Protein AF-A0A1Y1HRB6-F1 (afdb_monomer)

Mean predicted aligned error: 21.81 Å

Organism: Klebsormidium nitens (NCBI:txid105231)

Solvent-accessible surface area (backbone atoms only — not comparable to full-atom values): 27225 Å² total; per-residue (Å²): 137,85,84,76,60,72,70,59,55,54,53,49,53,54,51,59,63,64,67,74,63,76,72,65,92,84,64,52,92,68,60,47,76,45,40,62,95,52,33,37,77,38,72,43,90,98,40,99,51,66,40,30,40,74,36,57,45,62,82,34,82,34,38,92,86,31,38,56,40,78,43,78,59,98,90,46,72,42,55,18,24,77,42,47,49,84,82,30,42,71,46,73,45,68,71,75,64,97,84,46,77,66,34,30,38,42,32,51,83,82,43,45,47,55,63,72,62,64,23,34,86,83,22,45,58,41,67,36,52,38,90,88,76,70,40,68,39,54,50,100,80,67,28,41,52,42,61,47,63,48,52,64,94,76,76,60,85,60,94,24,38,61,78,78,87,65,79,65,59,71,29,33,18,34,37,95,89,42,70,26,49,48,24,53,72,37,81,57,66,38,35,76,80,63,81,92,49,82,25,35,17,20,32,22,74,83,64,38,35,44,36,29,25,40,65,89,69,48,54,29,12,25,39,98,87,32,48,51,45,42,84,69,40,69,50,70,60,87,83,35,52,45,75,72,68,74,73,74,76,74,74,76,76,78,88,53,64,80,50,44,50,44,29,67,97,31,45,80,12,58,30,81,33,58,36,58,92,45,90,80,64,35,37,34,16,9,24,96,77,31,64,71,56,53,43,98,80,64,36,51,52,30,44,62,80,51,69,43,74,31,72,78,35,48,47,85,75,82,78,78,80,94,67,80,85,95,69,81,83,92,54,71,76,57,41,48,45,30,70,99,29,45,81,12,55,31,80,33,58,35,53,92,44,94,82,65,34,34,32,18,8,23,94,78,29,68,60,58,52,43,99,81,60,36,49,52,28,43,60,78,52,67,43,72,31,75,76,33,51,46,95,67,82,78,78,82,93,70,81,81,96,57,63,57,71,46,49,44,30,69,95,27,43,80,12,57,36,79,33,60,38,61,93,44,93,82,67,53,62,35,17,9,22,94,76,29,68,58,58,48,44,78,91,81,49,43,50,54,32,43,57,78,50,68,42,71,44,84,82,82,69,137

Foldseek 3Di:
DDDDDPVVVVVVVVVVVVPPDDDDPPADPFKDKDAPQQWDWDADDVDNDTFTDGDQCSVHQQDPPWDWDWDQDPVGIHTAGPGADPPWDWDWADDDDPPDDTGIHTFHAPDAQCVVHQAPPPWDKDAGADPVPRHGDADPVRHRTGIDTDLPPVPDDDRHNDDDDDPGDAMWMDGPNFIAGFFDWDWPPCVVVDDNDGFIWGAFPVNFFIKTAPDPNTWGHQGPVRHIDHHRDIGGDVVGTPPPDPDPPDPPDDPDQQQAQCGDPNVQFHEWDFFPPDPQGFTKGEHPQYWDAADPVNGHTHHPPDIDQTVVRRGDDDDFDPDADDDADDDQALQQCGDPNVQFNEWDFFPPDPQGFTKGEGPQYWDAADPVNGHTHHPPDIGQTVVRRDDDPDDDPDDPPDQQQAQCTDVNVQFHEWDFFPPDPVTATKGEHPQAWDFADPDVSGHTDYPPDIDHGPPPDD

InterPro domains:
  IPR000742 EGF-like domain [PS50026] (110-162)

Nearest PDB structures (foldseek):
  4efr-assembly1_A  TM=2.036E-01  e=6.353E+00  Bombyx mori

Structure (mmCIF, N/CA/C/O backbone):
data_AF-A0A1Y1HRB6-F1
#
_entry.id   AF-A0A1Y1HRB6-F1
#
loop_
_atom_site.group_PDB
_atom_site.id
_atom_site.type_symbol
_atom_site.label_atom_id
_atom_site.label_alt_id
_atom_site.label_comp_id
_atom_site.label_asym_id
_atom_site.label_entity_id
_atom_site.label_seq_id
_atom_site.pdbx_PDB_ins_code
_atom_site.Cartn_x
_atom_site.Cartn_y
_atom_site.Cartn_z
_atom_site.occupancy
_atom_site.B_iso_or_equiv
_atom_site.auth_seq_id
_atom_site.auth_comp_id
_atom_site.auth_asym_id
_atom_site.auth_atom_id
_atom_site.pdbx_PDB_model_num
ATOM 1 N N . MET A 1 1 ? 58.732 9.952 3.691 1.00 42.09 1 MET A N 1
ATOM 2 C CA . MET A 1 1 ? 57.717 9.004 4.202 1.00 42.09 1 MET A CA 1
ATOM 3 C C . MET A 1 1 ? 57.146 9.592 5.482 1.00 42.09 1 MET A C 1
ATOM 5 O O . MET A 1 1 ? 57.824 9.577 6.499 1.00 42.09 1 MET A O 1
ATOM 9 N N . ALA A 1 2 ? 55.980 10.236 5.407 1.00 41.94 2 ALA A N 1
ATOM 10 C CA . ALA A 1 2 ? 55.337 10.835 6.574 1.00 41.94 2 ALA A CA 1
ATOM 11 C C . ALA A 1 2 ? 54.535 9.753 7.308 1.00 41.94 2 ALA A C 1
ATOM 13 O O . ALA A 1 2 ? 53.637 9.145 6.729 1.00 41.94 2 ALA A O 1
ATOM 14 N N . ALA A 1 3 ? 54.900 9.483 8.560 1.00 45.69 3 ALA A N 1
ATOM 15 C CA . ALA A 1 3 ? 54.228 8.511 9.410 1.00 45.69 3 ALA A CA 1
ATOM 16 C C . ALA A 1 3 ? 52.844 9.044 9.815 1.00 45.69 3 ALA A C 1
ATOM 18 O O . ALA A 1 3 ? 52.728 9.924 10.670 1.00 45.69 3 ALA A O 1
ATOM 19 N N . PHE A 1 4 ? 51.789 8.525 9.186 1.00 43.34 4 PHE A N 1
ATOM 20 C CA . PHE A 1 4 ? 50.418 8.775 9.619 1.00 43.34 4 PHE A CA 1
ATOM 21 C C . PHE A 1 4 ? 50.179 8.091 10.967 1.00 43.34 4 PHE A C 1
ATOM 23 O O . PHE A 1 4 ? 50.407 6.892 11.128 1.00 43.34 4 PHE A O 1
ATOM 30 N N . ARG A 1 5 ? 49.742 8.872 11.960 1.00 57.16 5 ARG A N 1
ATOM 31 C CA . ARG A 1 5 ? 49.443 8.370 13.304 1.00 57.16 5 ARG A CA 1
ATOM 32 C C . ARG A 1 5 ? 48.220 7.436 13.249 1.00 57.16 5 ARG A C 1
ATOM 34 O O . ARG A 1 5 ? 47.184 7.858 12.732 1.00 57.16 5 ARG A O 1
ATOM 41 N N . PRO A 1 6 ? 48.283 6.231 13.845 1.00 58.72 6 PRO A N 1
ATOM 42 C CA . PRO A 1 6 ? 47.205 5.232 13.786 1.00 58.72 6 PRO A CA 1
ATOM 43 C C . PRO A 1 6 ? 45.872 5.721 14.381 1.00 58.72 6 PRO A C 1
ATOM 45 O O . PRO A 1 6 ? 44.807 5.246 13.997 1.00 58.72 6 PRO A O 1
ATOM 48 N N . ASN A 1 7 ? 45.908 6.741 15.242 1.00 57.34 7 ASN A N 1
ATOM 49 C CA . ASN A 1 7 ? 44.710 7.322 15.854 1.00 57.34 7 ASN A CA 1
ATOM 50 C C . ASN A 1 7 ? 43.839 8.118 14.865 1.00 57.34 7 ASN A C 1
ATOM 52 O O . ASN A 1 7 ? 42.642 8.250 15.086 1.00 57.34 7 ASN A O 1
ATOM 56 N N . VAL A 1 8 ? 44.404 8.629 13.763 1.00 60.47 8 VAL A N 1
ATOM 57 C CA . VAL A 1 8 ? 43.637 9.392 12.758 1.00 60.47 8 VAL A CA 1
ATOM 58 C C . VAL A 1 8 ? 42.833 8.455 11.853 1.00 60.47 8 VAL A C 1
ATOM 60 O O . VAL A 1 8 ? 41.709 8.776 11.478 1.00 60.47 8 VAL A O 1
ATOM 63 N N . VAL A 1 9 ? 43.364 7.261 11.569 1.00 63.31 9 VAL A N 1
ATOM 64 C CA . VAL A 1 9 ? 42.679 6.239 10.761 1.00 63.31 9 VAL A CA 1
ATOM 65 C C . VAL A 1 9 ? 41.455 5.693 11.499 1.00 63.31 9 VAL A C 1
ATOM 67 O O . VAL A 1 9 ? 40.398 5.555 10.895 1.00 63.31 9 VAL A O 1
ATOM 70 N N . PHE A 1 10 ? 41.547 5.472 12.815 1.00 58.31 10 PHE A N 1
ATOM 71 C CA . PHE A 1 10 ? 40.403 5.009 13.610 1.00 58.31 10 PHE A CA 1
ATOM 72 C C . PHE A 1 10 ? 39.263 6.032 13.689 1.00 58.31 10 PHE A C 1
ATOM 74 O O . PHE A 1 10 ? 38.098 5.651 13.600 1.00 58.31 10 PHE A O 1
ATOM 81 N N . VAL A 1 11 ? 39.577 7.328 13.795 1.00 65.19 11 VAL A N 1
ATOM 82 C CA . VAL A 1 11 ? 38.554 8.388 13.808 1.00 65.19 11 VAL A CA 1
ATOM 83 C C . VAL A 1 11 ? 37.882 8.524 12.437 1.00 65.19 11 VAL A C 1
ATOM 85 O O . VAL A 1 11 ? 36.666 8.676 12.371 1.00 65.19 11 VAL A O 1
ATOM 88 N N . LEU A 1 12 ? 38.636 8.393 11.341 1.00 56.00 12 LEU A N 1
ATOM 89 C CA . LEU A 1 12 ? 38.080 8.411 9.984 1.00 56.00 12 LEU A CA 1
ATOM 90 C C . LEU A 1 12 ? 37.208 7.185 9.685 1.00 56.00 12 LEU A C 1
ATOM 92 O O . LEU A 1 12 ? 36.133 7.349 9.120 1.00 56.00 12 LEU A O 1
ATOM 96 N N . VAL A 1 13 ? 37.606 5.982 10.113 1.00 59.91 13 VAL A N 1
ATOM 97 C CA . VAL A 1 13 ? 36.787 4.764 9.955 1.00 59.91 13 VAL A CA 1
ATOM 98 C C . VAL A 1 13 ? 35.515 4.833 10.810 1.00 59.91 13 VAL A C 1
ATOM 100 O O . VAL A 1 13 ? 34.449 4.446 10.338 1.00 59.91 13 VAL A O 1
ATOM 103 N N . ALA A 1 14 ? 35.581 5.396 12.022 1.00 54.78 14 ALA A N 1
ATOM 104 C CA . ALA A 1 14 ? 34.399 5.620 12.858 1.00 54.78 14 ALA A CA 1
ATOM 105 C C . ALA A 1 14 ? 33.443 6.672 12.262 1.00 54.78 14 ALA A C 1
ATOM 107 O O . ALA A 1 14 ? 32.228 6.491 12.302 1.00 54.78 14 ALA A O 1
ATOM 108 N N . LEU A 1 15 ? 33.975 7.739 11.656 1.00 49.44 15 LEU A N 1
ATOM 109 C CA . LEU A 1 15 ? 33.171 8.736 10.943 1.00 49.44 15 LEU A CA 1
ATOM 110 C C . LEU A 1 15 ? 32.541 8.150 9.671 1.00 49.44 15 LEU A C 1
ATOM 112 O O . LEU A 1 15 ? 31.358 8.363 9.439 1.00 49.44 15 LEU A O 1
ATOM 116 N N . LEU A 1 16 ? 33.268 7.347 8.891 1.00 50.69 16 LEU A N 1
ATOM 117 C CA . LEU A 1 16 ? 32.726 6.654 7.713 1.00 50.69 16 LEU A CA 1
ATOM 118 C C . LEU A 1 16 ? 31.643 5.621 8.078 1.00 50.69 16 LEU A C 1
ATOM 120 O O . LEU A 1 16 ? 30.684 5.469 7.326 1.00 50.69 16 LEU A O 1
ATOM 124 N N . ALA A 1 17 ? 31.731 4.981 9.248 1.00 49.28 17 ALA A N 1
ATOM 125 C CA . ALA A 1 17 ? 30.676 4.102 9.761 1.00 49.28 17 ALA A CA 1
ATOM 126 C C . ALA A 1 17 ? 29.411 4.868 10.211 1.00 49.28 17 ALA A C 1
ATOM 128 O O . ALA A 1 17 ? 28.311 4.325 10.145 1.00 49.28 17 ALA A O 1
ATOM 129 N N . LEU A 1 18 ? 29.541 6.136 10.619 1.00 44.03 18 LEU A N 1
ATOM 130 C CA . LEU A 1 18 ? 28.417 7.002 11.009 1.00 44.03 18 LEU A CA 1
ATOM 131 C C . LEU A 1 18 ? 27.685 7.638 9.814 1.00 44.03 18 LEU A C 1
ATOM 133 O O . LEU A 1 18 ? 26.527 8.022 9.951 1.00 44.03 18 LEU A O 1
ATOM 137 N N . TYR A 1 19 ? 28.315 7.719 8.638 1.00 40.41 19 TYR A N 1
ATOM 138 C CA . TYR A 1 19 ? 27.686 8.240 7.413 1.00 40.41 19 TYR A CA 1
ATOM 139 C C . TYR A 1 19 ? 26.856 7.194 6.639 1.00 40.41 19 TYR A C 1
ATOM 141 O O . TYR A 1 19 ? 26.216 7.541 5.649 1.00 40.41 19 TYR A O 1
ATOM 149 N N . GLY A 1 20 ? 26.831 5.931 7.081 1.00 36.97 20 GLY A N 1
ATOM 150 C CA . GLY A 1 20 ? 26.189 4.818 6.365 1.00 36.97 20 GLY A CA 1
ATOM 151 C C . GLY A 1 20 ? 24.659 4.736 6.450 1.00 36.97 20 GLY A C 1
ATOM 152 O O . GLY A 1 20 ? 24.063 3.930 5.744 1.00 36.97 20 GLY A O 1
ATOM 153 N N . ALA A 1 21 ? 23.998 5.544 7.276 1.00 38.97 21 ALA A N 1
ATOM 154 C CA . ALA A 1 21 ? 22.539 5.590 7.326 1.00 38.97 21 ALA A CA 1
ATOM 155 C C . ALA A 1 21 ? 22.094 6.951 7.859 1.00 38.97 21 ALA A C 1
ATOM 157 O O . ALA A 1 21 ? 21.951 7.138 9.067 1.00 38.97 21 ALA A O 1
ATOM 158 N N . GLN A 1 22 ? 21.870 7.924 6.973 1.00 38.94 22 GLN A N 1
ATOM 159 C CA . GLN A 1 22 ? 21.008 9.033 7.367 1.00 38.94 22 GLN A CA 1
ATOM 160 C C . GLN A 1 22 ? 19.629 8.429 7.671 1.00 38.94 22 GLN A C 1
ATOM 162 O O . GLN A 1 22 ? 19.053 7.801 6.776 1.00 38.94 22 GLN A O 1
ATOM 167 N N . PRO A 1 23 ? 19.100 8.560 8.905 1.00 40.25 23 PRO A N 1
ATOM 168 C CA . PRO A 1 23 ? 17.722 8.177 9.167 1.00 40.25 23 PRO A CA 1
ATOM 169 C C . PRO A 1 23 ? 16.847 8.945 8.183 1.00 40.25 23 PRO A C 1
ATOM 171 O O . PRO A 1 23 ? 17.092 10.130 7.924 1.00 40.25 23 PRO A O 1
ATOM 174 N N . ALA A 1 24 ? 15.864 8.265 7.592 1.00 44.62 24 ALA A N 1
ATOM 175 C CA . ALA A 1 24 ? 14.924 8.914 6.690 1.00 44.62 24 ALA A CA 1
ATOM 176 C C . ALA A 1 24 ? 14.389 10.172 7.394 1.00 44.62 24 ALA A C 1
ATOM 178 O O . ALA A 1 24 ? 13.927 10.080 8.536 1.00 44.62 24 ALA A O 1
ATOM 179 N N . GLN A 1 25 ? 14.525 11.344 6.758 1.00 38.56 25 GLN A N 1
ATOM 180 C CA . GLN A 1 25 ? 14.093 12.618 7.339 1.00 38.56 25 GLN A CA 1
ATOM 181 C C . GLN A 1 25 ? 12.661 12.464 7.876 1.00 38.56 25 GLN A C 1
ATOM 183 O O . GLN A 1 25 ? 11.738 12.198 7.110 1.00 38.56 25 GLN A O 1
ATOM 188 N N . GLY A 1 26 ? 12.497 12.575 9.199 1.00 47.59 26 GLY A N 1
ATOM 189 C CA . GLY A 1 26 ? 11.211 12.401 9.883 1.00 47.59 26 GLY A CA 1
ATOM 190 C C . GLY A 1 26 ? 11.049 11.142 10.746 1.00 47.59 26 GLY A C 1
ATOM 191 O O . GLY A 1 26 ? 9.972 10.964 11.306 1.00 47.59 26 GLY A O 1
ATOM 192 N N . GLN A 1 27 ? 12.061 10.280 10.906 1.00 53.41 27 GLN A N 1
ATOM 193 C CA . GLN A 1 27 ? 11.980 9.193 11.895 1.00 53.41 27 GLN A CA 1
ATOM 194 C C . GLN A 1 27 ? 11.967 9.746 13.328 1.00 53.41 27 GLN A C 1
ATOM 196 O O . GLN A 1 27 ? 12.880 10.465 13.743 1.00 53.41 27 GLN A O 1
ATOM 201 N N . SER A 1 28 ? 10.923 9.408 14.093 1.00 56.44 28 SER A N 1
ATOM 202 C CA . SER A 1 28 ? 10.862 9.702 15.523 1.00 56.44 28 SER A CA 1
ATOM 203 C C . SER A 1 28 ? 11.996 8.972 16.246 1.00 56.44 28 SER A C 1
ATOM 205 O O . SER A 1 28 ? 12.301 7.811 15.968 1.00 56.44 28 SER A O 1
ATOM 207 N N . SER A 1 29 ? 12.652 9.662 17.178 1.00 61.47 29 SER A N 1
ATOM 208 C CA . SER A 1 29 ? 13.758 9.110 17.960 1.00 61.47 29 SER A CA 1
ATOM 209 C C . SER A 1 29 ? 13.333 7.809 18.653 1.00 61.47 29 SER A C 1
ATOM 211 O O . SER A 1 29 ? 12.486 7.834 19.534 1.00 61.47 29 SER A O 1
ATOM 213 N N . GLY A 1 30 ? 13.907 6.667 18.262 1.00 71.69 30 GLY A N 1
ATOM 214 C CA . GLY A 1 30 ? 13.653 5.360 18.890 1.00 71.69 30 GLY A CA 1
ATOM 215 C C . GLY A 1 30 ? 12.872 4.342 18.051 1.00 71.69 30 GLY A C 1
ATOM 216 O O . GLY A 1 30 ? 12.839 3.178 18.442 1.00 71.69 30 GLY A O 1
ATOM 217 N N . LEU A 1 31 ? 12.302 4.731 16.904 1.00 81.12 31 LEU A N 1
ATOM 218 C CA . LEU A 1 31 ? 11.700 3.796 15.946 1.00 81.12 31 LEU A CA 1
ATOM 219 C C . LEU A 1 31 ? 12.690 3.494 14.812 1.00 81.12 31 LEU A C 1
ATOM 221 O O . LEU A 1 31 ? 12.980 4.359 13.987 1.00 81.12 31 LEU A O 1
ATOM 225 N N . SER A 1 32 ? 13.195 2.262 14.756 1.00 86.75 32 SER A N 1
ATOM 226 C CA . SER A 1 32 ? 13.978 1.777 13.614 1.00 86.75 32 SER A CA 1
ATOM 227 C C . SER A 1 32 ? 13.058 1.055 12.635 1.00 86.75 32 SER A C 1
ATOM 229 O O . SER A 1 32 ? 12.226 0.255 13.058 1.00 86.75 32 SER A O 1
ATOM 231 N N . LEU A 1 33 ? 13.194 1.338 11.340 1.00 87.56 33 LEU A N 1
ATOM 232 C CA . LEU A 1 33 ? 12.425 0.696 10.275 1.00 87.56 33 LEU A CA 1
ATOM 233 C C . LEU A 1 33 ? 13.382 -0.028 9.333 1.00 87.56 33 LEU A C 1
ATOM 235 O O . LEU A 1 33 ? 14.404 0.533 8.939 1.00 87.56 33 LEU A O 1
ATOM 239 N N . SER A 1 34 ? 13.031 -1.244 8.937 1.00 90.00 34 SER A N 1
ATOM 240 C CA . SER A 1 34 ? 13.790 -2.044 7.984 1.00 90.00 34 SER A CA 1
ATOM 241 C C . SER A 1 34 ? 12.866 -2.790 7.026 1.00 90.00 34 SER A C 1
ATOM 243 O O . SER A 1 34 ? 11.700 -3.064 7.318 1.00 90.00 34 SER A O 1
ATOM 245 N N . CYS A 1 35 ? 13.401 -3.112 5.855 1.00 86.25 35 CYS A N 1
ATOM 246 C CA . CYS A 1 35 ? 12.763 -3.972 4.871 1.00 86.25 35 CYS A CA 1
ATOM 247 C C . CYS A 1 35 ? 13.669 -5.178 4.588 1.00 86.25 35 CYS A C 1
ATOM 249 O O . CYS A 1 35 ? 14.872 -5.107 4.866 1.00 86.25 35 CYS A O 1
ATOM 251 N N . PRO A 1 36 ? 13.125 -6.286 4.055 1.00 82.06 36 PRO A N 1
ATOM 252 C CA . PRO A 1 36 ? 13.944 -7.396 3.587 1.00 82.06 36 PRO A CA 1
ATOM 253 C C . PRO A 1 36 ? 14.960 -6.947 2.525 1.00 82.06 36 PRO A C 1
ATOM 255 O O . PRO A 1 36 ? 14.750 -5.915 1.878 1.00 82.06 36 PRO A O 1
ATOM 258 N N . PRO A 1 37 ? 16.038 -7.722 2.306 1.00 80.81 37 PRO A N 1
ATOM 259 C CA . PRO A 1 37 ? 16.967 -7.473 1.211 1.00 80.81 37 PRO A CA 1
ATOM 260 C C . PRO A 1 37 ? 16.223 -7.247 -0.112 1.00 80.81 37 PRO A C 1
ATOM 262 O O . PRO A 1 37 ? 15.337 -8.018 -0.472 1.00 80.81 37 PRO A O 1
ATOM 265 N N . GLY A 1 38 ? 16.573 -6.165 -0.804 1.00 76.06 38 GLY A N 1
ATOM 266 C CA . GLY A 1 38 ? 15.964 -5.778 -2.079 1.00 76.06 38 GLY A CA 1
ATOM 267 C C . GLY A 1 38 ? 14.788 -4.844 -2.002 1.00 76.06 38 GLY A C 1
ATOM 268 O O . GLY A 1 38 ? 14.197 -4.512 -3.028 1.00 76.06 38 GLY A O 1
ATOM 269 N N . TYR A 1 39 ? 14.511 -4.351 -0.804 1.00 83.31 39 TYR A N 1
ATOM 270 C CA . TYR A 1 39 ? 13.498 -3.351 -0.577 1.00 83.31 39 TYR A CA 1
ATOM 271 C C . TYR A 1 39 ? 14.041 -2.208 0.276 1.00 83.31 39 TYR A C 1
ATOM 273 O O . TYR A 1 39 ? 14.846 -2.397 1.187 1.00 83.31 39 TYR A O 1
ATOM 281 N N . LEU A 1 40 ? 13.543 -1.008 0.006 1.00 83.56 40 LEU A N 1
ATOM 282 C CA . LEU A 1 40 ? 13.800 0.202 0.769 1.00 83.56 40 LEU A CA 1
ATOM 283 C C . LEU A 1 40 ? 12.538 0.613 1.511 1.00 83.56 40 LEU A C 1
ATOM 285 O O . LEU A 1 40 ? 11.427 0.546 0.975 1.00 83.56 40 LEU A O 1
ATOM 289 N N . VAL A 1 41 ? 12.724 1.132 2.722 1.00 85.25 41 VAL A N 1
ATOM 290 C CA . VAL A 1 41 ? 11.650 1.813 3.444 1.00 85.25 41 VAL A CA 1
ATOM 291 C C . VAL A 1 41 ? 11.310 3.100 2.689 1.00 85.25 41 VAL A C 1
ATOM 293 O O . VAL A 1 41 ? 12.170 3.960 2.462 1.00 85.25 41 VAL A O 1
ATOM 296 N N . GLN A 1 42 ? 10.046 3.239 2.301 1.00 83.62 42 GLN A N 1
ATOM 297 C CA . GLN A 1 42 ? 9.501 4.440 1.684 1.00 83.62 42 GLN A CA 1
ATOM 298 C C . GLN A 1 42 ? 8.342 4.973 2.522 1.00 83.62 42 GLN A C 1
ATOM 300 O O . GLN A 1 42 ? 7.356 4.276 2.765 1.00 83.62 42 GLN A O 1
ATOM 305 N N . ALA A 1 43 ? 8.461 6.232 2.942 1.00 78.81 43 ALA A N 1
ATOM 306 C CA . ALA A 1 43 ? 7.347 6.980 3.504 1.00 78.81 43 ALA A CA 1
ATOM 307 C C . ALA A 1 43 ? 6.398 7.401 2.375 1.00 78.81 43 ALA A C 1
ATOM 309 O O . ALA A 1 43 ? 6.839 7.887 1.327 1.00 78.81 43 ALA A O 1
ATOM 310 N N . ALA A 1 44 ? 5.098 7.225 2.582 1.00 68.75 44 ALA A N 1
ATOM 311 C CA . ALA A 1 44 ? 4.100 7.765 1.678 1.00 68.75 44 ALA A CA 1
ATOM 312 C C . ALA A 1 44 ? 4.134 9.299 1.722 1.00 68.75 44 ALA A C 1
ATOM 314 O O . ALA A 1 44 ? 4.261 9.918 2.781 1.00 68.75 44 ALA A O 1
ATOM 315 N N . ARG A 1 45 ? 4.012 9.939 0.557 1.00 66.00 45 ARG A N 1
ATOM 316 C CA . ARG A 1 45 ? 3.981 11.402 0.476 1.00 66.00 45 ARG A CA 1
ATOM 317 C C . ARG A 1 45 ? 2.768 11.906 1.272 1.00 66.00 45 ARG A C 1
ATOM 319 O O . ARG A 1 45 ? 1.644 11.501 0.996 1.00 66.00 45 ARG A O 1
ATOM 326 N N . ASN A 1 46 ? 3.007 12.768 2.261 1.00 61.41 46 ASN A N 1
ATOM 327 C CA . ASN A 1 46 ? 1.992 13.339 3.162 1.00 61.41 46 ASN A CA 1
ATOM 328 C C . ASN A 1 46 ? 1.246 12.334 4.058 1.00 61.41 46 ASN A C 1
ATOM 330 O O . ASN A 1 46 ? 0.213 12.685 4.626 1.00 61.41 46 ASN A O 1
ATOM 334 N N . SER A 1 47 ? 1.749 11.108 4.212 1.00 62.28 47 SER A N 1
ATOM 335 C CA . SER A 1 47 ? 1.167 10.132 5.129 1.00 62.28 47 SER A CA 1
ATOM 336 C C . SER A 1 47 ? 2.264 9.461 5.961 1.00 62.28 47 SER A C 1
ATOM 338 O O . SER A 1 47 ? 3.259 9.005 5.402 1.00 62.28 47 SER A O 1
ATOM 340 N N . PRO A 1 48 ? 2.090 9.329 7.287 1.00 64.81 48 PRO A N 1
ATOM 341 C CA . PRO A 1 48 ? 3.005 8.584 8.163 1.00 64.81 48 PRO A CA 1
ATOM 342 C C . PRO A 1 48 ? 2.976 7.056 7.941 1.00 64.81 48 PRO A C 1
ATOM 344 O O . PRO A 1 48 ? 3.416 6.285 8.790 1.00 64.81 48 PRO A O 1
ATOM 347 N N . THR A 1 49 ? 2.443 6.591 6.811 1.00 72.81 49 THR A N 1
ATOM 348 C CA . THR A 1 49 ? 2.493 5.189 6.398 1.00 72.81 49 THR A CA 1
ATOM 349 C C . THR A 1 49 ? 3.819 4.887 5.714 1.00 72.81 49 THR A C 1
ATOM 351 O O . THR A 1 49 ? 4.208 5.575 4.767 1.00 72.81 49 THR A O 1
ATOM 354 N N . TYR A 1 50 ? 4.474 3.815 6.151 1.00 82.44 50 TYR A N 1
ATOM 355 C CA . TYR A 1 50 ? 5.699 3.304 5.548 1.00 82.44 50 TYR A CA 1
ATOM 356 C C . TYR A 1 50 ? 5.405 2.013 4.791 1.00 82.44 50 TYR A C 1
ATOM 358 O O . TYR A 1 50 ? 4.644 1.166 5.258 1.00 82.44 50 TYR A O 1
ATOM 366 N N . THR A 1 51 ? 6.030 1.856 3.632 1.00 84.50 51 THR A N 1
ATOM 367 C CA . THR A 1 51 ? 5.937 0.650 2.802 1.00 84.50 51 THR A CA 1
ATOM 368 C C . THR A 1 51 ? 7.330 0.207 2.383 1.00 84.50 51 THR A C 1
ATOM 370 O O . THR A 1 51 ? 8.239 1.035 2.278 1.00 84.50 51 THR A O 1
ATOM 373 N N . CYS A 1 52 ? 7.512 -1.093 2.164 1.00 83.38 52 CYS A N 1
ATOM 374 C CA . CYS A 1 52 ? 8.704 -1.588 1.496 1.00 83.38 52 CYS A CA 1
ATOM 375 C C . CYS A 1 52 ? 8.495 -1.466 -0.006 1.00 83.38 52 CYS A C 1
ATOM 377 O O . CYS A 1 52 ? 7.559 -2.030 -0.562 1.00 83.38 52 CYS A O 1
ATOM 379 N N . THR A 1 53 ? 9.367 -0.714 -0.659 1.00 80.00 53 THR A N 1
ATOM 380 C CA . THR A 1 53 ? 9.375 -0.566 -2.118 1.00 80.00 53 THR A CA 1
ATOM 381 C C . THR A 1 53 ? 10.620 -1.222 -2.661 1.00 80.00 53 THR A C 1
ATOM 383 O O . THR A 1 53 ? 11.645 -1.215 -1.988 1.00 80.00 53 THR A O 1
ATOM 386 N N . THR A 1 54 ? 10.533 -1.840 -3.834 1.00 80.00 54 THR A N 1
ATOM 387 C CA . THR A 1 54 ? 11.688 -2.495 -4.455 1.00 80.00 54 THR A CA 1
ATOM 388 C C . THR A 1 54 ? 12.839 -1.505 -4.572 1.00 80.00 54 THR A C 1
ATOM 390 O O . THR A 1 54 ? 12.656 -0.413 -5.112 1.00 80.00 54 THR A O 1
ATOM 393 N N . ASP A 1 55 ? 14.008 -1.879 -4.062 1.00 82.12 55 ASP A N 1
ATOM 394 C CA . ASP A 1 55 ? 15.228 -1.107 -4.240 1.00 82.12 55 ASP A CA 1
ATOM 395 C C . ASP A 1 55 ? 15.617 -1.176 -5.724 1.00 82.12 55 ASP A C 1
ATOM 397 O O . ASP A 1 55 ? 15.996 -2.255 -6.200 1.00 82.12 55 ASP A O 1
ATOM 401 N N . PRO A 1 56 ? 15.542 -0.063 -6.480 1.00 80.19 56 PRO A N 1
ATOM 402 C CA . PRO A 1 56 ? 15.877 -0.091 -7.896 1.00 80.19 56 PRO A CA 1
ATOM 403 C C . PRO A 1 56 ? 17.356 -0.441 -8.129 1.00 80.19 56 PRO A C 1
ATOM 405 O O . PRO A 1 56 ? 17.719 -0.819 -9.237 1.00 80.19 56 PRO A O 1
ATOM 408 N N . CYS A 1 57 ? 18.202 -0.368 -7.097 1.00 85.50 57 CYS A N 1
ATOM 409 C CA . CYS A 1 57 ? 19.610 -0.732 -7.139 1.00 85.50 57 CYS A CA 1
ATOM 410 C C . CYS A 1 57 ? 19.930 -2.123 -6.558 1.00 85.50 57 CYS A C 1
ATOM 412 O O . CYS A 1 57 ? 21.105 -2.487 -6.556 1.00 85.50 57 CYS A O 1
ATOM 414 N N . TYR A 1 58 ? 18.948 -2.930 -6.117 1.00 80.62 58 TYR A N 1
ATOM 415 C CA . TYR A 1 58 ? 19.197 -4.187 -5.376 1.00 80.62 58 TYR A CA 1
ATOM 416 C C . TYR A 1 58 ? 20.132 -5.183 -6.077 1.00 80.62 58 TYR A C 1
ATOM 418 O O . TYR A 1 58 ? 20.905 -5.890 -5.438 1.00 80.62 58 TYR A O 1
ATOM 426 N N . ILE A 1 59 ? 20.076 -5.229 -7.403 1.00 78.38 59 ILE A N 1
ATOM 427 C CA . ILE A 1 59 ? 20.895 -6.111 -8.246 1.00 78.38 59 ILE A CA 1
ATOM 428 C C . ILE A 1 59 ? 21.902 -5.330 -9.090 1.00 78.38 59 ILE A C 1
ATOM 430 O O . ILE A 1 59 ? 22.476 -5.871 -10.029 1.00 78.38 59 ILE A O 1
ATOM 434 N N . ASN A 1 60 ? 22.090 -4.052 -8.761 1.00 82.75 60 ASN A N 1
ATOM 435 C CA . ASN A 1 60 ? 22.872 -3.089 -9.516 1.00 82.75 60 ASN A CA 1
ATOM 436 C C . ASN A 1 60 ? 22.556 -3.133 -11.029 1.00 82.75 60 ASN A C 1
ATOM 438 O O . ASN A 1 60 ? 23.336 -3.687 -11.810 1.00 82.75 60 ASN A O 1
ATOM 442 N N . PRO A 1 61 ? 21.438 -2.527 -11.474 1.00 82.00 61 PRO A N 1
ATOM 443 C CA . PRO A 1 61 ? 21.047 -2.525 -12.888 1.00 82.00 61 PRO A CA 1
ATOM 444 C C . PRO A 1 61 ? 22.069 -1.820 -13.790 1.00 82.00 61 PRO A C 1
ATOM 446 O O . PRO A 1 61 ? 22.021 -1.966 -15.007 1.00 82.00 61 PRO A O 1
ATOM 449 N N . CYS A 1 62 ? 23.012 -1.078 -13.208 1.00 87.62 62 CYS A N 1
ATOM 450 C CA . CYS A 1 62 ? 24.106 -0.450 -13.929 1.00 87.62 62 CYS A CA 1
ATOM 451 C C . CYS A 1 62 ? 25.185 -1.448 -14.355 1.00 87.62 62 CYS A C 1
ATOM 453 O O . CYS A 1 62 ? 26.053 -1.079 -15.136 1.00 87.62 62 CYS A O 1
ATOM 455 N N . GLY A 1 63 ? 25.154 -2.693 -13.878 1.00 84.94 63 GLY A N 1
ATOM 456 C CA . GLY A 1 63 ? 26.148 -3.718 -14.179 1.00 84.94 63 GLY A CA 1
ATOM 457 C C . GLY A 1 63 ? 27.273 -3.789 -13.145 1.00 84.94 63 GLY A C 1
ATOM 458 O O . GLY A 1 63 ? 27.497 -2.876 -12.347 1.00 84.94 63 GLY A O 1
ATOM 459 N N . TYR A 1 64 ? 27.989 -4.915 -13.146 1.00 87.69 64 TYR A N 1
ATOM 460 C CA . TYR A 1 64 ? 29.032 -5.191 -12.160 1.00 87.69 64 TYR A CA 1
ATOM 461 C C . TYR A 1 64 ? 30.146 -4.138 -12.198 1.00 87.69 64 TYR A C 1
ATOM 463 O O . TYR A 1 64 ? 30.676 -3.810 -13.258 1.00 87.69 64 TYR A O 1
ATOM 471 N N . GLY A 1 65 ? 30.513 -3.630 -11.021 1.00 88.31 65 GLY A N 1
ATOM 472 C CA . GLY A 1 65 ? 31.534 -2.598 -10.870 1.00 88.31 65 GLY A CA 1
ATOM 473 C C . GLY A 1 65 ? 31.051 -1.175 -11.154 1.00 88.31 65 GLY A C 1
ATOM 474 O O . GLY A 1 65 ? 31.801 -0.255 -10.859 1.00 88.31 65 GLY A O 1
ATOM 475 N N . ASN A 1 66 ? 29.836 -0.960 -11.662 1.00 93.12 66 ASN A N 1
ATOM 476 C CA . ASN A 1 66 ? 29.266 0.377 -11.856 1.00 93.12 66 ASN A CA 1
ATOM 477 C C . ASN A 1 66 ? 28.528 0.850 -10.596 1.00 93.12 66 ASN A C 1
ATOM 479 O O . ASN A 1 66 ? 28.147 0.041 -9.749 1.00 93.12 66 ASN A O 1
ATOM 483 N N . THR A 1 67 ? 28.317 2.158 -10.462 1.00 93.19 67 THR A N 1
ATOM 484 C CA . THR A 1 67 ? 27.634 2.736 -9.298 1.00 93.19 67 THR A CA 1
ATOM 485 C C . THR A 1 67 ? 26.183 3.046 -9.638 1.00 93.19 67 THR A C 1
ATOM 487 O O . THR A 1 67 ? 25.911 3.883 -10.499 1.00 93.19 67 THR A O 1
ATOM 490 N N . CYS A 1 68 ? 25.260 2.403 -8.922 1.00 91.25 68 CYS A N 1
ATOM 491 C CA . CYS A 1 68 ? 23.837 2.726 -8.950 1.00 91.25 68 CYS A CA 1
ATOM 492 C C . CYS A 1 68 ? 23.504 3.712 -7.827 1.00 91.25 68 CYS A C 1
ATOM 494 O O . CYS A 1 68 ? 23.775 3.453 -6.655 1.00 91.25 68 CYS A O 1
ATOM 496 N N . GLY A 1 69 ? 22.941 4.852 -8.201 1.00 91.69 69 GLY A N 1
ATOM 497 C CA . GLY A 1 69 ? 22.256 5.789 -7.326 1.00 91.69 69 GLY A CA 1
ATOM 498 C C . GLY A 1 69 ? 20.742 5.648 -7.465 1.00 91.69 69 GLY A C 1
ATOM 499 O O . GLY A 1 69 ? 20.233 5.045 -8.409 1.00 91.69 69 GLY A O 1
ATOM 500 N N . ILE A 1 70 ? 20.013 6.218 -6.511 1.00 86.94 70 ILE A N 1
ATOM 501 C CA . ILE A 1 70 ? 18.551 6.241 -6.532 1.00 86.94 70 ILE A CA 1
ATOM 502 C C . ILE A 1 70 ? 18.118 7.659 -6.870 1.00 86.94 70 ILE A C 1
ATOM 504 O O . ILE A 1 70 ? 18.369 8.586 -6.100 1.00 86.94 70 ILE A O 1
ATOM 508 N N . PHE A 1 71 ? 17.433 7.814 -7.997 1.00 84.62 71 PHE A N 1
ATOM 509 C CA . PHE A 1 71 ? 16.757 9.052 -8.347 1.00 84.62 71 PHE A CA 1
ATOM 510 C C . PHE A 1 71 ? 15.306 8.983 -7.867 1.00 84.62 71 PHE A C 1
ATOM 512 O O . PHE A 1 71 ? 14.575 8.039 -8.183 1.00 84.62 71 PHE A O 1
ATOM 519 N N . GLN A 1 72 ? 14.891 9.964 -7.065 1.00 81.94 72 GLN A N 1
ATOM 520 C CA . GLN A 1 72 ? 13.543 10.042 -6.507 1.00 81.94 72 GLN A CA 1
ATOM 521 C C . GLN A 1 72 ? 12.776 11.193 -7.163 1.00 81.94 72 GLN A C 1
ATOM 523 O O . GLN A 1 72 ? 13.180 12.347 -7.055 1.00 81.94 72 GLN A O 1
ATOM 528 N N . ASN A 1 73 ? 11.646 10.880 -7.798 1.00 75.25 73 ASN A N 1
ATOM 529 C CA . ASN A 1 73 ? 10.742 11.857 -8.404 1.00 75.25 73 ASN A CA 1
ATOM 530 C C . ASN A 1 73 ? 9.309 11.715 -7.857 1.00 75.25 73 ASN A C 1
ATOM 532 O O . ASN A 1 73 ? 9.049 10.962 -6.915 1.00 75.25 73 ASN A O 1
ATOM 536 N N . ASP A 1 74 ? 8.370 12.463 -8.440 1.00 71.00 74 ASP A N 1
ATOM 537 C CA . ASP A 1 74 ? 6.951 12.425 -8.063 1.00 71.00 74 ASP A CA 1
ATOM 538 C C . ASP A 1 74 ? 6.274 11.073 -8.349 1.00 71.00 74 ASP A C 1
ATOM 540 O O . ASP A 1 74 ? 5.281 10.739 -7.705 1.00 71.00 74 ASP A O 1
ATOM 544 N N . PHE A 1 75 ? 6.816 10.292 -9.285 1.00 67.81 75 PHE A N 1
ATOM 545 C CA . PHE A 1 75 ? 6.268 9.009 -9.731 1.00 67.81 75 PHE A CA 1
ATOM 546 C C . PHE A 1 75 ? 6.898 7.800 -9.026 1.00 67.81 75 PHE A C 1
ATOM 548 O O . PHE A 1 75 ? 6.387 6.690 -9.157 1.00 67.81 75 PHE A O 1
ATOM 555 N N . GLY A 1 76 ? 7.980 7.991 -8.267 1.00 73.81 76 GLY A N 1
ATOM 556 C CA . GLY A 1 76 ? 8.616 6.935 -7.489 1.00 73.81 76 GLY A CA 1
ATOM 557 C C . GLY A 1 76 ? 10.136 7.044 -7.427 1.00 73.81 76 GLY A C 1
ATOM 558 O O . GLY A 1 76 ? 10.727 8.115 -7.568 1.00 73.81 76 GLY A O 1
ATOM 559 N N . ARG A 1 77 ? 10.767 5.899 -7.162 1.00 78.50 77 ARG A N 1
ATOM 560 C CA . ARG A 1 77 ? 12.221 5.730 -7.139 1.00 78.50 77 ARG A CA 1
ATOM 561 C C . ARG A 1 77 ? 12.641 4.902 -8.341 1.00 78.50 77 ARG A C 1
ATOM 563 O O . ARG A 1 77 ? 12.075 3.841 -8.585 1.00 78.50 77 ARG A O 1
ATOM 570 N N . ILE A 1 78 ? 13.639 5.385 -9.063 1.00 81.12 78 ILE A N 1
ATOM 571 C CA . ILE A 1 78 ? 14.237 4.698 -10.206 1.00 81.12 78 ILE A CA 1
ATOM 572 C C . ILE A 1 78 ? 15.756 4.671 -10.047 1.00 81.12 78 ILE A C 1
ATOM 574 O O . ILE A 1 78 ? 16.331 5.466 -9.302 1.00 81.12 78 ILE A O 1
ATOM 578 N N . SER A 1 79 ? 16.406 3.728 -10.717 1.00 85.38 79 SER A N 1
ATOM 579 C CA . SER A 1 79 ? 17.864 3.627 -10.726 1.00 85.38 79 SER A CA 1
ATOM 580 C C . SER A 1 79 ? 18.466 4.723 -11.602 1.00 85.38 79 SER A C 1
ATOM 582 O O . SER A 1 79 ? 18.020 4.911 -12.733 1.00 85.38 79 SER A O 1
ATOM 584 N N . ASP A 1 80 ? 19.509 5.382 -11.108 1.00 91.50 80 ASP A N 1
ATOM 585 C CA . ASP A 1 80 ? 20.363 6.305 -11.856 1.00 91.50 80 ASP A CA 1
ATOM 586 C C . ASP A 1 80 ? 21.812 5.826 -11.775 1.00 91.50 80 ASP A C 1
ATOM 588 O O . ASP A 1 80 ? 22.424 5.799 -10.709 1.00 91.50 80 ASP A O 1
ATOM 592 N N . CYS A 1 81 ? 22.379 5.435 -12.908 1.00 93.00 81 CYS A N 1
ATOM 593 C CA . CYS A 1 81 ? 23.771 5.028 -12.981 1.00 93.00 81 CYS A CA 1
ATOM 594 C C . CYS A 1 81 ? 24.682 6.255 -12.951 1.00 93.00 81 CYS A C 1
ATOM 596 O O . CYS A 1 81 ? 24.894 6.915 -13.972 1.00 93.00 81 CYS A O 1
ATOM 598 N N . THR A 1 82 ? 25.227 6.555 -11.771 1.00 91.81 82 THR A N 1
ATOM 599 C CA . THR A 1 82 ? 26.023 7.763 -11.512 1.00 91.81 82 THR A CA 1
ATOM 600 C C . THR A 1 82 ? 27.457 7.640 -12.020 1.00 91.81 82 THR A C 1
ATOM 602 O O . THR A 1 82 ? 28.010 8.617 -12.530 1.00 91.81 82 THR A O 1
ATOM 605 N N . THR A 1 83 ? 28.027 6.432 -11.964 1.00 93.88 83 THR A N 1
ATOM 606 C CA . THR A 1 83 ? 29.381 6.130 -12.447 1.00 93.88 83 THR A CA 1
ATOM 607 C C . THR A 1 83 ? 29.383 4.839 -13.259 1.00 93.88 83 THR A C 1
ATOM 609 O O . THR A 1 83 ? 29.002 3.786 -12.748 1.00 93.88 83 THR A O 1
ATOM 612 N N . CYS A 1 84 ? 29.866 4.914 -14.502 1.00 94.25 84 CYS A N 1
ATOM 613 C CA . CYS A 1 84 ? 30.100 3.759 -15.367 1.00 94.25 84 CYS A CA 1
ATOM 614 C C . CYS A 1 84 ? 31.607 3.558 -15.526 1.00 94.25 84 CYS A C 1
ATOM 616 O O . CYS A 1 84 ? 32.297 4.402 -16.098 1.00 94.25 84 CYS A O 1
ATOM 618 N N . ASN A 1 85 ? 32.116 2.462 -14.981 1.00 93.81 85 ASN A N 1
ATOM 619 C CA . ASN A 1 85 ? 33.507 2.070 -15.090 1.00 93.81 85 ASN A CA 1
ATOM 620 C C . ASN A 1 85 ? 33.768 1.394 -16.446 1.00 93.81 85 ASN A C 1
ATOM 622 O O . ASN A 1 85 ? 32.905 0.672 -16.955 1.00 93.81 85 ASN A O 1
ATOM 626 N N . PRO A 1 86 ? 34.964 1.583 -17.035 1.00 92.44 86 PRO A N 1
ATOM 627 C CA . PRO A 1 86 ? 35.335 0.906 -18.271 1.00 92.44 86 PRO A CA 1
ATOM 628 C C . PRO A 1 86 ? 35.129 -0.618 -18.177 1.00 92.44 86 PRO A C 1
ATOM 630 O O . PRO A 1 86 ? 35.461 -1.205 -17.144 1.00 92.44 86 PRO A O 1
ATOM 633 N N . PRO A 1 87 ? 34.611 -1.277 -19.234 1.00 92.88 87 PRO A N 1
ATOM 634 C CA . PRO A 1 87 ? 34.386 -0.758 -20.592 1.00 92.88 87 PRO A CA 1
ATOM 635 C C . PRO A 1 87 ? 33.029 -0.062 -20.823 1.00 92.88 87 PRO A C 1
ATOM 637 O O . PRO A 1 87 ? 32.723 0.298 -21.960 1.00 92.88 87 PRO A O 1
ATOM 640 N N . TYR A 1 88 ? 32.211 0.133 -19.787 1.00 93.69 88 TYR A N 1
ATOM 641 C CA . TYR A 1 88 ? 30.904 0.773 -19.929 1.00 93.69 88 TYR A CA 1
ATOM 642 C C . TYR A 1 88 ? 31.036 2.283 -20.157 1.00 93.69 88 TYR A C 1
ATOM 644 O O . TYR A 1 88 ? 31.874 2.951 -19.550 1.00 93.69 88 TYR A O 1
ATOM 652 N N . LYS A 1 89 ? 30.160 2.836 -20.997 1.00 94.31 89 LYS A N 1
ATOM 653 C CA . LYS A 1 89 ? 29.928 4.276 -21.129 1.00 94.31 89 LYS A CA 1
ATOM 654 C C . LYS A 1 89 ? 28.629 4.663 -20.430 1.00 94.31 89 LYS A C 1
ATOM 656 O O . LYS A 1 89 ? 27.699 3.863 -20.334 1.00 94.31 89 LYS A O 1
ATOM 661 N N . ARG A 1 90 ? 28.569 5.909 -19.957 1.00 93.62 90 ARG A N 1
ATOM 662 C CA . ARG A 1 90 ? 27.345 6.503 -19.414 1.00 93.62 90 ARG A CA 1
ATOM 663 C C . ARG A 1 90 ? 26.519 7.092 -20.554 1.00 93.62 90 ARG A C 1
ATOM 665 O O . ARG A 1 90 ? 27.020 7.919 -21.310 1.00 93.62 90 ARG A O 1
ATOM 672 N N . GLY A 1 91 ? 25.273 6.658 -20.664 1.00 90.56 91 GLY A N 1
ATOM 673 C CA . GLY A 1 91 ? 24.228 7.273 -21.477 1.00 90.56 91 GLY A CA 1
ATOM 674 C C . GLY A 1 91 ? 23.188 7.940 -20.589 1.00 90.56 91 GLY A C 1
ATOM 675 O O . GLY A 1 91 ? 23.211 7.783 -19.366 1.00 90.56 91 GLY A O 1
ATOM 676 N N . THR A 1 92 ? 22.266 8.670 -21.202 1.00 89.00 92 THR A N 1
ATOM 677 C CA . THR A 1 92 ? 21.167 9.339 -20.505 1.00 89.00 92 THR A CA 1
ATOM 678 C C . THR A 1 92 ? 19.841 8.983 -21.155 1.00 89.00 92 THR A C 1
ATOM 680 O O . THR A 1 92 ? 19.707 8.988 -22.376 1.00 89.00 92 THR A O 1
ATOM 683 N N . VAL A 1 93 ? 18.847 8.672 -20.329 1.00 85.50 93 VAL A N 1
ATOM 684 C CA . VAL A 1 93 ? 17.491 8.348 -20.776 1.00 85.50 93 VAL A CA 1
ATOM 685 C C . VAL A 1 93 ? 16.520 9.291 -20.083 1.00 85.50 93 VAL A C 1
ATOM 687 O O . VAL A 1 93 ? 16.577 9.474 -18.868 1.00 85.50 93 VAL A O 1
ATOM 690 N N . VAL A 1 94 ? 15.608 9.882 -20.851 1.00 79.94 94 VAL A N 1
ATOM 691 C CA . VAL A 1 94 ? 14.499 10.666 -20.298 1.00 79.94 94 VAL A CA 1
ATOM 692 C C . VAL A 1 94 ? 13.343 9.710 -20.025 1.00 79.94 94 VAL A C 1
ATOM 694 O O . VAL A 1 94 ? 12.831 9.068 -20.942 1.00 79.94 94 VAL A O 1
ATOM 697 N N . ILE A 1 95 ? 12.949 9.578 -18.758 1.00 69.38 95 ILE A N 1
ATOM 698 C CA . ILE A 1 95 ? 11.845 8.704 -18.350 1.00 69.38 95 ILE A CA 1
ATOM 699 C C . ILE A 1 95 ? 10.628 9.572 -18.023 1.00 69.38 95 ILE A C 1
ATOM 701 O O . ILE A 1 95 ? 10.597 10.233 -16.989 1.00 69.38 95 ILE A O 1
ATOM 705 N N . GLY A 1 96 ? 9.609 9.534 -18.888 1.00 64.75 96 GLY A N 1
ATOM 706 C CA . GLY A 1 96 ? 8.314 10.187 -18.670 1.00 64.75 96 GLY A CA 1
ATOM 707 C C . GLY A 1 96 ? 8.139 11.513 -19.417 1.00 64.75 96 GLY A C 1
ATOM 708 O O . GLY A 1 96 ? 8.547 11.642 -20.569 1.00 64.75 96 GLY A O 1
ATOM 709 N N . PHE A 1 97 ? 7.461 12.475 -18.782 1.00 56.31 97 PHE A N 1
ATOM 710 C CA . PHE A 1 97 ? 7.196 13.798 -19.354 1.00 56.31 97 PHE A CA 1
ATOM 711 C C . PHE A 1 97 ? 8.505 14.544 -19.681 1.00 56.31 97 PHE A C 1
ATOM 713 O O . PHE A 1 97 ? 9.485 14.392 -18.951 1.00 56.31 97 PHE A O 1
ATOM 720 N N . PRO A 1 98 ? 8.524 15.410 -20.713 1.00 55.25 98 PRO A N 1
ATOM 721 C CA . PRO A 1 98 ? 9.740 16.051 -21.236 1.00 55.25 98 PRO A CA 1
ATOM 722 C C . PRO A 1 98 ? 10.478 16.989 -20.257 1.00 55.25 98 PRO A C 1
ATOM 724 O O . PRO A 1 98 ? 11.525 17.521 -20.607 1.00 55.25 98 PRO A O 1
ATOM 727 N N . TYR A 1 99 ? 9.958 17.196 -19.043 1.00 57.28 99 TYR A N 1
ATOM 728 C CA . TYR A 1 99 ? 10.551 18.051 -18.006 1.00 57.28 99 TYR A CA 1
ATOM 729 C C . TYR A 1 99 ? 11.243 17.273 -16.874 1.00 57.28 99 TYR A C 1
ATOM 731 O O . TYR A 1 99 ? 11.692 17.887 -15.910 1.00 57.28 99 TYR A O 1
ATOM 739 N N . ILE A 1 100 ? 11.295 15.940 -16.944 1.00 63.91 100 ILE A N 1
ATOM 740 C CA . ILE A 1 100 ? 11.935 15.110 -15.914 1.00 63.91 100 ILE A CA 1
ATOM 741 C C . ILE A 1 100 ? 13.436 15.011 -16.211 1.00 63.91 100 ILE A C 1
ATOM 743 O O . ILE A 1 100 ? 13.832 14.810 -17.360 1.00 63.91 100 ILE A O 1
ATOM 747 N N . GLU A 1 101 ? 14.264 15.166 -15.175 1.00 71.94 101 GLU A N 1
ATOM 748 C CA . GLU A 1 101 ? 15.722 15.083 -15.291 1.00 71.94 101 GLU A CA 1
ATOM 749 C C . GLU A 1 101 ? 16.161 13.748 -15.926 1.00 71.94 101 GLU A C 1
ATOM 751 O O . GLU A 1 101 ? 15.598 12.693 -15.609 1.00 71.94 101 GLU A O 1
ATOM 756 N N . PRO A 1 102 ? 17.148 13.771 -16.840 1.00 79.50 102 PRO A N 1
ATOM 757 C CA . PRO A 1 102 ? 17.649 12.559 -17.467 1.00 79.50 102 PRO A CA 1
ATOM 758 C C . PRO A 1 102 ? 18.311 11.656 -16.425 1.00 79.50 102 PRO A C 1
ATOM 760 O O . PRO A 1 102 ? 19.181 12.101 -15.678 1.00 79.50 102 PRO A O 1
ATOM 763 N N . VAL A 1 103 ? 17.958 10.370 -16.425 1.00 86.38 103 VAL A N 1
ATOM 764 C CA . VAL A 1 103 ? 18.646 9.370 -15.601 1.00 86.38 103 VAL A CA 1
ATOM 765 C C . VAL A 1 103 ? 19.793 8.731 -16.367 1.00 86.38 103 VAL A C 1
ATOM 767 O O . VAL A 1 103 ? 19.708 8.489 -17.574 1.00 86.38 103 VAL A O 1
ATOM 770 N N . GLY A 1 104 ? 20.883 8.459 -15.660 1.00 90.44 104 GLY A N 1
ATOM 771 C CA . GLY A 1 104 ? 22.045 7.776 -16.193 1.00 90.44 104 GLY A CA 1
ATOM 772 C C . GLY A 1 104 ? 21.788 6.287 -16.383 1.00 90.44 104 GLY A C 1
ATOM 773 O O . GLY A 1 104 ? 21.216 5.622 -15.522 1.00 90.44 104 GLY A O 1
ATOM 774 N N . VAL A 1 105 ? 22.285 5.746 -17.491 1.00 91.50 105 VAL A N 1
ATOM 775 C CA . VAL A 1 105 ? 22.366 4.303 -17.743 1.00 91.50 105 VAL A CA 1
ATOM 776 C C . VAL A 1 105 ? 23.792 3.941 -18.140 1.00 91.50 105 VAL A C 1
ATOM 778 O O . VAL A 1 105 ? 24.467 4.730 -18.799 1.00 91.50 105 VAL A O 1
ATOM 781 N N . CYS A 1 106 ? 24.265 2.760 -17.751 1.00 93.19 106 CYS A N 1
ATOM 782 C CA . CYS A 1 106 ? 25.540 2.241 -18.238 1.00 93.19 106 CYS A CA 1
ATOM 783 C C . CYS A 1 106 ? 25.298 1.277 -19.396 1.00 93.19 106 CYS A C 1
ATOM 785 O O . CYS A 1 106 ? 24.456 0.390 -19.295 1.00 93.19 106 CYS A O 1
ATOM 787 N N . TYR A 1 107 ? 26.055 1.434 -20.480 1.00 92.88 107 TYR A N 1
ATOM 788 C CA . TYR A 1 107 ? 25.968 0.567 -21.651 1.00 92.88 107 TYR A CA 1
ATOM 789 C C . TYR A 1 107 ? 27.355 0.222 -22.198 1.00 92.88 107 TYR A C 1
ATOM 791 O O . TYR A 1 107 ? 28.327 0.942 -21.965 1.00 92.88 107 TYR A O 1
ATOM 799 N N . LEU A 1 108 ? 27.450 -0.892 -22.922 1.00 93.25 108 LEU A N 1
ATOM 800 C CA . LEU A 1 108 ? 28.656 -1.286 -23.649 1.00 93.25 108 LEU A CA 1
ATOM 801 C C . LEU A 1 108 ? 28.579 -0.727 -25.077 1.00 93.25 108 LEU A C 1
ATOM 803 O O . LEU A 1 108 ? 27.623 -1.055 -25.780 1.00 93.25 108 LEU A O 1
ATOM 807 N N . PRO A 1 109 ? 29.541 0.101 -25.523 1.00 93.19 109 PRO A N 1
ATOM 808 C CA . PRO A 1 109 ? 29.539 0.619 -26.890 1.00 93.19 109 PRO A CA 1
ATOM 809 C C . PRO A 1 109 ? 29.529 -0.506 -27.929 1.00 93.19 109 PRO A C 1
ATOM 811 O O . PRO A 1 109 ? 30.259 -1.487 -27.780 1.00 93.19 109 PRO A O 1
ATOM 814 N N . GLY A 1 110 ? 28.705 -0.364 -28.966 1.00 92.88 110 GLY A N 1
ATOM 815 C CA . GLY A 1 110 ? 28.545 -1.370 -30.019 1.00 92.88 110 GLY A CA 1
ATOM 816 C C . GLY A 1 110 ? 27.699 -2.588 -29.627 1.00 92.88 110 GLY A C 1
ATOM 817 O O . GLY A 1 110 ? 27.517 -3.489 -30.445 1.00 92.88 110 GLY A O 1
ATOM 818 N N . SER A 1 111 ? 27.162 -2.636 -28.402 1.00 92.75 111 SER A N 1
ATOM 819 C CA . SER A 1 111 ? 26.254 -3.697 -27.956 1.00 92.75 111 SER A CA 1
ATOM 820 C C . SER A 1 111 ? 24.798 -3.276 -28.144 1.00 92.75 111 SER A C 1
ATOM 822 O O . SER A 1 111 ? 24.359 -2.284 -27.564 1.00 92.75 111 SER A O 1
ATOM 824 N N . ASP A 1 112 ? 24.029 -4.051 -28.910 1.00 91.56 112 ASP A N 1
ATOM 825 C CA . ASP A 1 112 ? 22.592 -3.818 -29.078 1.00 91.56 112 ASP A CA 1
ATOM 826 C C . ASP A 1 112 ? 21.837 -4.241 -27.814 1.00 91.56 112 ASP A C 1
ATOM 828 O O . ASP A 1 112 ? 21.858 -5.403 -27.408 1.00 91.56 112 ASP A O 1
ATOM 832 N N . ALA A 1 113 ? 21.154 -3.284 -27.194 1.00 89.56 113 ALA A N 1
ATOM 833 C CA . ALA A 1 113 ? 20.453 -3.486 -25.936 1.00 89.56 113 ALA A CA 1
ATOM 834 C C . ALA A 1 113 ? 19.286 -4.489 -26.003 1.00 89.56 113 ALA A C 1
ATOM 836 O O . ALA A 1 113 ? 18.892 -5.008 -24.964 1.00 89.56 113 ALA A O 1
ATOM 837 N N . CYS A 1 114 ? 18.734 -4.772 -27.190 1.00 90.56 114 CYS A N 1
ATOM 838 C CA . CYS A 1 114 ? 17.674 -5.768 -27.376 1.00 90.56 114 CYS A CA 1
ATOM 839 C C . CYS A 1 114 ? 18.167 -7.083 -28.003 1.00 90.56 114 CYS A C 1
ATOM 841 O O . CYS A 1 114 ? 17.335 -7.945 -28.301 1.00 90.56 114 CYS A O 1
ATOM 843 N N . ASN A 1 115 ? 19.474 -7.259 -28.233 1.00 91.12 115 ASN A N 1
ATOM 844 C CA . ASN A 1 115 ? 20.005 -8.467 -28.862 1.00 91.12 115 ASN A CA 1
ATOM 845 C C . ASN A 1 115 ? 21.203 -9.060 -28.087 1.00 91.12 115 ASN A C 1
ATOM 847 O O . ASN A 1 115 ? 22.300 -8.501 -28.147 1.00 91.12 115 ASN A O 1
ATOM 851 N N . PRO A 1 116 ? 21.033 -10.223 -27.424 1.00 88.12 116 PRO A N 1
ATOM 852 C CA . PRO A 1 116 ? 19.799 -11.018 -27.332 1.00 88.12 116 PRO A CA 1
ATOM 853 C C . PRO A 1 116 ? 18.702 -10.300 -26.529 1.00 88.12 116 PRO A C 1
ATOM 855 O O . PRO A 1 116 ? 19.004 -9.403 -25.749 1.00 88.12 116 PRO A O 1
ATOM 858 N N . ASN A 1 117 ? 17.434 -10.696 -26.715 1.00 86.56 117 ASN A N 1
ATOM 859 C CA . ASN A 1 117 ? 16.298 -10.080 -26.016 1.00 86.56 117 ASN A CA 1
ATOM 860 C C . ASN A 1 117 ? 16.509 -10.166 -24.489 1.00 86.56 117 ASN A C 1
ATOM 862 O O . ASN A 1 117 ? 16.497 -11.278 -23.953 1.00 86.56 117 ASN A O 1
ATOM 866 N N . PRO A 1 118 ? 16.693 -9.031 -23.786 1.00 82.38 118 PRO A N 1
ATOM 867 C CA . PRO A 1 118 ? 16.940 -9.032 -22.350 1.00 82.38 118 PRO A CA 1
ATOM 868 C C . PRO A 1 118 ? 15.685 -9.377 -21.541 1.00 82.38 118 PRO A C 1
ATOM 870 O O . PRO A 1 118 ? 15.802 -9.776 -20.388 1.00 82.38 118 PRO A O 1
ATOM 873 N N . CYS A 1 119 ? 14.486 -9.243 -22.109 1.00 81.56 119 CYS A N 1
ATOM 874 C CA . CYS A 1 119 ? 13.227 -9.454 -21.404 1.00 81.56 119 CYS A CA 1
ATOM 875 C C . CYS A 1 119 ? 12.974 -10.954 -21.153 1.00 81.56 119 CYS A C 1
ATOM 877 O O . CYS A 1 119 ? 12.879 -11.736 -22.098 1.00 81.56 119 CYS A O 1
ATOM 879 N N . GLN A 1 120 ? 12.838 -11.373 -19.888 1.00 75.94 120 GLN A N 1
ATOM 880 C CA . GLN A 1 120 ? 12.484 -12.755 -19.524 1.00 75.94 120 GLN A CA 1
ATOM 881 C C . GLN A 1 120 ? 10.975 -13.014 -19.719 1.00 75.94 120 GLN A C 1
ATOM 883 O O . GLN A 1 120 ? 10.231 -12.151 -20.182 1.00 75.94 120 GLN A O 1
ATOM 888 N N . ASN A 1 121 ? 10.521 -14.236 -19.409 1.00 72.31 121 ASN A N 1
ATOM 889 C CA . ASN A 1 121 ? 9.108 -14.655 -19.391 1.00 72.31 121 ASN A CA 1
ATOM 890 C C . ASN A 1 121 ? 8.286 -14.315 -20.649 1.00 72.31 121 ASN A C 1
ATOM 892 O O . ASN A 1 121 ? 7.084 -14.071 -20.572 1.00 72.31 121 ASN A O 1
ATOM 896 N N . GLY A 1 122 ? 8.926 -14.311 -21.821 1.00 75.38 122 GLY A N 1
ATOM 897 C CA . GLY A 1 122 ? 8.256 -14.019 -23.090 1.00 75.38 122 GLY A CA 1
ATOM 898 C C . GLY A 1 122 ? 7.968 -12.535 -23.331 1.00 75.38 122 GLY A C 1
ATOM 899 O O . GLY A 1 122 ? 7.189 -12.216 -24.227 1.00 75.38 122 GLY A O 1
ATOM 900 N N . GLY A 1 123 ? 8.588 -11.633 -22.564 1.00 82.00 123 GLY A N 1
ATOM 901 C CA . GLY A 1 123 ? 8.502 -10.195 -22.794 1.00 82.00 123 GLY A CA 1
ATOM 902 C C . GLY A 1 123 ? 9.120 -9.762 -24.125 1.00 82.00 123 GLY A C 1
ATOM 903 O O . GLY A 1 123 ? 10.102 -10.341 -24.600 1.00 82.00 123 GLY A O 1
ATOM 904 N N . VAL A 1 124 ? 8.565 -8.707 -24.720 1.00 87.81 124 VAL A N 1
ATOM 905 C CA . VAL A 1 124 ? 9.070 -8.117 -25.965 1.00 87.81 124 VAL A CA 1
ATOM 906 C C . VAL A 1 124 ? 9.957 -6.918 -25.649 1.00 87.81 124 VAL A C 1
ATOM 908 O O . VAL A 1 124 ? 9.513 -5.949 -25.034 1.00 87.81 124 VAL A O 1
ATOM 911 N N . CYS A 1 125 ? 11.213 -6.957 -26.095 1.00 89.50 125 CYS A N 1
ATOM 912 C CA . CYS A 1 125 ? 12.104 -5.803 -26.000 1.00 89.50 125 CYS A CA 1
ATOM 913 C C . CYS A 1 125 ? 11.726 -4.739 -27.029 1.00 89.50 125 CYS A C 1
ATOM 915 O O . CYS A 1 125 ? 11.586 -5.023 -28.219 1.00 89.50 125 CYS A O 1
ATOM 917 N N . SER A 1 126 ? 11.598 -3.500 -26.572 1.00 89.94 126 SER A N 1
ATOM 918 C CA . SER A 1 126 ? 11.441 -2.320 -27.416 1.00 89.94 126 SER A CA 1
ATOM 919 C C . SER A 1 126 ? 12.487 -1.275 -27.044 1.00 89.94 126 SER A C 1
ATOM 921 O O . SER A 1 126 ? 12.891 -1.155 -25.891 1.00 89.94 126 SER A O 1
ATOM 923 N N . TYR A 1 127 ? 12.970 -0.526 -28.029 1.00 91.00 127 TYR A N 1
ATOM 924 C CA . TYR A 1 127 ? 13.982 0.499 -27.789 1.00 91.00 127 TYR A CA 1
ATOM 925 C C . TYR A 1 127 ? 13.362 1.732 -27.142 1.00 91.00 127 TYR A C 1
ATOM 927 O O . TYR A 1 127 ? 12.259 2.144 -27.505 1.00 91.00 127 TYR A O 1
ATOM 935 N N . ARG A 1 128 ? 14.094 2.355 -26.214 1.00 88.00 128 ARG A N 1
ATOM 936 C CA . ARG A 1 128 ? 13.712 3.677 -25.712 1.00 88.00 128 ARG A CA 1
ATOM 937 C C . ARG A 1 128 ? 13.916 4.700 -26.820 1.00 88.00 128 ARG A C 1
ATOM 939 O O . ARG A 1 128 ? 14.952 4.706 -27.490 1.00 88.00 128 ARG A O 1
ATOM 946 N N . LEU A 1 129 ? 12.912 5.548 -26.990 1.00 88.12 129 LEU A N 1
ATOM 947 C CA . LEU A 1 129 ? 12.931 6.631 -27.958 1.00 88.12 129 LEU A CA 1
ATOM 948 C C . LEU A 1 129 ? 13.321 7.929 -27.257 1.00 88.12 129 LEU A C 1
ATOM 950 O O . LEU A 1 129 ? 12.904 8.186 -26.127 1.00 88.12 129 LEU A O 1
ATOM 954 N N . ASP A 1 130 ? 14.110 8.744 -27.941 1.00 84.38 130 ASP A N 1
ATOM 955 C CA . ASP A 1 130 ? 14.323 10.132 -27.571 1.00 84.38 130 ASP A CA 1
ATOM 956 C C . ASP A 1 130 ? 12.981 10.884 -27.684 1.00 84.38 130 ASP A C 1
ATOM 958 O O . ASP A 1 130 ? 12.335 10.826 -28.736 1.00 84.38 130 ASP A O 1
ATOM 962 N N . PRO A 1 131 ? 12.533 11.586 -26.630 1.00 81.38 131 PRO A N 1
ATOM 963 C CA . PRO A 1 131 ? 11.213 12.212 -26.611 1.00 81.38 131 PRO A CA 1
ATOM 964 C C . PRO A 1 131 ? 11.069 13.382 -27.595 1.00 81.38 131 PRO A C 1
ATOM 966 O O . PRO A 1 131 ? 9.947 13.744 -27.939 1.00 81.38 131 PRO A O 1
ATOM 969 N N . ASN A 1 132 ? 12.172 13.978 -28.054 1.00 83.88 132 ASN A N 1
ATOM 970 C CA . ASN A 1 132 ? 12.157 15.123 -28.963 1.00 83.88 132 ASN A CA 1
ATOM 971 C C . ASN A 1 132 ? 12.182 14.689 -30.431 1.00 83.88 132 ASN A C 1
ATOM 973 O O . ASN A 1 132 ? 11.551 15.319 -31.276 1.00 83.88 132 ASN A O 1
ATOM 977 N N . THR A 1 133 ? 12.926 13.629 -30.746 1.00 89.12 133 THR A N 1
ATOM 978 C CA . THR A 1 133 ? 13.108 13.156 -32.131 1.00 89.12 133 THR A CA 1
ATOM 979 C C . THR A 1 133 ? 12.270 11.927 -32.469 1.00 89.12 133 THR A C 1
ATOM 981 O O . THR A 1 133 ? 12.112 11.596 -33.645 1.00 89.12 133 THR A O 1
ATOM 984 N N . ASN A 1 134 ? 11.730 11.249 -31.453 1.00 88.56 134 ASN A N 1
ATOM 985 C CA . ASN A 1 134 ? 11.028 9.974 -31.567 1.00 88.56 134 ASN A CA 1
ATOM 986 C C . ASN A 1 134 ? 11.871 8.878 -32.256 1.00 88.56 134 ASN A C 1
ATOM 988 O O . ASN A 1 134 ? 11.332 7.963 -32.880 1.00 88.56 134 ASN A O 1
ATOM 992 N N . GLN A 1 135 ? 13.201 8.986 -32.169 1.00 92.44 135 GLN A N 1
ATOM 993 C CA . GLN A 1 135 ? 14.161 8.012 -32.690 1.00 92.44 135 GLN A CA 1
ATOM 994 C C . GLN A 1 135 ? 14.770 7.187 -31.551 1.00 92.44 135 GLN A C 1
ATOM 996 O O . GLN A 1 135 ? 14.866 7.686 -30.429 1.00 92.44 135 GLN A O 1
ATOM 1001 N N . PRO A 1 136 ? 15.202 5.938 -31.801 1.00 92.38 136 PRO A N 1
ATOM 1002 C CA . PRO A 1 136 ? 15.919 5.149 -30.806 1.00 92.38 136 PRO A CA 1
ATOM 1003 C C . PRO A 1 136 ? 17.177 5.859 -30.302 1.00 92.38 136 PRO A C 1
ATOM 1005 O O . PRO A 1 136 ? 17.918 6.444 -31.088 1.00 92.38 136 PRO A O 1
ATOM 1008 N N . LEU A 1 137 ? 17.448 5.750 -29.003 1.00 91.06 137 LEU A N 1
ATOM 1009 C CA . LEU A 1 137 ? 18.697 6.241 -28.421 1.00 91.06 137 LEU A CA 1
ATOM 1010 C C . LEU A 1 137 ? 19.880 5.396 -28.911 1.00 91.06 137 LEU A C 1
ATOM 1012 O O . LEU A 1 137 ? 19.929 4.188 -28.655 1.00 91.06 137 LEU A O 1
ATOM 1016 N N . THR A 1 138 ? 20.833 6.033 -29.592 1.00 94.31 138 THR A N 1
ATOM 1017 C CA . THR A 1 138 ? 22.032 5.389 -30.148 1.00 94.31 138 THR A CA 1
ATOM 1018 C C . THR A 1 138 ? 23.318 5.930 -29.537 1.00 94.31 138 THR A C 1
ATOM 1020 O O . THR A 1 138 ? 23.383 7.092 -29.142 1.00 94.31 138 THR A O 1
ATOM 1023 N N . ASP A 1 139 ? 24.344 5.086 -29.467 1.00 92.00 139 ASP A N 1
ATOM 1024 C CA . ASP A 1 139 ? 25.694 5.478 -29.071 1.00 92.00 139 ASP A CA 1
ATOM 1025 C C . ASP A 1 139 ? 26.459 6.169 -30.218 1.00 92.00 139 ASP A C 1
ATOM 1027 O O . ASP A 1 139 ? 25.938 6.346 -31.322 1.00 92.00 139 ASP A O 1
ATOM 1031 N N . ASP A 1 140 ? 27.722 6.533 -29.966 1.00 89.69 140 ASP A N 1
ATOM 1032 C CA . ASP A 1 140 ? 28.613 7.167 -30.955 1.00 89.69 140 ASP A CA 1
ATOM 1033 C C . ASP A 1 140 ? 28.836 6.311 -32.223 1.00 89.69 140 ASP A C 1
ATOM 1035 O O . ASP A 1 140 ? 29.344 6.807 -33.227 1.00 89.69 140 ASP A O 1
ATOM 1039 N N . GLN A 1 141 ? 28.498 5.017 -32.179 1.00 90.88 141 GLN A N 1
ATOM 1040 C CA . GLN A 1 141 ? 28.626 4.062 -33.281 1.00 90.88 141 GLN A CA 1
ATOM 1041 C C . GLN A 1 141 ? 27.284 3.795 -33.985 1.00 90.88 141 GLN A C 1
ATOM 1043 O O . GLN A 1 141 ? 27.231 2.990 -34.914 1.00 90.88 141 GLN A O 1
ATOM 1048 N N . GLY A 1 142 ? 26.198 4.451 -33.563 1.00 92.38 142 GLY A N 1
ATOM 1049 C CA . GLY A 1 142 ? 24.852 4.232 -34.093 1.00 92.38 142 GLY A CA 1
ATOM 1050 C C . GLY A 1 142 ? 24.150 2.991 -33.529 1.00 92.38 142 GLY A C 1
ATOM 1051 O O . GLY A 1 142 ? 23.085 2.618 -34.023 1.00 92.38 142 GLY A O 1
ATOM 1052 N N . THR A 1 143 ? 24.707 2.349 -32.499 1.00 94.69 143 THR A N 1
ATOM 1053 C CA . THR A 1 143 ? 24.119 1.158 -31.872 1.00 94.69 143 THR A CA 1
ATOM 1054 C C . THR A 1 143 ? 23.122 1.560 -30.795 1.00 94.69 143 THR A C 1
ATOM 1056 O O . THR A 1 143 ? 23.381 2.453 -29.989 1.00 94.69 143 THR A O 1
ATOM 1059 N N . LYS A 1 144 ? 21.958 0.907 -30.768 1.00 93.94 144 LYS A N 1
ATOM 1060 C CA . LYS A 1 144 ? 20.880 1.228 -29.827 1.00 93.94 144 LYS A CA 1
ATOM 1061 C C . LYS A 1 144 ? 21.205 0.682 -28.439 1.00 93.94 144 LYS A C 1
ATOM 1063 O O . LYS A 1 144 ? 21.331 -0.529 -28.278 1.00 93.94 144 LYS A O 1
ATOM 1068 N N . TYR A 1 145 ? 21.294 1.560 -27.443 1.00 91.50 145 TYR A N 1
ATOM 1069 C CA . TYR A 1 145 ? 21.830 1.194 -26.124 1.00 91.50 145 TYR A CA 1
ATOM 1070 C C . TYR A 1 145 ? 20.797 1.178 -24.989 1.00 91.50 145 TYR A C 1
ATOM 1072 O O . TYR A 1 145 ? 21.104 0.724 -23.888 1.00 91.50 145 TYR A O 1
ATOM 1080 N N . ALA A 1 146 ? 19.579 1.669 -25.227 1.00 88.81 146 ALA A N 1
ATOM 1081 C CA . ALA A 1 146 ? 18.533 1.756 -24.211 1.00 88.81 146 ALA A CA 1
ATOM 1082 C C . ALA A 1 146 ? 17.259 1.027 -24.651 1.00 88.81 146 ALA A C 1
ATOM 1084 O O . ALA A 1 146 ? 16.811 1.152 -25.795 1.00 88.81 146 ALA A O 1
ATOM 1085 N N . PHE A 1 147 ? 16.644 0.301 -23.719 1.00 87.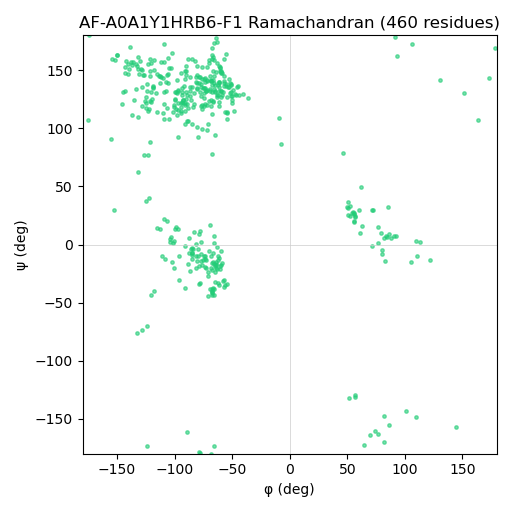94 147 PHE A N 1
ATOM 1086 C CA . PHE A 1 147 ? 15.477 -0.534 -23.984 1.00 87.94 147 PHE A CA 1
ATOM 1087 C C . PHE A 1 147 ? 14.415 -0.451 -22.880 1.00 87.94 147 PHE A C 1
ATOM 1089 O O . PHE A 1 147 ? 14.613 0.139 -21.815 1.00 87.94 147 PHE A O 1
ATOM 1096 N N . GLN A 1 148 ? 13.257 -1.026 -23.172 1.00 84.44 148 GLN A N 1
ATOM 1097 C CA . GLN A 1 148 ? 12.140 -1.262 -22.270 1.00 84.44 148 GLN A CA 1
ATOM 1098 C C . GLN A 1 148 ? 11.505 -2.614 -22.624 1.00 84.44 148 GLN A C 1
ATOM 1100 O O . GLN A 1 148 ? 11.485 -3.004 -23.792 1.00 84.44 148 GLN A O 1
ATOM 1105 N N . CYS A 1 149 ? 10.965 -3.314 -21.632 1.00 83.00 149 CYS A N 1
ATOM 1106 C CA . CYS A 1 149 ? 10.256 -4.572 -21.852 1.00 83.00 149 CYS A CA 1
ATOM 1107 C C . CYS A 1 149 ? 8.744 -4.353 -21.845 1.00 83.00 149 CYS A C 1
ATOM 1109 O O . CYS A 1 149 ? 8.216 -3.736 -20.919 1.00 83.00 149 CYS A O 1
ATOM 1111 N N . ASP A 1 150 ? 8.058 -4.885 -22.853 1.00 81.62 150 ASP A N 1
ATOM 1112 C CA . ASP A 1 150 ? 6.608 -5.058 -22.861 1.00 81.62 150 ASP A CA 1
ATOM 1113 C C . ASP A 1 150 ? 6.275 -6.475 -22.379 1.00 81.62 150 ASP A C 1
ATOM 1115 O O . ASP A 1 150 ? 6.617 -7.467 -23.027 1.00 81.62 150 ASP A O 1
ATOM 1119 N N . CYS A 1 151 ? 5.645 -6.564 -21.209 1.00 75.06 151 CYS A N 1
ATOM 1120 C CA . CYS A 1 151 ? 5.345 -7.824 -20.528 1.00 75.06 151 CYS A CA 1
ATOM 1121 C C . CYS A 1 151 ? 3.891 -8.298 -20.741 1.00 75.06 151 CYS A C 1
ATOM 1123 O O . CYS A 1 151 ? 3.430 -9.202 -20.040 1.00 75.06 151 CYS A O 1
ATOM 1125 N N . GLY A 1 152 ? 3.153 -7.712 -21.694 1.00 70.38 152 GLY A N 1
ATOM 1126 C CA . GLY A 1 152 ? 1.788 -8.125 -22.027 1.00 70.38 152 GLY A CA 1
ATOM 1127 C C . GLY A 1 152 ? 0.734 -7.805 -20.944 1.00 70.38 152 GLY A C 1
ATOM 1128 O O . GLY A 1 152 ? 0.969 -6.998 -20.042 1.00 70.38 152 GLY A O 1
ATOM 1129 N N . PRO A 1 153 ? -0.467 -8.422 -21.005 1.00 62.25 153 PRO A N 1
ATOM 1130 C CA . PRO A 1 153 ? -1.650 -8.0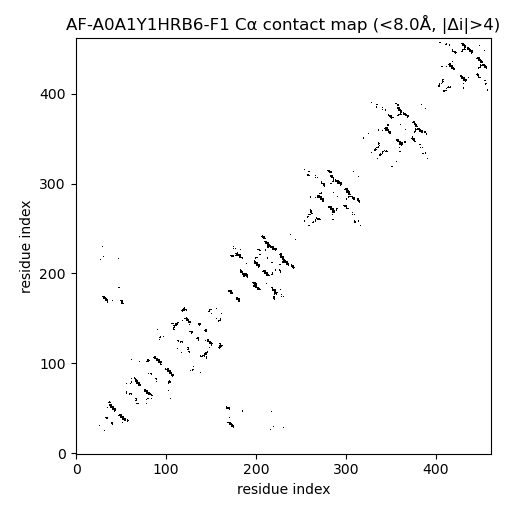10 -20.232 1.00 62.25 153 PRO A CA 1
ATOM 1131 C C . PRO A 1 153 ? -1.576 -8.276 -18.719 1.00 62.25 153 PRO A C 1
ATOM 1133 O O . PRO A 1 153 ? -2.478 -7.878 -17.986 1.00 62.25 153 PRO A O 1
ATOM 1136 N N . THR A 1 154 ? -0.530 -8.943 -18.226 1.00 57.00 154 THR A N 1
ATOM 1137 C CA . THR A 1 154 ? -0.361 -9.240 -16.793 1.00 57.00 154 THR A CA 1
ATOM 1138 C C . THR A 1 154 ? 0.079 -8.023 -15.978 1.00 57.00 154 THR A C 1
ATOM 1140 O O . THR A 1 154 ? -0.013 -8.065 -14.751 1.00 57.00 154 THR A O 1
ATOM 1143 N N . GLY A 1 155 ? 0.523 -6.941 -16.632 1.00 53.03 155 GLY A N 1
ATOM 1144 C CA . GLY A 1 155 ? 0.749 -5.643 -15.993 1.00 53.03 155 GLY A CA 1
ATOM 1145 C C . GLY A 1 155 ? 1.787 -5.653 -14.865 1.00 53.03 155 GLY A C 1
ATOM 1146 O O . GLY A 1 155 ? 1.654 -4.876 -13.922 1.00 53.03 155 GLY A O 1
ATOM 1147 N N . ARG A 1 156 ? 2.797 -6.535 -14.917 1.00 53.84 156 ARG A N 1
ATOM 1148 C CA . ARG A 1 156 ? 3.843 -6.628 -13.879 1.00 53.84 156 ARG A CA 1
ATOM 1149 C C . ARG A 1 156 ? 5.179 -6.036 -14.339 1.00 53.84 156 ARG A C 1
ATOM 1151 O O . ARG A 1 156 ? 5.529 -6.090 -15.515 1.00 53.84 156 ARG A O 1
ATOM 1158 N N . THR A 1 157 ? 5.892 -5.452 -13.374 1.00 49.7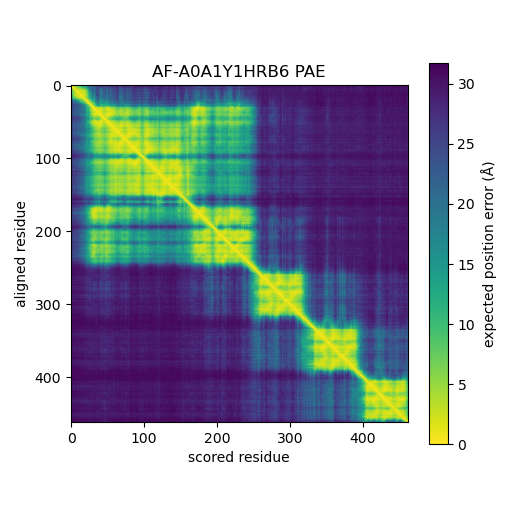5 157 THR A N 1
ATOM 1159 C CA . THR A 1 157 ? 7.036 -4.543 -13.536 1.00 49.75 157 THR A CA 1
ATOM 1160 C C . THR A 1 157 ? 8.329 -5.122 -12.961 1.00 49.75 157 THR A C 1
ATOM 1162 O O . THR A 1 157 ? 8.372 -5.521 -11.801 1.00 49.75 157 THR A O 1
ATOM 1165 N N . GLY A 1 158 ? 9.394 -5.082 -13.761 1.00 45.34 158 GLY A N 1
ATOM 1166 C CA . GLY A 1 158 ? 10.782 -5.392 -13.412 1.00 45.34 158 GLY A CA 1
ATOM 1167 C C . GLY A 1 158 ? 11.665 -5.254 -14.664 1.00 45.34 158 GLY A C 1
ATOM 1168 O O . GLY A 1 158 ? 11.120 -5.128 -15.762 1.00 45.34 158 GLY A O 1
ATOM 1169 N N . PRO A 1 159 ? 13.004 -5.282 -14.555 1.00 49.00 159 PRO A N 1
ATOM 1170 C CA . PRO A 1 159 ? 13.904 -5.094 -15.701 1.00 49.00 159 PRO A CA 1
ATOM 1171 C C . PRO A 1 159 ? 13.776 -6.168 -16.800 1.00 49.00 159 PRO A C 1
ATOM 1173 O O . PRO A 1 159 ? 14.338 -5.994 -17.875 1.00 49.00 159 PRO A O 1
ATOM 1176 N N . VAL A 1 160 ? 13.040 -7.259 -16.551 1.00 56.69 160 VAL A N 1
ATOM 1177 C CA . VAL A 1 160 ? 13.016 -8.454 -17.400 1.00 56.69 160 VAL A CA 1
ATOM 1178 C C . VAL A 1 160 ? 11.701 -9.248 -17.324 1.00 56.69 160 VAL A C 1
ATOM 1180 O O . VAL A 1 160 ? 11.721 -10.451 -17.489 1.00 56.69 160 VAL A O 1
ATOM 1183 N N . CYS A 1 161 ? 10.540 -8.645 -17.064 1.00 64.31 161 CYS A N 1
ATOM 1184 C CA . CYS A 1 161 ? 9.266 -9.394 -16.972 1.00 64.31 161 CYS A CA 1
ATOM 1185 C C . CYS A 1 161 ? 9.282 -10.603 -16.001 1.00 64.31 161 CYS A C 1
ATOM 1187 O O . CYS A 1 161 ? 8.505 -11.541 -16.172 1.00 64.31 161 CYS A O 1
ATOM 1189 N N . SER A 1 162 ? 10.158 -10.610 -14.988 1.00 58.41 162 SER A N 1
ATOM 1190 C CA . SER A 1 162 ? 10.231 -11.675 -13.981 1.00 58.41 162 SER A CA 1
ATOM 1191 C C . SER A 1 162 ? 8.967 -11.728 -13.108 1.00 58.41 162 SER A C 1
ATOM 1193 O O . SER A 1 162 ? 8.211 -10.761 -13.041 1.00 58.41 162 SER A O 1
ATOM 1195 N N . GLU A 1 163 ? 8.737 -12.889 -12.490 1.00 50.12 163 GLU A N 1
ATOM 1196 C CA . GLU A 1 163 ? 7.451 -13.375 -11.978 1.00 50.12 163 GLU A CA 1
ATOM 1197 C C . GLU A 1 163 ? 6.681 -12.487 -10.985 1.00 50.12 163 GLU A C 1
ATOM 1199 O O . GLU A 1 163 ? 7.163 -11.528 -10.389 1.00 50.12 163 GLU A O 1
ATOM 1204 N N . THR A 1 164 ? 5.409 -12.870 -10.871 1.00 46.38 164 THR A N 1
ATOM 1205 C CA . THR A 1 164 ? 4.350 -12.430 -9.973 1.00 46.38 164 THR A CA 1
ATOM 1206 C C . THR A 1 164 ? 4.756 -11.499 -8.820 1.00 46.38 164 THR A C 1
ATOM 1208 O O . THR A 1 164 ? 5.271 -11.997 -7.840 1.00 46.38 164 THR A O 1
ATOM 1211 N N . PHE A 1 165 ? 4.374 -10.200 -8.881 1.00 45.47 165 PHE A N 1
ATOM 1212 C CA . PHE A 1 165 ? 3.900 -9.337 -7.760 1.00 45.47 165 PHE A CA 1
ATOM 1213 C C . PHE A 1 165 ? 3.704 -10.179 -6.488 1.00 45.47 165 PHE A C 1
ATOM 1215 O O . PHE A 1 165 ? 2.622 -10.729 -6.260 1.00 45.47 165 PHE A O 1
ATOM 1222 N N . GLU A 1 166 ? 4.775 -10.345 -5.724 1.00 53.84 166 GLU A N 1
ATOM 1223 C CA . GLU A 1 166 ? 4.653 -10.707 -4.330 1.00 53.84 166 GLU A CA 1
ATOM 1224 C C . GLU A 1 166 ? 4.142 -9.445 -3.653 1.00 53.84 166 GLU A C 1
ATOM 1226 O O . GLU A 1 166 ? 4.594 -8.332 -3.951 1.00 53.84 166 GLU A O 1
ATOM 1231 N N . GLU A 1 167 ? 3.113 -9.602 -2.826 1.00 58.09 167 GLU A N 1
ATOM 1232 C CA . GLU A 1 167 ? 2.612 -8.513 -2.004 1.00 58.09 167 GLU A CA 1
ATOM 1233 C C . GLU A 1 167 ? 3.819 -7.901 -1.286 1.00 58.09 167 GLU A C 1
ATOM 1235 O O . GLU A 1 167 ? 4.583 -8.627 -0.645 1.00 58.09 167 GLU A O 1
ATOM 1240 N N . ALA A 1 168 ? 4.060 -6.600 -1.497 1.00 67.62 168 ALA A N 1
ATOM 1241 C CA . ALA A 1 168 ? 5.278 -5.964 -1.016 1.00 67.62 168 ALA A CA 1
ATOM 1242 C C . ALA A 1 168 ? 5.463 -6.295 0.473 1.00 67.62 168 ALA A C 1
ATOM 1244 O O . ALA A 1 168 ? 4.500 -6.168 1.242 1.00 67.62 168 ALA A O 1
ATOM 1245 N N . PRO A 1 169 ? 6.658 -6.748 0.892 1.00 80.00 169 PRO A N 1
ATOM 1246 C CA . PRO A 1 169 ? 6.851 -7.207 2.252 1.00 80.00 169 PRO A CA 1
ATOM 1247 C C . PRO A 1 169 ? 6.479 -6.095 3.230 1.00 80.00 169 PRO A C 1
ATOM 1249 O O . PRO A 1 169 ? 6.682 -4.906 2.973 1.00 80.00 169 PRO A O 1
ATOM 1252 N N . ARG A 1 170 ? 5.910 -6.465 4.375 1.00 83.69 170 ARG A N 1
ATOM 1253 C CA . ARG A 1 170 ? 5.585 -5.471 5.398 1.00 83.69 170 ARG A CA 1
ATOM 1254 C C . ARG A 1 170 ? 6.873 -4.874 5.955 1.00 83.69 170 ARG A C 1
ATOM 1256 O O . ARG A 1 170 ? 7.854 -5.586 6.166 1.00 83.69 170 ARG A O 1
ATOM 1263 N N . VAL A 1 171 ? 6.846 -3.570 6.225 1.00 86.50 171 VAL A N 1
ATOM 1264 C CA . VAL A 1 171 ? 7.939 -2.890 6.930 1.00 86.50 171 VAL A CA 1
ATOM 1265 C C . VAL A 1 171 ? 8.106 -3.547 8.294 1.00 86.50 171 VAL A C 1
ATOM 1267 O O . VAL A 1 171 ? 7.131 -3.694 9.031 1.00 86.50 171 VAL A O 1
ATOM 1270 N N . THR A 1 172 ? 9.330 -3.936 8.627 1.00 89.56 172 THR A N 1
ATOM 1271 C CA . THR A 1 172 ? 9.685 -4.380 9.973 1.00 89.56 172 THR A CA 1
ATOM 1272 C C . THR A 1 172 ? 10.044 -3.150 10.792 1.00 89.56 172 THR A C 1
ATOM 1274 O O . THR A 1 172 ? 10.802 -2.292 10.343 1.00 89.56 172 THR A O 1
ATOM 1277 N N . ALA A 1 173 ? 9.492 -3.047 11.991 1.00 88.12 173 ALA A N 1
ATOM 1278 C CA . ALA A 1 173 ? 9.793 -1.989 12.935 1.00 88.12 173 ALA A CA 1
ATOM 1279 C C . ALA A 1 173 ? 10.467 -2.568 14.179 1.00 88.12 173 ALA A C 1
ATOM 1281 O O . ALA A 1 173 ? 10.138 -3.672 14.614 1.00 88.12 173 ALA A O 1
ATOM 1282 N N . THR A 1 174 ? 11.373 -1.800 14.776 1.00 86.94 174 THR A N 1
ATOM 1283 C CA . THR A 1 174 ? 11.962 -2.091 16.082 1.00 86.94 174 THR A CA 1
ATOM 1284 C C . THR A 1 174 ? 11.772 -0.889 16.996 1.00 86.94 174 THR A C 1
ATOM 1286 O O . THR A 1 174 ? 12.198 0.219 16.667 1.00 86.94 174 THR A O 1
ATOM 1289 N N . LEU A 1 175 ? 11.143 -1.111 18.150 1.00 88.56 175 LEU A N 1
ATOM 1290 C CA . LEU A 1 175 ? 10.894 -0.100 19.179 1.00 88.56 175 LEU A CA 1
ATOM 1291 C C . LEU A 1 175 ? 10.990 -0.758 20.557 1.00 88.56 175 LEU A C 1
ATOM 1293 O O . LEU A 1 175 ? 10.390 -1.806 20.783 1.00 88.56 175 LEU A O 1
ATOM 1297 N N . ASN A 1 176 ? 11.736 -0.150 21.483 1.00 86.19 176 ASN A N 1
ATOM 1298 C CA . ASN A 1 176 ? 11.897 -0.639 22.862 1.00 86.19 176 ASN A CA 1
ATOM 1299 C C . ASN A 1 176 ? 12.293 -2.132 22.961 1.00 86.19 176 ASN A C 1
ATOM 1301 O O . ASN A 1 176 ? 11.834 -2.846 23.847 1.00 86.19 176 ASN A O 1
ATOM 1305 N N . GLY A 1 177 ? 13.124 -2.620 22.033 1.00 86.25 177 GLY A N 1
ATOM 1306 C CA . GLY A 1 177 ? 13.574 -4.019 21.988 1.00 86.25 177 GLY A CA 1
ATOM 1307 C C . GLY A 1 177 ? 12.579 -5.008 21.368 1.00 86.25 177 GLY A C 1
ATOM 1308 O O . GLY A 1 177 ? 12.936 -6.163 21.153 1.00 86.25 177 GLY A O 1
ATOM 1309 N N . VAL A 1 178 ? 11.368 -4.570 21.018 1.00 86.44 178 VAL A N 1
ATOM 1310 C CA . VAL A 1 178 ? 10.388 -5.377 20.279 1.00 86.44 178 VAL A CA 1
ATOM 1311 C C . VAL A 1 178 ? 10.617 -5.177 18.789 1.00 86.44 178 VAL A C 1
ATOM 1313 O O . VAL A 1 178 ? 10.687 -4.038 18.335 1.00 86.44 178 VAL A O 1
ATOM 1316 N N . THR A 1 179 ? 10.734 -6.271 18.034 1.00 87.88 179 THR A N 1
ATOM 1317 C CA . THR A 1 179 ? 10.845 -6.257 16.568 1.00 87.88 179 THR A CA 1
ATOM 1318 C C . THR A 1 179 ? 9.698 -7.052 15.965 1.00 87.88 179 THR A C 1
ATOM 1320 O O . THR A 1 179 ? 9.446 -8.178 16.386 1.00 87.88 179 THR A O 1
ATOM 1323 N N . GLY A 1 180 ? 9.013 -6.476 14.984 1.00 88.88 180 GLY A N 1
ATOM 1324 C CA . GLY A 1 180 ? 7.863 -7.100 14.337 1.00 88.88 180 GLY A CA 1
ATOM 1325 C C . GLY A 1 180 ? 7.361 -6.283 13.148 1.00 88.88 180 GLY A C 1
ATOM 1326 O O . GLY A 1 180 ? 7.930 -5.231 12.848 1.00 88.88 180 GLY A O 1
ATOM 1327 N N . PRO A 1 181 ? 6.306 -6.736 12.453 1.00 87.12 181 PRO A N 1
ATOM 1328 C CA . PRO A 1 181 ? 5.707 -5.953 11.380 1.00 87.12 181 PRO A CA 1
ATOM 1329 C C . PRO A 1 181 ? 5.171 -4.629 11.936 1.00 87.12 181 PRO A C 1
ATOM 1331 O O . PRO A 1 181 ? 4.594 -4.591 13.024 1.00 87.12 181 PRO A O 1
ATOM 1334 N N . LEU A 1 182 ? 5.357 -3.541 11.194 1.00 85.31 182 LEU A N 1
ATOM 1335 C CA . LEU A 1 182 ? 4.809 -2.231 11.527 1.00 85.31 182 LEU A CA 1
ATOM 1336 C C . LEU A 1 182 ? 3.279 -2.327 11.603 1.00 85.31 182 LEU A C 1
ATOM 1338 O O . LEU A 1 182 ? 2.633 -2.813 10.667 1.00 85.31 182 LEU A O 1
ATOM 1342 N N . ALA A 1 183 ? 2.699 -1.884 12.719 1.00 84.69 183 ALA A N 1
ATOM 1343 C CA . ALA A 1 183 ? 1.253 -1.914 12.888 1.00 84.69 183 ALA A CA 1
ATOM 1344 C C . ALA A 1 183 ? 0.564 -0.960 11.903 1.00 84.69 183 ALA A C 1
ATOM 1346 O O . ALA A 1 183 ? 1.080 0.111 11.570 1.00 84.69 183 ALA A O 1
ATOM 1347 N N . ILE A 1 184 ? -0.621 -1.356 11.434 1.00 83.38 184 ILE A N 1
ATOM 1348 C CA . ILE A 1 184 ? -1.382 -0.555 10.475 1.00 83.38 184 ILE A CA 1
ATOM 1349 C C . ILE A 1 184 ? -1.893 0.691 11.185 1.00 83.38 184 ILE A C 1
ATOM 1351 O O . ILE A 1 184 ? -2.609 0.604 12.185 1.00 83.38 184 ILE A O 1
ATOM 1355 N N . LEU A 1 185 ? -1.540 1.843 10.627 1.00 82.62 185 LEU A N 1
ATOM 1356 C CA . LEU A 1 185 ? -1.999 3.132 11.096 1.00 82.62 185 LEU A CA 1
ATOM 1357 C C . LEU A 1 185 ? -3.440 3.397 10.650 1.00 82.62 185 LEU A C 1
ATOM 1359 O O . LEU A 1 185 ? -3.759 3.356 9.464 1.00 82.62 185 LEU A O 1
ATOM 1363 N N . LEU A 1 186 ? -4.284 3.753 11.607 1.00 80.81 186 LEU A N 1
ATOM 1364 C CA . LEU A 1 186 ? -5.639 4.235 11.414 1.00 80.81 186 LEU A CA 1
ATOM 1365 C C . LEU A 1 186 ? -5.685 5.727 11.749 1.00 80.81 186 LEU A C 1
ATOM 1367 O O . LEU A 1 186 ? -5.609 6.138 12.911 1.00 80.81 186 LEU A O 1
ATOM 1371 N N . THR A 1 187 ? -5.812 6.563 10.724 1.00 76.00 187 THR A N 1
ATOM 1372 C CA . THR A 1 187 ? -5.966 8.010 10.898 1.00 76.00 187 THR A CA 1
ATOM 1373 C C . THR A 1 187 ? -7.386 8.358 11.333 1.00 76.00 187 THR A C 1
ATOM 1375 O O . THR A 1 187 ? -8.354 7.861 10.765 1.00 76.00 187 THR A O 1
ATOM 1378 N N . GLY A 1 188 ? -7.520 9.242 12.324 1.00 72.12 188 GLY A N 1
ATOM 1379 C CA . GLY A 1 188 ? -8.806 9.828 12.724 1.00 72.12 188 GLY A CA 1
ATOM 1380 C C . GLY A 1 188 ? -9.667 8.980 13.666 1.00 72.12 188 GLY A C 1
ATOM 1381 O O . GLY A 1 188 ? -10.563 9.528 14.298 1.00 72.12 188 GLY A O 1
ATOM 1382 N N . VAL A 1 189 ? -9.370 7.688 13.845 1.00 75.75 189 VAL A N 1
ATOM 1383 C CA . VAL A 1 189 ? -10.176 6.795 14.702 1.00 75.75 189 VAL A CA 1
ATOM 1384 C C . VAL A 1 189 ? -10.097 7.201 16.175 1.00 75.75 189 VAL A C 1
ATOM 1386 O O . VAL A 1 189 ? -11.113 7.293 16.858 1.00 75.75 189 VAL A O 1
ATOM 1389 N N . CYS A 1 190 ? -8.901 7.535 16.658 1.00 80.00 190 CYS A N 1
ATOM 1390 C CA . CYS A 1 190 ? -8.700 7.943 18.050 1.00 80.00 190 CYS A CA 1
ATOM 1391 C C . CYS A 1 190 ? -9.057 9.414 18.320 1.00 80.00 190 CYS A C 1
ATOM 1393 O O . CYS A 1 190 ? -9.251 9.791 19.474 1.00 80.00 190 CYS A O 1
ATOM 1395 N N . GLY A 1 191 ? -9.224 10.232 17.271 1.00 69.75 191 GLY A N 1
ATOM 1396 C CA . GLY A 1 191 ? -9.644 11.632 17.398 1.00 69.75 191 GLY A CA 1
ATOM 1397 C C . GLY A 1 191 ? -11.084 11.801 17.901 1.00 69.75 191 GLY A C 1
ATOM 1398 O O . GLY A 1 191 ? -11.409 12.834 18.484 1.00 69.75 191 GLY A O 1
ATOM 1399 N N . LEU A 1 192 ? -11.930 10.776 17.736 1.00 63.44 192 LEU A N 1
ATOM 1400 C CA . LEU A 1 192 ? -13.330 10.775 18.180 1.00 63.44 192 LEU A CA 1
ATOM 1401 C C . LEU A 1 192 ? -13.493 10.633 19.704 1.00 63.44 192 LEU A C 1
ATOM 1403 O O . LEU A 1 192 ? -14.538 10.995 20.238 1.00 63.44 192 LEU A O 1
ATOM 1407 N N . TYR A 1 193 ? -12.469 10.141 20.412 1.00 63.56 193 TYR A N 1
ATOM 1408 C CA . TYR A 1 193 ? -12.569 9.741 21.824 1.00 63.56 193 TYR A CA 1
ATOM 1409 C C . TYR A 1 193 ? -11.972 10.746 22.823 1.00 63.56 193 TYR A C 1
ATOM 1411 O O . TYR A 1 193 ? -11.953 10.485 24.024 1.00 63.56 193 TYR A O 1
ATOM 1419 N N . GLY A 1 194 ? -11.548 11.928 22.362 1.00 51.84 194 GLY A N 1
ATOM 1420 C CA . GLY A 1 194 ? -11.308 13.077 23.236 1.00 51.84 194 GLY A CA 1
ATOM 1421 C C . GLY A 1 194 ? -9.961 13.778 23.052 1.00 51.84 194 GLY A C 1
ATOM 1422 O O . GLY A 1 194 ? -8.913 13.153 22.933 1.00 51.84 194 GLY A O 1
ATOM 1423 N N . ARG A 1 195 ? -10.024 15.116 23.150 1.00 50.09 195 ARG A N 1
ATOM 1424 C CA . ARG A 1 195 ? -8.921 16.101 23.232 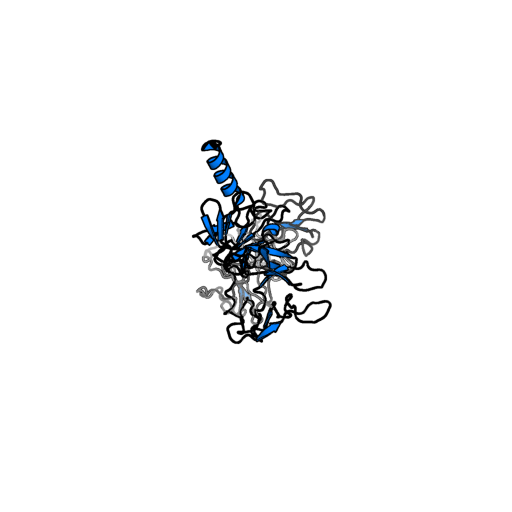1.00 50.09 195 ARG A CA 1
ATOM 1425 C C . ARG A 1 195 ? -8.281 16.615 21.935 1.00 50.09 195 ARG A C 1
ATOM 1427 O O . ARG A 1 195 ? -7.121 17.007 21.965 1.00 50.09 195 ARG A O 1
ATOM 1434 N N . GLY A 1 196 ? -9.034 16.732 20.840 1.00 52.81 196 GLY A N 1
ATOM 1435 C CA . GLY A 1 196 ? -8.741 17.707 19.768 1.00 52.81 196 GLY A CA 1
ATOM 1436 C C . GLY A 1 196 ? -7.396 17.571 19.035 1.00 52.81 196 GLY A C 1
ATOM 1437 O O . GLY A 1 196 ? -7.040 18.453 18.260 1.00 52.81 196 GLY A O 1
ATOM 1438 N N . LEU A 1 197 ? -6.658 16.484 19.253 1.00 56.84 197 LEU A N 1
ATOM 1439 C CA . LEU A 1 197 ? -5.417 16.160 18.563 1.00 56.84 197 LEU A CA 1
ATOM 1440 C C . LEU A 1 197 ? -5.629 14.845 17.821 1.00 56.84 197 LEU A C 1
ATOM 1442 O O . LEU A 1 197 ? -6.198 13.900 18.365 1.00 56.84 197 LEU A O 1
ATOM 1446 N N . SER A 1 198 ? -5.188 14.802 16.567 1.00 64.06 198 SER A N 1
ATOM 1447 C CA . SER A 1 198 ? -5.222 13.627 15.699 1.00 64.06 198 SER A CA 1
ATOM 1448 C C . SER A 1 198 ? -4.271 12.554 16.232 1.00 64.06 198 SER A C 1
ATOM 1450 O O . SER A 1 198 ? -3.146 12.415 15.752 1.00 64.06 198 SER A O 1
ATOM 1452 N N . THR A 1 199 ? -4.694 11.827 17.265 1.00 71.00 199 THR A N 1
ATOM 1453 C CA . THR A 1 199 ? -3.953 10.680 17.780 1.00 71.00 199 THR A CA 1
ATOM 1454 C C . THR A 1 199 ? -4.052 9.521 16.785 1.00 71.00 199 THR A C 1
ATOM 1456 O O . THR A 1 199 ? -5.139 9.226 16.273 1.00 71.00 199 THR A O 1
ATOM 1459 N N . PRO A 1 200 ? -2.925 8.875 16.456 1.00 80.00 200 PRO A N 1
ATOM 1460 C CA . PRO A 1 200 ? -2.920 7.717 15.579 1.00 80.00 200 PRO A CA 1
ATOM 1461 C C . PRO A 1 200 ? -3.491 6.479 16.288 1.00 80.00 200 PRO A C 1
ATOM 1463 O O . PRO A 1 200 ? -3.105 6.166 17.416 1.00 80.00 200 PRO A O 1
ATOM 1466 N N . GLY A 1 201 ? -4.403 5.767 15.618 1.00 85.31 201 GLY A N 1
ATOM 1467 C CA . GLY A 1 201 ? -4.822 4.423 16.018 1.00 85.31 201 GLY A CA 1
ATOM 1468 C C . GLY A 1 201 ? -3.942 3.362 15.362 1.00 85.31 201 GLY A C 1
ATOM 1469 O O . GLY A 1 201 ? -3.518 3.543 14.226 1.00 85.31 201 GLY A O 1
ATOM 1470 N N . CYS A 1 202 ? -3.678 2.258 16.050 1.00 90.00 202 CYS A N 1
ATOM 1471 C CA . CYS A 1 202 ? -2.833 1.168 15.575 1.00 90.00 202 CYS A CA 1
ATOM 1472 C C . CYS A 1 202 ? -3.597 -0.141 15.635 1.00 90.00 202 CYS A C 1
ATOM 1474 O O . CYS A 1 202 ? -4.060 -0.542 16.703 1.00 90.00 202 CYS A O 1
ATOM 1476 N N . LEU A 1 203 ? -3.736 -0.799 14.488 1.00 88.06 203 LEU A N 1
ATOM 1477 C CA . LEU A 1 203 ? -4.470 -2.051 14.382 1.00 88.06 203 LEU A CA 1
ATOM 1478 C C . LEU A 1 203 ? -3.638 -3.216 14.929 1.00 88.06 203 LEU A C 1
ATOM 1480 O O . LEU A 1 203 ? -2.442 -3.330 14.657 1.00 88.06 203 LEU A O 1
ATOM 1484 N N . TYR A 1 204 ? -4.295 -4.095 15.675 1.00 89.25 204 TYR A N 1
ATOM 1485 C CA . TYR A 1 204 ? -3.729 -5.342 16.178 1.00 89.25 204 TYR A CA 1
ATOM 1486 C C . TYR A 1 204 ? -3.455 -6.294 15.014 1.00 89.25 204 TYR A C 1
ATOM 1488 O O . TYR A 1 204 ? -4.051 -6.168 13.940 1.00 89.25 204 TYR A O 1
ATOM 1496 N N . ASN A 1 205 ? -2.633 -7.321 15.250 1.00 85.88 205 ASN A N 1
ATOM 1497 C CA . ASN A 1 205 ? -2.372 -8.350 14.235 1.00 85.88 205 ASN A CA 1
ATOM 1498 C C . ASN A 1 205 ? -3.654 -9.051 13.749 1.00 85.88 205 ASN A C 1
ATOM 1500 O O . ASN A 1 205 ? -3.746 -9.485 12.607 1.00 85.88 205 ASN A O 1
ATOM 1504 N N . SER A 1 206 ? -4.658 -9.151 14.627 1.00 85.69 206 SER A N 1
ATOM 1505 C CA . SER A 1 206 ? -5.953 -9.768 14.322 1.00 85.69 206 SER A CA 1
ATOM 1506 C C . SER A 1 206 ? -6.757 -9.010 13.265 1.00 85.69 206 SER A C 1
ATOM 1508 O O . SER A 1 206 ? -7.716 -9.559 12.726 1.00 85.69 206 SER A O 1
ATOM 1510 N N . GLY A 1 207 ? -6.430 -7.738 13.015 1.00 86.25 207 GLY A N 1
ATOM 1511 C CA . GLY A 1 207 ? -7.200 -6.850 12.150 1.00 86.25 207 GLY A CA 1
ATOM 1512 C C . GLY A 1 207 ? -8.544 -6.394 12.731 1.00 86.25 207 GLY A C 1
ATOM 1513 O O . GLY A 1 207 ? -9.257 -5.637 12.078 1.00 86.25 207 GLY A O 1
ATOM 1514 N N . LYS A 1 208 ? -8.898 -6.850 13.941 1.00 87.56 208 LYS A N 1
ATOM 1515 C CA . LYS A 1 208 ? -10.221 -6.654 14.558 1.00 87.56 208 LYS A CA 1
ATOM 1516 C C . LYS A 1 208 ? -10.227 -5.676 15.722 1.00 87.56 208 LYS A C 1
ATOM 1518 O O . LYS A 1 208 ? -11.297 -5.305 16.176 1.00 87.56 208 LYS A O 1
ATOM 1523 N N . GLN A 1 209 ? -9.061 -5.302 16.236 1.00 90.44 209 GLN A N 1
ATOM 1524 C CA . GLN A 1 209 ? -8.927 -4.429 17.400 1.00 90.44 209 GLN A CA 1
ATOM 1525 C C . GLN A 1 209 ? -7.897 -3.344 17.123 1.00 90.44 209 GLN A C 1
ATOM 1527 O O . GLN A 1 209 ? -7.001 -3.538 16.297 1.00 90.44 209 GLN A O 1
ATOM 1532 N N . PHE A 1 210 ? -8.009 -2.213 17.815 1.00 90.12 210 PHE A N 1
ATOM 1533 C CA . PHE A 1 210 ? -7.044 -1.123 17.713 1.00 90.12 210 PHE A CA 1
ATOM 1534 C C . PHE A 1 210 ? -6.684 -0.529 19.078 1.00 90.12 210 PHE A C 1
ATOM 1536 O O . PHE A 1 210 ? -7.452 -0.608 20.037 1.00 90.12 210 PHE A O 1
ATOM 1543 N N . ILE A 1 211 ? -5.493 0.064 19.157 1.00 90.81 211 ILE A N 1
ATOM 1544 C CA . ILE A 1 211 ? -5.001 0.826 20.309 1.00 90.81 211 ILE A CA 1
ATOM 1545 C C . ILE A 1 211 ? -4.679 2.252 19.868 1.00 90.81 211 ILE A C 1
ATOM 1547 O O . ILE A 1 211 ? -4.235 2.469 18.743 1.00 90.81 211 ILE A O 1
ATOM 1551 N N . CYS A 1 212 ? -4.903 3.235 20.729 1.00 89.25 212 CYS A N 1
ATOM 1552 C CA . CYS A 1 212 ? -4.585 4.627 20.448 1.00 89.25 212 CYS A CA 1
ATOM 1553 C C . CYS A 1 212 ? -3.229 4.982 21.052 1.00 89.25 212 CYS A C 1
ATOM 1555 O O . CYS A 1 212 ? -3.077 4.965 22.275 1.00 89.25 212 CYS A O 1
ATOM 1557 N N . CYS A 1 213 ? -2.246 5.316 20.214 1.00 88.19 213 CYS A N 1
ATOM 1558 C CA . CYS A 1 213 ? -0.946 5.773 20.697 1.00 88.19 213 CYS A CA 1
ATOM 1559 C C . CYS A 1 213 ? -1.018 7.252 21.090 1.00 88.19 213 CYS A C 1
ATOM 1561 O O . CYS A 1 213 ? -1.548 8.087 20.352 1.00 88.19 213 CYS A O 1
ATOM 1563 N N . THR A 1 214 ? -0.463 7.596 22.251 1.00 81.44 214 THR A N 1
ATOM 1564 C CA . THR A 1 214 ? -0.291 8.995 22.651 1.00 81.44 214 THR A CA 1
ATOM 1565 C C . THR A 1 214 ? 0.954 9.578 21.984 1.00 81.44 214 THR A C 1
ATOM 1567 O O . THR A 1 214 ? 1.955 8.888 21.808 1.00 81.44 214 THR A O 1
ATOM 1570 N N . GLY A 1 215 ? 0.896 10.858 21.608 1.00 72.06 215 GLY A N 1
ATOM 1571 C CA . GLY A 1 215 ? 1.987 11.560 20.922 1.00 72.06 215 GLY A CA 1
ATOM 1572 C C . GLY A 1 215 ? 1.920 11.503 19.390 1.00 72.06 215 GLY A C 1
ATOM 1573 O O . GLY A 1 215 ? 1.009 10.929 18.800 1.00 72.06 215 GLY A O 1
ATOM 1574 N N . VAL A 1 216 ? 2.890 12.152 18.741 1.00 66.81 216 VAL A N 1
ATOM 1575 C CA . VAL A 1 216 ? 2.994 12.253 17.269 1.00 66.81 216 VAL A CA 1
ATOM 1576 C C . VAL A 1 216 ? 3.722 11.068 16.626 1.00 66.81 216 VAL A C 1
ATOM 1578 O O . VAL A 1 216 ? 3.835 10.996 15.409 1.00 66.81 216 VAL A O 1
ATOM 1581 N N . SER A 1 217 ? 4.237 10.144 17.432 1.00 65.56 217 SER A N 1
ATOM 1582 C CA . SER A 1 217 ? 5.240 9.151 17.036 1.00 65.56 217 SER A CA 1
ATOM 1583 C C . SER A 1 217 ? 4.709 7.939 16.258 1.00 65.56 217 SER A C 1
ATOM 1585 O O . SER A 1 217 ? 5.470 7.015 15.989 1.00 65.56 217 SER A O 1
ATOM 1587 N N . GLY A 1 218 ? 3.442 7.955 15.836 1.00 75.88 218 GLY A N 1
ATOM 1588 C CA . GLY A 1 218 ? 2.865 6.900 15.000 1.00 75.88 218 GLY A CA 1
ATOM 1589 C C . GLY A 1 218 ? 2.803 5.527 15.681 1.00 75.88 218 GLY A C 1
ATOM 1590 O O . GLY A 1 218 ? 3.049 5.377 16.878 1.00 75.88 218 GLY A O 1
ATOM 1591 N N . CYS A 1 219 ? 2.423 4.518 14.899 1.00 85.62 219 CYS A N 1
ATOM 1592 C CA . CYS A 1 219 ? 2.374 3.128 15.339 1.00 85.62 219 CYS A CA 1
ATOM 1593 C C . CYS A 1 219 ? 3.760 2.485 15.301 1.00 85.62 219 CYS A C 1
ATOM 1595 O O . CYS A 1 219 ? 4.468 2.630 14.310 1.00 85.62 219 CYS A O 1
ATOM 1597 N N . GLY A 1 220 ? 4.135 1.753 16.351 1.00 87.94 220 GLY A N 1
ATOM 1598 C CA . GLY A 1 220 ? 5.345 0.934 16.365 1.00 87.94 220 GLY A CA 1
ATOM 1599 C C . GLY A 1 220 ? 5.113 -0.494 15.842 1.00 87.94 220 GLY A C 1
ATOM 1600 O O . GLY A 1 220 ? 4.131 -0.755 15.137 1.00 87.94 220 GLY A O 1
ATOM 1601 N N . PRO A 1 221 ? 6.017 -1.439 16.160 1.00 90.88 221 PRO A N 1
ATOM 1602 C CA . PRO A 1 221 ? 5.857 -2.837 15.783 1.00 90.88 221 PRO A CA 1
ATOM 1603 C C . PRO A 1 221 ? 4.680 -3.491 16.500 1.00 90.88 221 PRO A C 1
ATOM 1605 O O . PRO A 1 221 ? 4.375 -3.177 17.652 1.00 90.88 221 PRO A O 1
ATOM 1608 N N . VAL A 1 222 ? 4.063 -4.455 15.827 1.00 89.00 222 VAL A N 1
ATOM 1609 C CA . VAL A 1 222 ? 3.169 -5.431 16.447 1.00 89.00 222 VAL A CA 1
ATOM 1610 C C . VAL A 1 222 ? 4.018 -6.404 17.265 1.00 89.00 222 VAL A C 1
ATOM 1612 O O . VAL A 1 222 ? 4.903 -7.068 16.720 1.00 89.00 222 VAL A O 1
ATOM 1615 N N . GLY A 1 223 ? 3.765 -6.463 18.571 1.00 87.56 223 GLY A N 1
ATOM 1616 C CA . GLY A 1 223 ? 4.430 -7.382 19.485 1.00 87.56 223 GLY A CA 1
ATOM 1617 C C . GLY A 1 223 ? 4.068 -8.852 19.236 1.00 87.56 223 GLY A C 1
ATOM 1618 O O . GLY A 1 223 ? 3.137 -9.158 18.486 1.00 87.56 223 GLY A O 1
ATOM 1619 N N . PRO A 1 224 ? 4.786 -9.793 19.877 1.00 84.56 224 PRO A N 1
ATOM 1620 C CA . PRO A 1 224 ? 4.507 -11.228 19.765 1.00 84.56 224 PRO A CA 1
ATOM 1621 C C . PRO A 1 224 ? 3.127 -11.625 20.320 1.00 84.56 224 PRO A C 1
ATOM 1623 O O . PRO A 1 224 ? 2.582 -12.656 19.940 1.00 84.56 224 PRO A O 1
ATOM 1626 N N . ASP A 1 225 ? 2.550 -10.798 21.189 1.00 87.81 225 ASP A N 1
ATOM 1627 C CA . ASP A 1 225 ? 1.182 -10.893 21.707 1.00 87.81 225 ASP A CA 1
ATOM 1628 C C . ASP A 1 225 ? 0.118 -10.357 20.728 1.00 87.81 225 ASP A C 1
ATOM 1630 O O . ASP A 1 225 ? -1.081 -10.443 20.992 1.00 87.81 225 ASP A O 1
ATOM 1634 N N . GLY A 1 226 ? 0.538 -9.811 19.584 1.00 88.06 226 GLY A N 1
ATOM 1635 C CA . GLY A 1 226 ? -0.334 -9.211 18.582 1.00 88.06 226 GLY A CA 1
ATOM 1636 C C . GLY A 1 226 ? -0.750 -7.770 18.889 1.00 88.06 226 GLY A C 1
ATOM 1637 O O . GLY A 1 226 ? -1.562 -7.223 18.133 1.00 88.06 226 GLY A O 1
ATOM 1638 N N . VAL A 1 227 ? -0.203 -7.154 19.946 1.00 90.44 227 VAL A N 1
ATOM 1639 C CA . VAL A 1 227 ? -0.525 -5.787 20.375 1.00 90.44 227 VAL A CA 1
ATOM 1640 C C . VAL A 1 227 ? 0.526 -4.802 19.842 1.00 90.44 227 VAL A C 1
ATOM 1642 O O . VAL A 1 227 ? 1.727 -5.036 19.990 1.00 90.44 227 VAL A O 1
ATOM 1645 N N . PRO A 1 228 ? 0.126 -3.685 19.210 1.00 90.06 228 PRO A N 1
ATOM 1646 C CA . PRO A 1 228 ? 1.069 -2.658 18.771 1.00 90.06 228 PRO A CA 1
ATOM 1647 C C . PRO A 1 228 ? 1.781 -1.964 19.937 1.00 90.06 228 PRO A C 1
ATOM 1649 O O . PRO A 1 228 ? 1.147 -1.562 20.913 1.00 90.06 228 PRO A O 1
ATOM 1652 N N . VAL A 1 229 ? 3.090 -1.745 19.806 1.00 90.19 229 VAL A N 1
ATOM 1653 C CA . VAL A 1 229 ? 3.879 -0.964 20.768 1.00 90.19 229 VAL A CA 1
ATOM 1654 C C . VAL A 1 229 ? 3.821 0.523 20.406 1.00 90.19 229 VAL A C 1
ATOM 1656 O O . VAL A 1 229 ? 4.137 0.908 19.281 1.00 90.19 229 VAL A O 1
ATOM 1659 N N . CYS A 1 230 ? 3.460 1.375 21.368 1.00 88.62 230 CYS A N 1
ATOM 1660 C CA . CYS A 1 230 ? 3.418 2.830 21.203 1.00 88.62 230 CYS A CA 1
ATOM 1661 C C . CYS A 1 230 ? 4.591 3.513 21.917 1.00 88.62 230 CYS A C 1
ATOM 1663 O O . CYS A 1 230 ? 4.918 3.175 23.054 1.00 88.62 230 CYS A O 1
ATOM 1665 N N . GLN A 1 231 ? 5.195 4.521 21.281 1.00 82.44 231 GLN A N 1
ATOM 1666 C CA . GLN A 1 231 ? 6.402 5.168 21.803 1.00 82.44 231 GLN A CA 1
ATOM 1667 C C . GLN A 1 231 ? 6.157 6.027 23.057 1.00 82.44 231 GLN A C 1
ATOM 1669 O O . GLN A 1 231 ? 6.950 5.956 23.992 1.00 82.44 231 GLN A O 1
ATOM 1674 N N . ALA A 1 232 ? 5.102 6.851 23.091 1.00 82.69 232 ALA A N 1
ATOM 1675 C CA . ALA A 1 232 ? 4.870 7.812 24.181 1.00 82.69 232 ALA A CA 1
ATOM 1676 C C . ALA A 1 232 ? 3.689 7.435 25.092 1.00 82.69 232 ALA A C 1
ATOM 1678 O O . ALA A 1 232 ? 3.114 8.301 25.754 1.00 82.69 232 ALA A O 1
ATOM 1679 N N . GLY A 1 233 ? 3.323 6.150 25.110 1.00 83.69 233 GLY A N 1
ATOM 1680 C CA . GLY A 1 233 ? 2.163 5.622 25.827 1.00 83.69 233 GLY A CA 1
ATOM 1681 C C . GLY A 1 233 ? 1.005 5.254 24.902 1.00 83.69 233 GLY A C 1
ATOM 1682 O O . GLY A 1 233 ? 1.043 5.471 23.689 1.00 83.69 233 GLY A O 1
ATOM 1683 N N . SER A 1 234 ? -0.017 4.632 25.481 1.00 88.38 234 SER A N 1
ATOM 1684 C CA . SER A 1 234 ? -1.177 4.157 24.739 1.00 88.38 234 SER A CA 1
ATOM 1685 C C . SER A 1 234 ? -2.417 4.077 25.619 1.00 88.38 234 SER A C 1
ATOM 1687 O O . SER A 1 234 ? -2.311 4.014 26.844 1.00 88.38 234 SER A O 1
ATOM 1689 N N . PHE A 1 235 ? -3.589 4.076 24.994 1.00 87.50 235 PHE A N 1
ATOM 1690 C CA . PHE A 1 235 ? -4.844 3.725 25.643 1.00 87.50 235 PHE A CA 1
ATOM 1691 C C . PHE A 1 235 ? -5.711 2.897 24.694 1.00 87.50 235 PHE A C 1
ATOM 1693 O O . PHE A 1 235 ? -5.699 3.102 23.479 1.00 87.50 235 PHE A O 1
ATOM 1700 N N . THR A 1 236 ? -6.483 1.974 25.256 1.00 88.44 236 THR A N 1
ATOM 1701 C CA . THR A 1 236 ? -7.426 1.144 24.502 1.00 88.44 236 THR A CA 1
ATOM 1702 C C . THR A 1 236 ? -8.831 1.709 24.709 1.00 88.44 236 THR A C 1
ATOM 1704 O O . THR A 1 236 ? -9.303 1.716 25.848 1.00 88.44 236 THR A O 1
ATOM 1707 N N . PRO A 1 237 ? -9.496 2.237 23.666 1.00 80.88 237 PRO A N 1
ATOM 1708 C CA . PRO A 1 237 ? -10.861 2.737 23.798 1.00 80.88 237 PRO A CA 1
ATOM 1709 C C . PRO A 1 237 ? -11.839 1.593 24.085 1.00 80.88 237 PRO A C 1
ATOM 1711 O O . PRO A 1 237 ? -11.534 0.427 23.863 1.00 80.88 237 PRO A O 1
ATOM 1714 N N . ILE A 1 238 ? -13.028 1.913 24.591 1.00 80.69 238 ILE A N 1
ATOM 1715 C CA . ILE A 1 238 ? -14.115 0.941 24.741 1.00 80.69 238 ILE A CA 1
ATOM 1716 C C . ILE A 1 238 ? -15.358 1.559 24.090 1.00 80.69 238 ILE A C 1
ATOM 1718 O O . ILE A 1 238 ? -15.784 2.627 24.539 1.00 80.69 238 ILE A O 1
ATOM 1722 N N . PRO A 1 239 ? -15.941 0.935 23.048 1.00 82.50 239 PRO A N 1
ATOM 1723 C CA . PRO A 1 239 ? -15.505 -0.306 22.384 1.00 82.50 239 PRO A CA 1
ATOM 1724 C C . PRO A 1 239 ? -14.229 -0.123 21.528 1.00 82.50 239 PRO A C 1
ATOM 1726 O O . PRO A 1 239 ? -13.973 0.974 21.034 1.00 82.50 239 PRO A O 1
ATOM 1729 N N . ASN A 1 240 ? -13.440 -1.192 21.336 1.00 85.00 240 ASN A N 1
ATOM 1730 C CA . ASN A 1 240 ? -12.217 -1.203 20.506 1.00 85.00 240 ASN A CA 1
ATOM 1731 C C . ASN A 1 240 ? -12.298 -2.105 19.265 1.00 85.00 240 ASN A C 1
ATOM 1733 O O . ASN A 1 240 ? -11.263 -2.400 18.664 1.00 85.00 240 ASN A O 1
ATOM 1737 N N . ASP A 1 241 ? -13.491 -2.553 18.883 1.00 86.56 241 ASP A N 1
ATOM 1738 C CA . ASP A 1 241 ? -13.672 -3.378 17.691 1.00 86.56 241 ASP A CA 1
ATOM 1739 C C . ASP A 1 241 ? -13.492 -2.552 16.403 1.00 86.56 241 ASP A C 1
ATOM 1741 O O . ASP A 1 241 ? -13.923 -1.398 16.315 1.00 86.56 241 ASP A O 1
ATOM 1745 N N . TRP A 1 242 ? -12.847 -3.148 15.396 1.00 82.19 242 TRP A N 1
ATOM 1746 C CA . TRP A 1 242 ? -12.614 -2.575 14.070 1.00 82.19 242 TRP A CA 1
ATOM 1747 C C . TRP A 1 242 ? -13.274 -3.425 12.961 1.00 82.19 242 TRP A C 1
ATOM 1749 O O . TRP A 1 242 ? -13.102 -4.648 12.965 1.00 82.19 242 TRP A O 1
ATOM 1759 N N . PRO A 1 243 ? -13.971 -2.813 11.976 1.00 81.31 243 PRO A N 1
ATOM 1760 C CA . PRO A 1 243 ? -14.296 -1.385 11.874 1.00 81.31 243 PRO A CA 1
ATOM 1761 C C . PRO A 1 243 ? -15.122 -0.920 13.071 1.00 81.31 243 PRO A C 1
ATOM 1763 O O . PRO A 1 243 ? -15.893 -1.716 13.606 1.00 81.31 243 PRO A O 1
ATOM 1766 N N . VAL A 1 244 ? -14.942 0.341 13.494 1.00 71.94 244 VAL A N 1
ATOM 1767 C CA . VAL A 1 244 ? -15.739 0.914 14.590 1.00 71.94 244 VAL A CA 1
ATOM 1768 C C . VAL A 1 244 ? -17.200 0.726 14.213 1.00 71.94 244 VAL A C 1
ATOM 1770 O O . VAL A 1 244 ? -17.690 1.351 13.269 1.00 71.94 244 VAL A O 1
ATOM 1773 N N . GLN A 1 245 ? -17.871 -0.197 14.904 1.00 66.00 245 GLN A N 1
ATOM 1774 C CA . GLN A 1 245 ? -19.296 -0.405 14.716 1.00 66.00 245 GLN A CA 1
ATOM 1775 C C . GLN A 1 245 ? -19.958 0.940 15.025 1.00 66.00 245 GLN A C 1
ATOM 1777 O O . GLN A 1 245 ? -19.616 1.544 16.051 1.00 66.00 245 GLN A O 1
ATOM 1782 N N . PRO A 1 246 ? -20.856 1.450 14.160 1.00 57.00 246 PRO A N 1
ATOM 1783 C CA . PRO A 1 246 ? -21.660 2.595 14.537 1.00 57.00 246 PRO A CA 1
ATOM 1784 C C . PRO A 1 246 ? -22.261 2.270 15.898 1.00 57.00 246 PRO A C 1
ATOM 1786 O O . PRO A 1 246 ? -22.805 1.176 16.079 1.00 57.00 246 PRO A O 1
ATOM 1789 N N . LEU A 1 247 ? -22.075 3.184 16.859 1.00 53.69 247 LEU A N 1
ATOM 1790 C CA . LEU A 1 247 ? -22.715 3.087 18.168 1.00 53.69 247 LEU A CA 1
ATOM 1791 C C . LEU A 1 247 ? -24.151 2.606 17.930 1.00 53.69 247 LEU A C 1
ATOM 1793 O O . LEU A 1 247 ? -24.795 3.154 17.023 1.00 53.69 247 LEU A O 1
ATOM 1797 N N . PRO A 1 248 ? -24.610 1.558 18.645 1.00 49.66 248 PRO A N 1
ATOM 1798 C CA . PRO A 1 248 ? -25.929 0.989 18.418 1.00 49.66 248 PRO A CA 1
ATOM 1799 C C . PRO A 1 248 ? -26.932 2.136 18.317 1.00 49.66 248 PRO A C 1
ATOM 1801 O O . PRO A 1 248 ? -26.804 3.092 19.093 1.00 49.66 248 PRO A O 1
ATOM 1804 N N . PRO A 1 249 ? -27.852 2.094 17.331 1.00 41.50 249 PRO A N 1
ATOM 1805 C CA . PRO A 1 249 ? -28.774 3.187 17.092 1.00 41.50 249 PRO A CA 1
ATOM 1806 C C . PRO A 1 249 ? -29.358 3.603 18.429 1.00 41.50 249 PRO A C 1
ATOM 1808 O O . PRO A 1 249 ? -29.807 2.751 19.204 1.00 41.50 249 PRO A O 1
ATOM 1811 N N . THR A 1 250 ? -29.276 4.905 18.702 1.00 49.16 250 THR A N 1
ATOM 1812 C CA . THR A 1 250 ? -29.940 5.546 19.829 1.00 49.16 250 THR A CA 1
ATOM 1813 C C . THR A 1 250 ? -31.293 4.859 20.009 1.00 49.16 250 THR A C 1
ATOM 1815 O O . THR A 1 250 ? -32.001 4.728 19.001 1.00 49.16 250 THR A O 1
ATOM 1818 N N . PRO A 1 251 ? -31.623 4.357 21.217 1.00 45.84 251 PRO A N 1
ATOM 1819 C CA . PRO A 1 251 ? -32.833 3.577 21.434 1.00 45.84 251 PRO A CA 1
ATOM 1820 C C . PRO A 1 251 ? -34.015 4.259 20.746 1.00 45.84 251 PRO A C 1
ATOM 1822 O O . PRO A 1 251 ? -34.096 5.494 20.812 1.00 45.84 251 PRO A O 1
ATOM 1825 N N . PRO A 1 252 ? -34.888 3.505 20.048 1.00 43.31 252 PRO A N 1
ATOM 1826 C CA . 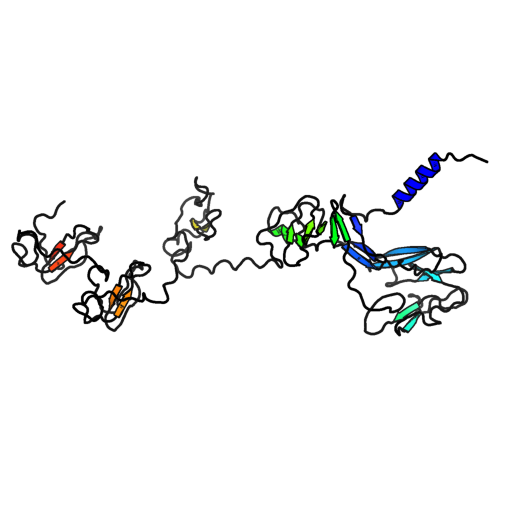PRO A 1 252 ? -36.006 4.095 19.335 1.00 43.31 252 PRO A CA 1
ATOM 1827 C C . PRO A 1 252 ? -36.738 5.047 20.273 1.00 43.31 252 PRO A C 1
ATOM 1829 O O . PRO A 1 252 ? -36.973 4.730 21.442 1.00 43.31 252 PRO A O 1
ATOM 1832 N N . ASN A 1 253 ? -37.015 6.242 19.751 1.00 43.91 253 ASN A N 1
ATOM 1833 C CA . ASN A 1 253 ? -37.731 7.291 20.459 1.00 43.91 253 ASN A CA 1
ATOM 1834 C C . ASN A 1 253 ? -38.934 6.646 21.172 1.00 43.91 253 ASN A C 1
ATOM 1836 O O . ASN A 1 253 ? -39.654 5.896 20.506 1.00 43.91 253 ASN A O 1
ATOM 1840 N N . PRO A 1 254 ? -39.133 6.867 22.485 1.00 45.66 254 PRO A N 1
ATOM 1841 C CA . PRO A 1 254 ? -40.204 6.204 23.210 1.00 45.66 254 PRO A CA 1
ATOM 1842 C C . PRO A 1 254 ? -41.526 6.478 22.494 1.00 45.66 254 PRO A C 1
ATOM 1844 O O . PRO A 1 254 ? -41.956 7.625 22.384 1.00 45.66 254 PRO A O 1
ATOM 1847 N N . THR A 1 255 ? -42.144 5.436 21.945 1.00 42.47 255 THR A N 1
ATOM 1848 C CA . THR A 1 255 ? -43.489 5.530 21.387 1.00 42.47 255 THR A CA 1
ATOM 1849 C C . THR A 1 255 ? -44.473 5.443 22.539 1.00 42.47 255 THR A C 1
ATOM 1851 O O . THR A 1 255 ? -44.733 4.366 23.072 1.00 42.47 255 THR A O 1
ATOM 1854 N N . GLY A 1 256 ? -44.970 6.612 22.927 1.00 52.50 256 GLY A N 1
ATOM 1855 C CA . GLY A 1 256 ? -45.983 6.823 23.951 1.00 52.50 256 GLY A CA 1
ATOM 1856 C C . GLY A 1 256 ? -45.793 8.192 24.603 1.00 52.50 256 GLY A C 1
ATOM 1857 O O . GLY A 1 256 ? -44.694 8.518 25.041 1.00 52.50 256 GLY A O 1
ATOM 1858 N N . ASP A 1 257 ? -46.864 8.982 24.710 1.00 51.19 257 ASP A N 1
ATOM 1859 C CA . ASP A 1 257 ? -46.864 10.338 25.304 1.00 51.19 257 ASP A CA 1
ATOM 1860 C C . ASP A 1 257 ? -46.552 10.362 26.820 1.00 51.19 257 ASP A C 1
ATOM 1862 O O . ASP A 1 257 ? -46.560 11.406 27.472 1.00 51.19 257 ASP A O 1
ATOM 1866 N N . GLN A 1 258 ? -46.291 9.196 27.412 1.00 47.91 258 GLN A N 1
ATOM 1867 C CA . GLN A 1 258 ? -45.958 9.016 28.819 1.00 47.91 258 GLN A CA 1
ATOM 1868 C C . GLN A 1 258 ? -44.433 8.937 28.955 1.00 47.91 258 GLN A C 1
ATOM 1870 O O . GLN A 1 258 ? -43.830 7.877 28.819 1.00 47.91 258 GLN A O 1
ATOM 1875 N N . GLY A 1 259 ? -43.809 10.087 29.207 1.00 55.50 259 GLY A N 1
ATOM 1876 C CA . GLY A 1 259 ? -42.394 10.186 29.574 1.00 55.50 259 GLY A CA 1
ATOM 1877 C C . GLY A 1 259 ? -41.544 11.050 28.650 1.00 55.50 259 GLY A C 1
ATOM 1878 O O . GLY A 1 259 ? -40.461 11.457 29.048 1.00 55.50 259 GLY A O 1
ATOM 1879 N N . VAL A 1 260 ? -42.034 11.418 27.465 1.00 72.38 260 VAL A N 1
ATOM 1880 C CA . VAL A 1 260 ? -41.295 12.281 26.535 1.00 72.38 260 VAL A CA 1
ATOM 1881 C C . VAL A 1 260 ? -41.352 13.744 26.995 1.00 72.38 260 VAL A C 1
ATOM 1883 O O . VAL A 1 260 ? -42.424 14.348 27.051 1.00 72.38 260 VAL A O 1
ATOM 1886 N N . CYS A 1 261 ? -40.188 14.338 27.275 1.00 78.94 261 CYS A N 1
ATOM 1887 C CA . CYS A 1 261 ? -40.060 15.780 27.520 1.00 78.94 261 CYS A CA 1
ATOM 1888 C C . CYS A 1 261 ? -40.716 16.586 26.391 1.00 78.94 261 CYS A C 1
ATOM 1890 O O . CYS A 1 261 ? -40.421 16.355 25.217 1.00 78.94 261 CYS A O 1
ATOM 1892 N N . GLY A 1 262 ? -41.609 17.514 26.739 1.00 78.06 262 GLY A N 1
ATOM 1893 C CA . GLY A 1 262 ? -42.408 18.272 25.776 1.00 78.06 262 GLY A CA 1
ATOM 1894 C C . GLY A 1 262 ? -43.760 17.648 25.405 1.00 78.06 262 GLY A C 1
ATOM 1895 O O . GLY A 1 262 ? -44.439 18.200 24.544 1.00 78.06 262 GLY A O 1
ATOM 1896 N N . SER A 1 263 ? -44.188 16.566 26.067 1.00 77.50 263 SER A N 1
ATOM 1897 C CA . SER A 1 263 ? -45.512 15.941 25.890 1.00 77.50 263 SER A CA 1
ATOM 1898 C C . SER A 1 263 ? -46.212 15.664 27.228 1.00 77.50 263 SER A C 1
ATOM 1900 O O . SER A 1 263 ? -45.566 15.645 28.278 1.00 77.50 263 SER A O 1
ATOM 1902 N N . GLY A 1 264 ? -47.537 15.471 27.205 1.00 82.25 264 GLY A N 1
ATOM 1903 C CA . GLY A 1 264 ? -48.329 15.115 28.389 1.00 82.25 264 GLY A CA 1
ATOM 1904 C C . GLY A 1 264 ? -48.093 16.043 29.590 1.00 82.25 264 GLY A C 1
ATOM 1905 O O . GLY A 1 264 ? -48.058 17.266 29.456 1.00 82.25 264 GLY A O 1
ATOM 1906 N N . ALA A 1 265 ? -47.879 15.459 30.772 1.00 73.19 265 ALA A N 1
ATOM 1907 C CA . ALA A 1 265 ? -47.549 16.200 31.996 1.00 73.19 265 ALA A CA 1
ATOM 1908 C C . ALA A 1 265 ? -46.194 16.941 31.930 1.00 73.19 265 ALA A C 1
ATOM 1910 O O . ALA A 1 265 ? -45.955 17.861 32.708 1.00 73.19 265 ALA A O 1
ATOM 1911 N N . ALA A 1 266 ? -45.326 16.586 30.976 1.00 80.06 266 ALA A N 1
ATOM 1912 C CA . ALA A 1 266 ? -44.020 17.199 30.752 1.00 80.06 266 ALA A CA 1
ATOM 1913 C C . ALA A 1 266 ? -44.028 18.275 29.643 1.00 80.06 266 ALA A C 1
ATOM 1915 O O . ALA A 1 266 ? -42.959 18.673 29.179 1.00 80.06 266 ALA A O 1
ATOM 1916 N N . PHE A 1 267 ? -45.194 18.759 29.184 1.00 82.12 267 PHE A N 1
ATOM 1917 C CA . PHE A 1 267 ? -45.283 19.653 28.013 1.00 82.12 267 PHE A CA 1
ATOM 1918 C C . PHE A 1 267 ? -44.476 20.960 28.145 1.00 82.12 267 PHE A C 1
ATOM 1920 O O . PHE A 1 267 ? -43.966 21.482 27.150 1.00 82.12 267 PHE A O 1
ATOM 1927 N N . ALA A 1 268 ? -44.338 21.483 29.368 1.00 82.69 268 ALA A N 1
ATOM 1928 C CA . ALA A 1 268 ? -43.589 22.705 29.662 1.00 82.69 268 ALA A CA 1
ATOM 1929 C C . ALA A 1 268 ? -42.062 22.490 29.738 1.00 82.69 268 ALA A C 1
ATOM 1931 O O . ALA A 1 268 ? -41.302 23.457 29.776 1.00 82.69 268 ALA A O 1
ATOM 1932 N N . TYR A 1 269 ? -41.606 21.236 29.731 1.00 87.69 269 TYR A N 1
ATOM 1933 C CA . TYR A 1 269 ? -40.221 20.848 29.977 1.00 87.69 269 TYR A CA 1
ATOM 1934 C C . TYR A 1 269 ? -39.686 20.091 28.763 1.00 87.69 269 TYR A C 1
ATOM 1936 O O . TYR A 1 269 ? -39.832 18.876 28.664 1.00 87.69 269 TYR A O 1
ATOM 1944 N N . ARG A 1 270 ? -39.125 20.813 27.788 1.00 85.50 270 ARG A N 1
ATOM 1945 C CA . ARG A 1 270 ? -38.707 20.244 26.492 1.00 85.50 270 ARG A CA 1
ATOM 1946 C C . ARG A 1 270 ? -37.281 19.696 26.492 1.00 85.50 270 ARG A C 1
ATOM 1948 O O . ARG A 1 270 ? -36.930 18.923 25.603 1.00 85.50 270 ARG A O 1
ATOM 1955 N N . THR A 1 271 ? -36.464 20.076 27.468 1.00 86.06 271 THR A N 1
ATOM 1956 C CA . THR A 1 271 ? -35.035 19.752 27.493 1.00 86.06 271 THR A CA 1
ATOM 1957 C C . THR A 1 271 ? -34.793 18.477 28.293 1.00 86.06 271 THR A C 1
ATOM 1959 O O . THR A 1 271 ? -35.232 18.384 29.433 1.00 86.06 271 THR A O 1
ATOM 1962 N N . ARG A 1 272 ? -34.077 17.493 27.736 1.00 87.44 272 ARG A N 1
ATOM 1963 C CA . ARG A 1 272 ? -33.675 16.275 28.465 1.00 87.44 272 ARG A CA 1
ATOM 1964 C C . ARG A 1 272 ? -32.324 16.474 29.145 1.00 87.44 272 ARG A C 1
ATOM 1966 O O . ARG A 1 272 ? -31.367 16.876 28.491 1.00 87.44 272 ARG A O 1
ATOM 1973 N N . CYS A 1 273 ? -32.246 16.123 30.423 1.00 85.44 273 CYS A N 1
ATOM 1974 C CA . CYS A 1 273 ? -31.025 16.132 31.219 1.00 85.44 273 CYS A CA 1
ATOM 1975 C C . CYS A 1 273 ? -30.785 14.730 31.778 1.00 85.44 273 CYS A C 1
ATOM 1977 O O . CYS A 1 273 ? -31.613 14.217 32.528 1.00 85.44 273 CYS A O 1
ATOM 1979 N N . PHE A 1 274 ? -29.688 14.093 31.377 1.00 84.44 274 PHE A N 1
ATOM 1980 C CA . PHE A 1 274 ? -29.420 12.684 31.678 1.00 84.44 274 PHE A CA 1
ATOM 1981 C C . PHE A 1 274 ? -28.648 12.512 32.987 1.00 84.44 274 PHE A C 1
ATOM 1983 O O . PHE A 1 274 ? -27.847 13.369 33.364 1.00 84.44 274 PHE A O 1
ATOM 1990 N N . PHE A 1 275 ? -28.892 11.395 33.672 1.00 81.62 275 PHE A N 1
ATOM 1991 C CA . PHE A 1 275 ? -28.148 11.021 34.874 1.00 81.62 275 PHE A CA 1
ATOM 1992 C C . PHE A 1 275 ? -26.698 10.677 34.518 1.00 81.62 275 PHE A C 1
ATOM 1994 O O . PHE A 1 275 ? -26.427 10.058 33.486 1.00 81.62 275 PHE A O 1
ATOM 2001 N N . ASN A 1 276 ? -25.752 11.089 35.366 1.00 73.00 276 ASN A N 1
ATOM 2002 C CA . ASN A 1 276 ? -24.342 10.807 35.123 1.00 73.00 276 ASN A CA 1
ATOM 2003 C C . ASN A 1 276 ? -24.070 9.311 35.300 1.00 73.00 276 ASN A C 1
ATOM 2005 O O . ASN A 1 276 ? -24.448 8.733 36.317 1.00 73.00 276 ASN A O 1
ATOM 2009 N N . SER A 1 277 ? -23.372 8.700 34.341 1.00 67.38 277 SER A N 1
ATOM 2010 C CA . SER A 1 277 ? -22.970 7.287 34.404 1.00 67.38 277 SER A CA 1
ATOM 2011 C C . SER A 1 277 ? -24.135 6.298 34.580 1.00 67.38 277 SER A C 1
ATOM 2013 O O . SER A 1 277 ? -23.921 5.194 35.074 1.00 67.38 277 SER A O 1
ATOM 2015 N N . ASP A 1 278 ? -25.359 6.664 34.178 1.00 70.00 278 ASP A N 1
ATOM 2016 C CA . ASP A 1 278 ? -26.506 5.759 34.230 1.00 70.00 278 ASP A CA 1
ATOM 2017 C C . ASP A 1 278 ? -26.627 4.927 32.940 1.00 70.00 278 ASP A C 1
ATOM 2019 O O . ASP A 1 278 ? -27.064 5.452 31.911 1.00 70.00 278 ASP A O 1
ATOM 2023 N N . PRO A 1 279 ? -26.296 3.621 32.965 1.00 62.44 279 PRO A N 1
ATOM 2024 C CA . PRO A 1 279 ? -26.320 2.779 31.769 1.00 62.44 279 PRO A CA 1
ATOM 2025 C C . PRO A 1 279 ? -27.736 2.543 31.233 1.00 62.44 279 PRO A C 1
ATOM 2027 O O . PRO A 1 279 ? -27.896 2.105 30.098 1.00 62.44 279 PRO A O 1
ATOM 2030 N N . GLN A 1 280 ? -28.767 2.822 32.037 1.00 62.97 280 GLN A N 1
ATOM 2031 C CA . GLN A 1 280 ? -30.163 2.660 31.641 1.00 62.97 280 GLN A CA 1
ATOM 2032 C C . GLN A 1 280 ? -30.708 3.888 30.888 1.00 62.97 280 GLN A C 1
ATOM 2034 O O . GLN A 1 280 ? -31.795 3.819 30.321 1.00 62.97 280 GLN A O 1
ATOM 2039 N N . GLY A 1 281 ? -29.957 4.996 30.837 1.00 73.12 281 GLY A N 1
ATOM 2040 C CA . GLY A 1 281 ? -30.338 6.191 30.083 1.00 73.12 281 GLY A CA 1
ATOM 2041 C C . GLY A 1 281 ? -31.486 6.988 30.706 1.00 73.12 281 GLY A C 1
ATOM 2042 O O . GLY A 1 281 ? -32.241 7.635 29.976 1.00 73.12 281 GLY A O 1
ATOM 2043 N N . ARG A 1 282 ? -31.638 6.956 32.037 1.00 80.19 282 ARG A N 1
ATOM 2044 C CA . ARG A 1 282 ? -32.643 7.759 32.744 1.00 80.19 282 ARG A CA 1
ATOM 2045 C C . ARG A 1 282 ? -32.400 9.251 32.537 1.00 80.19 282 ARG A C 1
ATOM 2047 O O . ARG A 1 282 ? -31.266 9.700 32.334 1.00 80.19 282 ARG A O 1
ATOM 2054 N N . TYR A 1 283 ? -33.468 10.040 32.628 1.00 84.75 283 TYR A N 1
ATOM 2055 C CA . TYR A 1 283 ? -33.410 11.494 32.460 1.00 84.75 283 TYR A CA 1
ATOM 2056 C C . TYR A 1 283 ? -34.475 12.242 33.265 1.00 84.75 283 TYR A C 1
ATOM 2058 O O . TYR A 1 283 ? -35.474 11.679 33.707 1.00 84.75 283 TYR A O 1
ATOM 2066 N N . VAL A 1 284 ? -34.246 13.546 33.417 1.00 87.69 284 VAL A N 1
ATOM 2067 C CA . VAL A 1 284 ? -35.198 14.542 33.918 1.00 87.69 284 VAL A CA 1
ATOM 2068 C C . VAL A 1 284 ? -35.530 15.509 32.780 1.00 87.69 284 VAL A C 1
ATOM 2070 O O . VAL A 1 284 ? -34.671 15.819 31.950 1.00 87.69 284 VAL A O 1
ATOM 2073 N N . CYS A 1 285 ? -36.774 15.980 32.722 1.00 91.19 285 CYS A N 1
ATOM 2074 C CA . CYS A 1 285 ? -37.192 17.022 31.792 1.00 91.19 285 CYS A CA 1
ATOM 2075 C C . CYS A 1 285 ? -37.021 18.395 32.441 1.00 91.19 285 CYS A C 1
ATOM 2077 O O . CYS A 1 285 ? -37.665 18.675 33.444 1.00 91.19 285 CYS A O 1
ATOM 2079 N N . CYS A 1 286 ? -36.205 19.267 31.863 1.00 91.94 286 CYS A N 1
ATOM 2080 C CA . CYS A 1 286 ? -36.047 20.652 32.291 1.00 91.94 286 CYS A CA 1
ATOM 2081 C C . CYS A 1 286 ? -36.735 21.612 31.317 1.00 91.94 286 CYS A C 1
ATOM 2083 O O . CYS A 1 286 ? -37.020 21.281 30.159 1.00 91.94 286 CYS A O 1
ATOM 2085 N N . ASP A 1 287 ? -37.006 22.821 31.795 1.00 90.06 287 ASP A N 1
ATOM 2086 C CA . ASP A 1 287 ? -37.491 23.911 30.955 1.00 90.06 287 ASP A CA 1
ATOM 2087 C C . ASP A 1 287 ? -36.429 24.366 29.925 1.00 90.06 287 ASP A C 1
ATOM 2089 O O . ASP A 1 287 ? -35.371 23.752 29.734 1.00 90.06 287 ASP A O 1
ATOM 2093 N N . ASN A 1 288 ? -36.721 25.449 29.206 1.00 89.00 288 ASN A N 1
ATOM 2094 C CA . ASN A 1 288 ? -35.853 25.958 28.141 1.00 89.00 288 ASN A CA 1
ATOM 2095 C C . ASN A 1 288 ? -34.502 26.503 28.649 1.00 89.00 288 ASN A C 1
ATOM 2097 O O . ASN A 1 288 ? -33.648 26.840 27.831 1.00 89.00 288 ASN A O 1
ATOM 2101 N N . PHE A 1 289 ? -34.289 26.602 29.966 1.00 86.94 289 PHE A N 1
ATOM 2102 C CA . PHE A 1 289 ? -33.015 27.033 30.543 1.00 86.94 289 PHE A CA 1
ATOM 2103 C C . PHE A 1 289 ? -32.026 25.879 30.760 1.00 86.94 289 PHE A C 1
ATOM 2105 O O . PHE A 1 289 ? -30.859 26.135 31.063 1.00 86.94 289 PHE A O 1
ATOM 2112 N N . GLY A 1 290 ? -32.468 24.633 30.557 1.00 87.94 290 GLY A N 1
ATOM 2113 C CA . GLY A 1 290 ? -31.623 23.442 30.569 1.00 87.94 290 GLY A CA 1
ATOM 2114 C C . GLY A 1 290 ? -31.153 23.007 31.959 1.00 87.94 290 GLY A C 1
ATOM 2115 O O . GLY A 1 290 ? -31.755 23.343 32.982 1.00 87.94 290 GLY A O 1
ATOM 2116 N N . CYS A 1 291 ? -30.086 22.208 31.982 1.00 89.69 291 CYS A N 1
ATOM 2117 C CA . CYS A 1 291 ? -29.486 21.663 33.202 1.00 89.69 291 CYS A CA 1
ATOM 2118 C C . CYS A 1 291 ? -28.328 22.548 33.687 1.00 89.69 291 CYS A C 1
ATOM 2120 O O . CYS A 1 291 ? -27.594 23.110 32.873 1.00 89.69 291 CYS A O 1
ATOM 2122 N N . ASP A 1 292 ? -28.117 22.623 35.001 1.00 88.94 292 ASP A N 1
ATOM 2123 C CA . ASP A 1 292 ? -27.043 23.405 35.628 1.00 88.94 292 ASP A CA 1
ATOM 2124 C C . ASP A 1 292 ? -26.142 22.560 36.549 1.00 88.94 292 ASP A C 1
ATOM 2126 O O . ASP A 1 292 ? -25.661 23.012 37.588 1.00 88.94 292 ASP A O 1
ATOM 2130 N N . GLY A 1 293 ? -25.880 21.322 36.128 1.00 86.31 293 GLY A N 1
ATOM 2131 C CA . GLY A 1 293 ? -25.000 20.379 36.813 1.00 86.31 293 GLY A CA 1
ATOM 2132 C C . GLY A 1 293 ? -25.770 19.226 37.447 1.00 86.31 293 GLY A C 1
ATOM 2133 O O . GLY A 1 293 ? -26.802 18.795 36.932 1.00 86.31 293 GLY A O 1
ATOM 2134 N N . PHE A 1 294 ? -25.244 18.717 38.557 1.00 85.94 294 PHE A N 1
ATOM 2135 C CA . PHE A 1 294 ? -25.825 17.614 39.316 1.00 85.94 294 PHE A CA 1
ATOM 2136 C C . PHE A 1 294 ? -26.127 18.063 40.745 1.00 85.94 294 PHE A C 1
ATOM 2138 O O . PHE A 1 294 ? -25.533 19.017 41.257 1.00 85.94 294 PHE A O 1
ATOM 2145 N N . ASN A 1 295 ? -27.060 17.375 41.393 1.00 78.75 295 ASN A N 1
ATOM 2146 C CA . ASN A 1 295 ? -27.279 17.515 42.825 1.00 78.75 295 ASN A CA 1
ATOM 2147 C C . ASN A 1 295 ? -26.036 17.058 43.609 1.00 78.75 295 ASN A C 1
ATOM 2149 O O . ASN A 1 295 ? -25.072 16.537 43.050 1.00 78.75 295 ASN A O 1
ATOM 2153 N N . ALA A 1 296 ? -26.054 17.244 44.930 1.00 76.00 296 ALA A N 1
ATOM 2154 C CA . ALA A 1 296 ? -24.937 16.871 45.803 1.00 76.00 296 ALA A CA 1
ATOM 2155 C C . ALA A 1 296 ? -24.579 15.369 45.753 1.00 76.00 296 ALA A C 1
ATOM 2157 O O . ALA A 1 296 ? -23.480 14.993 46.148 1.00 76.00 296 ALA A O 1
ATOM 2158 N N . ASP A 1 297 ? -25.487 14.527 45.249 1.00 72.06 297 ASP A N 1
ATOM 2159 C CA . ASP A 1 297 ? -25.252 13.103 44.993 1.00 72.06 297 ASP A CA 1
ATOM 2160 C C . ASP A 1 297 ? -24.352 12.838 43.771 1.00 72.06 297 ASP A C 1
ATOM 2162 O O . ASP A 1 297 ? -23.893 11.715 43.589 1.00 72.06 297 ASP A O 1
ATOM 2166 N N . ASN A 1 298 ? -24.088 13.856 42.944 1.00 73.69 298 ASN A N 1
ATOM 2167 C CA . ASN A 1 298 ? -23.363 13.784 41.674 1.00 73.69 298 ASN A CA 1
ATOM 2168 C C . ASN A 1 298 ? -23.947 12.775 40.661 1.00 73.69 298 ASN A C 1
ATOM 2170 O O . ASN A 1 298 ? -23.263 12.348 39.727 1.00 73.69 298 ASN A O 1
ATOM 2174 N N . LEU A 1 299 ? -25.213 12.392 40.846 1.00 72.50 299 LEU A N 1
ATOM 2175 C CA . LEU A 1 299 ? -25.916 11.397 40.035 1.00 72.50 299 LEU A CA 1
ATOM 2176 C C . LEU A 1 299 ? -27.150 12.005 39.378 1.00 72.50 299 LEU A C 1
ATOM 2178 O O . LEU A 1 299 ? -27.387 11.787 38.188 1.00 72.50 299 LEU A O 1
ATOM 2182 N N . THR A 1 300 ? -27.914 12.797 40.131 1.00 80.44 300 THR A N 1
ATOM 2183 C CA . THR A 1 300 ? -29.185 13.352 39.670 1.00 80.44 300 THR A CA 1
ATOM 2184 C C . THR A 1 300 ? -28.958 14.695 38.978 1.00 80.44 300 THR A C 1
ATOM 2186 O O . THR A 1 300 ? -28.436 15.617 39.611 1.00 80.44 300 THR A O 1
ATOM 2189 N N . PRO A 1 301 ? -29.335 14.851 37.697 1.00 84.19 301 PRO A N 1
ATOM 2190 C CA . PRO A 1 301 ? -29.158 16.106 36.984 1.00 84.19 301 PRO A CA 1
ATOM 2191 C C . PRO A 1 301 ? -30.074 17.181 37.576 1.00 84.19 301 PRO A C 1
ATOM 2193 O O . PRO A 1 301 ? -31.242 16.925 37.877 1.00 84.19 301 PRO A O 1
ATOM 2196 N N . ARG A 1 302 ? -29.540 18.392 37.740 1.00 89.81 302 ARG A N 1
ATOM 2197 C CA . ARG A 1 302 ? -30.272 19.538 38.282 1.00 89.81 302 ARG A CA 1
ATOM 2198 C C . ARG A 1 302 ? -30.770 20.429 37.148 1.00 89.81 302 ARG A C 1
ATOM 2200 O O . ARG A 1 302 ? -30.015 20.761 36.232 1.00 89.81 302 ARG A O 1
ATOM 2207 N N . CYS A 1 303 ? -32.052 20.785 37.193 1.00 89.75 303 CYS A N 1
ATOM 2208 C CA . CYS A 1 303 ? -32.620 21.777 36.286 1.00 89.75 303 CYS A CA 1
ATOM 2209 C C . CYS A 1 303 ? -32.303 23.179 36.790 1.00 89.75 303 CYS A C 1
ATOM 2211 O O . CYS A 1 303 ? -32.452 23.454 37.979 1.00 89.75 303 CYS A O 1
ATOM 2213 N N . LYS A 1 304 ? -31.954 24.077 35.867 1.00 88.00 304 LYS A N 1
ATOM 2214 C CA . LYS A 1 304 ? -31.552 25.445 36.202 1.00 88.00 304 LYS A CA 1
ATOM 2215 C C . LYS A 1 304 ? -32.648 26.245 36.915 1.00 88.00 304 LYS A C 1
ATOM 2217 O O . LYS A 1 304 ? -32.333 27.056 37.776 1.00 88.00 304 LYS A O 1
ATOM 2222 N N . ASN A 1 305 ? -33.910 26.012 36.550 1.00 89.19 305 ASN A N 1
ATOM 2223 C CA . ASN A 1 305 ? -35.078 26.673 37.135 1.00 89.19 305 ASN A CA 1
ATOM 2224 C C . ASN A 1 305 ? -36.117 25.644 37.595 1.00 89.19 305 ASN A C 1
ATOM 2226 O O . ASN A 1 305 ? -36.254 25.406 38.790 1.00 89.19 305 ASN A O 1
ATOM 2230 N N . ASN A 1 306 ? -36.833 25.016 36.656 1.00 87.12 306 ASN A N 1
ATOM 2231 C CA . ASN A 1 306 ? -37.859 24.021 36.968 1.00 87.12 306 ASN A CA 1
ATOM 2232 C C . ASN A 1 306 ? -37.648 22.725 36.179 1.00 87.12 306 ASN A C 1
ATOM 2234 O O . ASN A 1 306 ? -37.161 22.739 35.044 1.00 87.12 306 ASN A O 1
ATOM 2238 N N . GLY A 1 307 ? -38.068 21.609 36.776 1.00 88.56 307 GLY A N 1
ATOM 2239 C CA . GLY A 1 307 ? -37.981 20.289 36.166 1.00 88.56 307 GLY A CA 1
ATOM 2240 C C . GLY A 1 307 ? -39.177 19.396 36.466 1.00 88.56 307 GLY A C 1
ATOM 2241 O O . GLY A 1 307 ? -39.881 19.583 37.455 1.00 88.56 307 GLY A O 1
ATOM 2242 N N . PHE A 1 308 ? -39.369 18.403 35.608 1.00 84.38 308 PHE A N 1
ATOM 2243 C CA . PHE A 1 308 ? -40.325 17.318 35.745 1.00 84.38 308 PHE A CA 1
ATOM 2244 C C . PHE A 1 308 ? -39.580 15.988 35.641 1.00 84.38 308 PHE A C 1
ATOM 2246 O O . PHE A 1 308 ? -38.848 15.752 34.677 1.00 84.38 308 PHE A O 1
ATOM 2253 N N . VAL A 1 309 ? -39.767 15.112 36.626 1.00 83.19 309 VAL A N 1
ATOM 2254 C CA . VAL A 1 309 ? -39.188 13.765 36.624 1.00 83.19 309 VAL A CA 1
ATOM 2255 C C . VAL A 1 309 ? -40.231 12.802 36.050 1.00 83.19 309 VAL A C 1
ATOM 2257 O O . VAL A 1 309 ? -41.287 12.636 36.666 1.00 83.19 309 VAL A O 1
ATOM 2260 N N . PRO A 1 310 ? -39.986 12.178 34.883 1.00 75.06 310 PRO A N 1
ATOM 2261 C CA . PRO A 1 310 ? -40.914 11.207 34.321 1.00 75.06 310 PRO A CA 1
ATOM 2262 C C . PRO A 1 310 ? -41.124 10.005 35.254 1.00 75.06 310 PRO A C 1
ATOM 2264 O O . PRO A 1 310 ? -40.190 9.625 35.969 1.00 75.06 310 PRO A O 1
ATOM 2267 N N . PRO A 1 311 ? -42.295 9.340 35.209 1.00 71.25 311 PRO A N 1
ATOM 2268 C CA . PRO A 1 311 ? -42.476 8.046 35.860 1.00 71.25 311 PRO A CA 1
ATOM 2269 C C . PRO A 1 311 ? -41.354 7.076 35.465 1.00 71.25 311 PRO A C 1
ATOM 2271 O O . PRO A 1 311 ? -40.942 7.031 34.304 1.00 71.25 311 PRO A O 1
ATOM 2274 N N . ASN A 1 312 ? -40.835 6.325 36.441 1.00 70.25 312 ASN A N 1
ATOM 2275 C CA . ASN A 1 312 ? -39.698 5.412 36.262 1.00 70.25 312 ASN A CA 1
ATOM 2276 C C . ASN A 1 312 ? -38.436 6.076 35.654 1.00 70.25 312 ASN A C 1
ATOM 2278 O O . ASN A 1 312 ? -37.651 5.428 34.963 1.00 70.25 312 ASN A O 1
ATOM 2282 N N . ASN A 1 313 ? -38.262 7.387 35.866 1.00 75.69 313 ASN A N 1
ATOM 2283 C CA . ASN A 1 313 ? -37.158 8.211 35.359 1.00 75.69 313 ASN A CA 1
ATOM 2284 C C . ASN A 1 313 ? -36.913 8.071 33.841 1.00 75.69 313 ASN A C 1
ATOM 2286 O O . ASN A 1 313 ? -35.778 8.182 33.375 1.00 75.69 313 ASN A O 1
ATOM 2290 N N . GLY A 1 314 ? -37.975 7.817 33.068 1.00 63.56 314 GLY A N 1
ATOM 2291 C CA . GLY A 1 314 ? -37.915 7.732 31.608 1.00 63.56 314 GLY A CA 1
ATOM 2292 C C . GLY A 1 314 ? -37.544 6.357 31.045 1.00 63.56 314 GLY A C 1
ATOM 2293 O O . GLY A 1 314 ? -37.335 6.255 29.836 1.00 63.56 314 GLY A O 1
ATOM 2294 N N . LEU A 1 315 ? -37.480 5.308 31.876 1.00 66.38 315 LEU A N 1
ATOM 2295 C CA . LEU A 1 315 ? -37.290 3.934 31.402 1.00 66.38 315 LEU A CA 1
ATOM 2296 C C . LEU A 1 315 ? -38.594 3.336 30.855 1.00 66.38 315 LEU A C 1
ATOM 2298 O O . LEU A 1 315 ? -39.641 3.489 31.494 1.00 66.38 315 LEU A O 1
ATOM 2302 N N . PRO A 1 316 ? -38.547 2.592 29.732 1.00 49.97 316 PRO A N 1
ATOM 2303 C CA . PRO A 1 316 ? -39.695 1.822 29.274 1.00 49.97 316 PRO A CA 1
ATOM 2304 C C . PRO A 1 316 ? -40.071 0.777 30.334 1.00 49.97 316 PRO A C 1
ATOM 2306 O O . PRO A 1 316 ? -39.211 0.067 30.858 1.00 49.97 316 PRO A O 1
ATOM 2309 N N . GLY A 1 317 ? -41.359 0.694 30.674 1.00 51.34 317 GLY A N 1
ATOM 2310 C CA . GLY A 1 317 ? -41.877 -0.414 31.479 1.00 51.34 317 GLY A CA 1
ATOM 2311 C C . GLY A 1 317 ? -41.717 -1.751 30.736 1.00 51.34 317 GLY A C 1
ATOM 2312 O O . GLY A 1 317 ? -41.626 -1.750 29.505 1.00 51.34 317 GLY A O 1
ATOM 2313 N N . PRO A 1 318 ? -41.662 -2.892 31.446 1.00 39.75 318 PRO A N 1
ATOM 2314 C CA . PRO A 1 318 ? -41.550 -4.193 30.801 1.00 39.75 318 PRO A CA 1
ATOM 2315 C C . PRO A 1 318 ? -42.758 -4.457 29.898 1.00 39.75 318 PRO A C 1
ATOM 2317 O O . PRO A 1 318 ? -43.901 -4.165 30.254 1.00 39.75 318 PRO A O 1
ATOM 2320 N N . SER A 1 319 ? -42.497 -5.033 28.725 1.00 36.69 319 SER A N 1
ATOM 2321 C CA . SER A 1 319 ? -43.538 -5.562 27.845 1.00 36.69 319 SER A CA 1
ATOM 2322 C C . SER A 1 319 ? -44.364 -6.618 28.601 1.00 36.69 319 SER A C 1
ATOM 2324 O O . SER A 1 319 ? -43.771 -7.426 29.323 1.00 36.69 319 SER A O 1
ATOM 2326 N N . PRO A 1 320 ? -45.702 -6.648 28.457 1.00 35.72 320 PRO A N 1
ATOM 2327 C CA . PRO A 1 320 ? -46.551 -7.592 29.182 1.00 35.72 320 PRO A CA 1
ATOM 2328 C C . PRO A 1 320 ? -46.160 -9.055 28.883 1.00 35.72 320 PRO A C 1
ATOM 2330 O O . PRO A 1 320 ? -45.731 -9.348 27.761 1.00 35.72 320 PRO A O 1
ATOM 2333 N N . PRO A 1 321 ? -46.303 -9.987 29.849 1.00 36.88 321 PRO A N 1
ATOM 2334 C CA . PRO A 1 321 ? -45.954 -11.386 29.634 1.00 36.88 321 PRO A CA 1
ATOM 2335 C C . PRO A 1 321 ? -46.837 -11.993 28.541 1.00 36.88 321 PRO A C 1
ATOM 2337 O O . PRO A 1 321 ? -48.063 -11.922 28.604 1.00 36.88 321 PRO A O 1
ATOM 2340 N N . SER A 1 322 ? -46.214 -12.633 27.555 1.00 33.72 322 SER A N 1
ATOM 2341 C CA . SER A 1 322 ? -46.891 -13.280 26.425 1.00 33.72 322 SER A CA 1
ATOM 2342 C C . SER A 1 322 ? -47.539 -14.631 26.767 1.00 33.72 322 SER A C 1
ATOM 2344 O O . SER A 1 322 ? -48.134 -15.255 25.890 1.00 33.72 322 SER A O 1
ATOM 2346 N N . THR A 1 323 ? -47.476 -15.085 28.025 1.00 36.41 323 THR A N 1
ATOM 2347 C CA . THR A 1 323 ? -48.050 -16.369 28.466 1.00 36.41 323 THR A CA 1
ATOM 2348 C C . THR A 1 323 ? -48.653 -16.293 29.879 1.00 36.41 323 THR A C 1
ATOM 2350 O O . THR A 1 323 ? -47.971 -15.801 30.782 1.00 36.41 323 THR A O 1
ATOM 2353 N N . PRO A 1 324 ? -49.891 -16.792 30.108 1.00 38.19 324 PRO A N 1
ATOM 2354 C CA . PRO A 1 324 ? -50.543 -16.786 31.424 1.00 38.19 324 PRO A CA 1
ATOM 23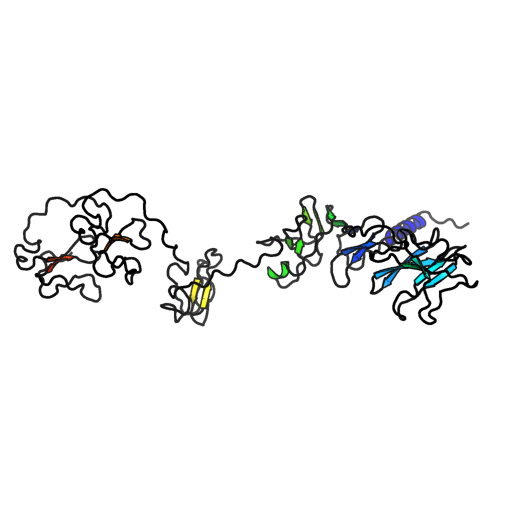55 C C . PRO A 1 324 ? -49.886 -17.765 32.422 1.00 38.19 324 PRO A C 1
ATOM 2357 O O . PRO A 1 324 ? -49.305 -18.763 31.987 1.00 38.19 324 PRO A O 1
ATOM 2360 N N . PRO A 1 325 ? -50.024 -17.557 33.751 1.00 46.72 325 PRO A N 1
ATOM 2361 C CA . PRO A 1 325 ? -49.539 -18.498 34.766 1.00 46.72 325 PRO A CA 1
ATOM 2362 C C . PRO A 1 325 ? -50.233 -19.865 34.647 1.00 46.72 325 PRO A C 1
ATOM 2364 O O . PRO A 1 325 ? -51.453 -19.944 34.510 1.00 46.72 325 PRO A O 1
ATOM 2367 N N . SER A 1 326 ? -49.460 -20.947 34.727 1.00 37.78 326 SER A N 1
ATOM 2368 C CA . SER A 1 326 ? -49.862 -22.317 34.370 1.00 37.78 326 SER A CA 1
ATOM 2369 C C . SER A 1 326 ? -50.631 -23.106 35.444 1.00 37.78 326 SER A C 1
ATOM 2371 O O . SER A 1 326 ? -50.857 -24.301 35.265 1.00 37.78 326 SER A O 1
ATOM 2373 N N . THR A 1 327 ? -51.092 -22.485 36.533 1.00 42.81 327 THR A N 1
ATOM 2374 C CA . THR A 1 327 ? -51.862 -23.190 37.579 1.00 42.81 327 THR A CA 1
ATOM 2375 C C . THR A 1 327 ? -53.063 -22.369 38.063 1.00 42.81 327 THR A C 1
ATOM 2377 O O . THR A 1 327 ? -52.862 -21.348 38.725 1.00 42.81 327 THR A O 1
ATOM 2380 N N . PRO A 1 328 ? -54.315 -22.787 37.772 1.00 44.69 328 PRO A N 1
ATOM 2381 C CA . PRO A 1 328 ? -55.516 -22.129 38.287 1.00 44.69 328 PRO A CA 1
ATOM 2382 C C . PRO A 1 328 ? -55.656 -22.341 39.808 1.00 44.69 328 PRO A C 1
ATOM 2384 O O . PRO A 1 328 ? -55.345 -23.433 40.287 1.00 44.69 328 PRO A O 1
ATOM 2387 N N . PRO A 1 329 ? -56.179 -21.363 40.575 1.00 49.31 329 PRO A N 1
ATOM 2388 C CA . PRO A 1 329 ? -56.500 -21.576 41.983 1.00 49.31 329 PRO A CA 1
ATOM 2389 C C . PRO A 1 329 ? -57.630 -22.607 42.125 1.00 49.31 329 PRO A C 1
ATOM 2391 O O . PRO A 1 329 ? -58.653 -22.514 41.444 1.00 49.31 329 PRO A O 1
ATOM 2394 N N . SER A 1 330 ? -57.458 -23.587 43.012 1.00 40.09 330 SER A N 1
ATOM 2395 C CA . SER A 1 330 ? -58.456 -24.621 43.296 1.00 40.09 330 SER A CA 1
ATOM 2396 C C . SER A 1 330 ? -59.470 -24.139 44.342 1.00 40.09 330 SER A C 1
ATOM 2398 O O . SER A 1 330 ? -59.169 -24.104 45.533 1.00 40.09 330 SER A O 1
ATOM 2400 N N . GLY A 1 331 ? -60.675 -23.783 43.893 1.00 52.28 331 GLY A N 1
ATOM 2401 C CA . GLY A 1 331 ? -61.836 -23.445 44.724 1.00 52.28 331 GLY A CA 1
ATOM 2402 C C . GLY A 1 331 ? -62.990 -22.922 43.861 1.00 52.28 331 GLY A C 1
ATOM 2403 O O . GLY A 1 331 ? -62.754 -22.244 42.868 1.00 52.28 331 GLY A O 1
ATOM 2404 N N . SER A 1 332 ? -64.244 -23.243 44.196 1.00 44.50 332 SER A N 1
ATOM 2405 C CA . SER A 1 332 ? -65.426 -22.829 43.410 1.00 44.50 332 SER A CA 1
ATOM 2406 C C . SER A 1 332 ? -65.791 -21.345 43.558 1.00 44.50 332 SER A C 1
ATOM 2408 O O . SER A 1 332 ? -66.622 -20.842 42.804 1.00 44.50 332 SER A O 1
ATOM 2410 N N . GLN A 1 333 ? -65.167 -20.628 44.500 1.00 44.81 333 GLN A N 1
ATOM 2411 C CA . GLN A 1 333 ? -65.287 -19.179 44.636 1.00 44.81 333 GLN A CA 1
ATOM 2412 C C . GLN A 1 333 ? -64.077 -18.488 44.008 1.00 44.81 333 GLN A C 1
ATOM 2414 O O . GLN A 1 333 ? -62.935 -18.773 44.357 1.00 44.81 333 GLN A O 1
ATOM 2419 N N . GLY A 1 334 ? -64.344 -17.579 43.071 1.00 53.69 334 GLY A N 1
ATOM 2420 C CA . GLY A 1 334 ? -63.329 -16.786 42.378 1.00 53.69 334 GLY A CA 1
ATOM 2421 C C . GLY A 1 334 ? -63.052 -17.225 40.944 1.00 53.69 334 GLY A C 1
ATOM 2422 O O . GLY A 1 334 ? -62.510 -16.443 40.178 1.00 53.69 334 GLY A O 1
ATOM 2423 N N . VAL A 1 335 ? -63.479 -18.415 40.522 1.00 71.25 335 VAL A N 1
ATOM 2424 C CA . VAL A 1 335 ? -63.321 -18.849 39.128 1.00 71.25 335 VAL A CA 1
ATOM 2425 C C . VAL A 1 335 ? -64.351 -18.141 38.244 1.00 71.25 335 VAL A C 1
ATOM 2427 O O . VAL A 1 335 ? -65.550 -18.352 38.405 1.00 71.25 335 VAL A O 1
ATOM 2430 N N . CYS A 1 336 ? -63.886 -17.318 37.301 1.00 79.75 336 CYS A N 1
ATOM 2431 C CA . CYS A 1 336 ? -64.738 -16.745 36.253 1.00 79.75 336 CYS A CA 1
ATOM 2432 C C . CYS A 1 336 ? -65.532 -17.853 35.545 1.00 79.75 336 CYS A C 1
ATOM 2434 O O . CYS A 1 336 ? -64.951 -18.876 35.176 1.00 79.75 336 CYS A O 1
ATOM 2436 N N . GLY A 1 337 ? -66.847 -17.670 35.410 1.00 78.19 337 GLY A N 1
ATOM 2437 C CA . GLY A 1 337 ? -67.778 -18.693 34.923 1.00 78.19 337 GLY A CA 1
ATOM 2438 C C . GLY A 1 337 ? -68.345 -19.624 36.005 1.00 78.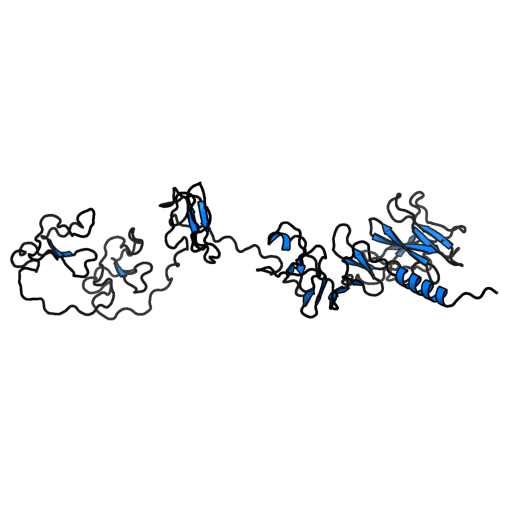19 337 GLY A C 1
ATOM 2439 O O . GLY A 1 337 ? -69.068 -20.559 35.672 1.00 78.19 337 GLY A O 1
ATOM 2440 N N . GLY A 1 338 ? -68.057 -19.388 37.293 1.00 77.94 338 GLY A N 1
ATOM 2441 C CA . GLY A 1 338 ? -68.585 -20.167 38.419 1.00 77.94 338 GLY A CA 1
ATOM 2442 C C . GLY A 1 338 ? -69.136 -19.312 39.569 1.00 77.94 338 GLY A C 1
ATOM 2443 O O . GLY A 1 338 ? -68.717 -18.174 39.785 1.00 77.94 338 GLY A O 1
ATOM 2444 N N . GLY A 1 339 ? -70.078 -19.869 40.339 1.00 84.00 339 GLY A N 1
ATOM 2445 C CA . GLY A 1 339 ? -70.660 -19.216 41.520 1.00 84.00 339 GLY A CA 1
ATOM 2446 C C . GLY A 1 339 ? -71.292 -17.855 41.203 1.00 84.00 339 GLY A C 1
ATOM 2447 O O . GLY A 1 339 ? -72.059 -17.735 40.257 1.00 84.00 339 GLY A O 1
ATOM 2448 N N . ALA A 1 340 ? -70.939 -16.822 41.978 1.00 74.44 340 ALA A N 1
ATOM 2449 C CA . ALA A 1 340 ? -71.399 -15.443 41.762 1.00 74.44 340 ALA A CA 1
ATOM 2450 C C . ALA A 1 340 ? -70.842 -14.784 40.479 1.00 74.44 340 ALA A C 1
ATOM 2452 O O . ALA A 1 340 ? -71.295 -13.706 40.106 1.00 74.44 340 ALA A O 1
ATOM 2453 N N . ALA A 1 341 ? -69.872 -15.420 39.811 1.00 82.75 341 ALA A N 1
ATOM 2454 C CA . ALA A 1 341 ? -69.289 -14.980 38.546 1.00 82.75 341 ALA A CA 1
ATOM 2455 C C . ALA A 1 341 ? -69.748 -15.842 37.351 1.00 82.75 341 ALA A C 1
ATOM 2457 O O . ALA A 1 341 ? -69.057 -15.879 36.332 1.00 82.75 341 ALA A O 1
ATOM 2458 N N . SER A 1 342 ? -70.869 -16.568 37.468 1.00 84.75 342 SER A N 1
ATOM 2459 C CA . SER A 1 342 ? -71.365 -17.490 36.430 1.00 84.75 342 SER A CA 1
ATOM 2460 C C . SER A 1 342 ? -71.574 -16.825 35.071 1.00 84.75 342 SER A C 1
ATOM 2462 O O . SER A 1 342 ? -71.282 -17.433 34.046 1.00 84.75 342 SER A O 1
ATOM 2464 N N . ASP A 1 343 ? -72.002 -15.562 35.067 1.00 85.38 343 ASP A N 1
ATOM 2465 C CA . ASP A 1 343 ? -72.295 -14.806 33.842 1.00 85.38 343 ASP A CA 1
ATOM 2466 C C . ASP A 1 343 ? -71.041 -14.151 33.230 1.00 85.38 343 ASP A C 1
ATOM 2468 O O . ASP A 1 343 ? -71.098 -13.537 32.163 1.00 85.38 343 ASP A O 1
ATOM 2472 N N . PHE A 1 344 ? -69.889 -14.297 33.892 1.00 90.31 344 PHE A N 1
ATOM 2473 C CA . PHE A 1 344 ? -68.632 -13.637 33.548 1.00 90.31 344 PHE A CA 1
ATOM 2474 C C . PHE A 1 344 ? -67.526 -14.678 33.322 1.00 90.31 344 PHE A C 1
ATOM 2476 O O . PHE A 1 344 ? -66.708 -14.908 34.215 1.00 90.31 344 PHE A O 1
ATOM 2483 N N . PRO A 1 345 ? -67.495 -15.364 32.164 1.00 85.56 345 PRO A N 1
ATOM 2484 C CA . PRO A 1 345 ? -66.570 -16.473 31.925 1.00 85.56 345 PRO A CA 1
ATOM 2485 C C . PRO A 1 345 ? -65.126 -16.036 31.632 1.00 85.56 345 PRO A C 1
ATOM 2487 O O . PRO A 1 345 ? -64.208 -16.851 31.727 1.00 85.56 345 PRO A O 1
ATOM 2490 N N . THR A 1 346 ? -64.885 -14.773 31.274 1.00 85.56 346 THR A N 1
ATOM 2491 C CA . THR A 1 346 ? -63.588 -14.323 30.747 1.00 85.56 346 THR A CA 1
ATOM 2492 C C . THR A 1 346 ? -62.714 -13.700 31.835 1.00 85.56 346 THR A C 1
ATOM 2494 O O . THR A 1 346 ? -63.174 -12.840 32.571 1.00 85.56 346 THR A O 1
ATOM 2497 N N . ARG A 1 347 ? -61.433 -14.081 31.934 1.00 87.50 347 ARG A N 1
ATOM 2498 C CA . ARG A 1 347 ? -60.470 -13.490 32.890 1.00 87.50 347 ARG A CA 1
ATOM 2499 C C . ARG A 1 347 ? -59.681 -12.348 32.260 1.00 87.50 347 ARG A C 1
ATOM 2501 O O . ARG A 1 347 ? -59.075 -12.534 31.209 1.00 87.50 347 ARG A O 1
ATOM 2508 N N . CYS A 1 348 ? -59.610 -11.220 32.957 1.00 84.25 348 CYS A N 1
ATOM 2509 C CA . CYS A 1 348 ? -58.824 -10.050 32.573 1.00 84.25 348 CYS A CA 1
ATOM 2510 C C . CYS A 1 348 ? -57.875 -9.676 33.713 1.00 84.25 348 CYS A C 1
ATOM 2512 O O . CYS A 1 348 ? -58.326 -9.375 34.815 1.00 84.25 348 CYS A O 1
ATOM 2514 N N . TYR A 1 349 ? -56.567 -9.733 33.470 1.00 81.56 349 TYR A N 1
ATOM 2515 C CA . TYR A 1 349 ? -55.542 -9.599 34.512 1.00 81.56 349 TYR A CA 1
ATOM 2516 C C . TYR A 1 349 ? -55.089 -8.151 34.710 1.00 81.56 349 TYR A C 1
ATOM 2518 O O . TYR A 1 349 ? -55.089 -7.360 33.767 1.00 81.56 349 TYR A O 1
ATOM 2526 N N . PHE A 1 350 ? -54.701 -7.814 35.942 1.00 78.62 350 PHE A N 1
ATOM 2527 C CA . PHE A 1 350 ? -54.133 -6.505 36.271 1.00 78.62 350 PHE A CA 1
ATOM 2528 C C . PHE A 1 350 ? -52.754 -6.337 35.633 1.00 78.62 350 PHE A C 1
ATOM 2530 O O . PHE A 1 350 ? -51.953 -7.274 35.593 1.00 78.62 350 PHE A O 1
ATOM 2537 N N . ASN A 1 351 ? -52.474 -5.132 35.135 1.00 62.09 351 ASN A N 1
ATOM 2538 C CA . ASN A 1 351 ? -51.187 -4.855 34.512 1.00 62.09 351 ASN A CA 1
ATOM 2539 C C . ASN A 1 351 ? -50.109 -4.763 35.593 1.00 62.09 351 ASN A C 1
ATOM 2541 O O . ASN A 1 351 ? -50.311 -4.095 36.606 1.00 62.09 351 ASN A O 1
ATOM 2545 N N . ASN A 1 352 ? -48.959 -5.401 35.368 1.00 57.50 352 ASN A N 1
ATOM 2546 C CA . ASN A 1 352 ? -47.828 -5.401 36.303 1.00 57.50 352 ASN A CA 1
ATOM 2547 C C . ASN A 1 352 ? -48.152 -5.909 37.720 1.00 57.50 352 ASN A C 1
ATOM 2549 O O . ASN A 1 352 ? -47.438 -5.565 38.660 1.00 57.50 352 ASN A O 1
ATOM 2553 N N . ASP A 1 353 ? -49.197 -6.725 37.892 1.00 63.62 353 ASP A N 1
ATOM 2554 C CA . ASP A 1 353 ? -49.493 -7.331 39.187 1.00 63.62 353 ASP A CA 1
ATOM 2555 C C . ASP A 1 353 ? -48.806 -8.700 39.330 1.00 63.62 353 ASP A C 1
ATOM 2557 O O . ASP A 1 353 ? -49.288 -9.690 38.771 1.00 63.62 353 ASP A O 1
ATOM 2561 N N . PRO A 1 354 ? -47.704 -8.808 40.097 1.00 55.75 354 PRO A N 1
ATOM 2562 C CA . PRO A 1 354 ? -46.962 -10.062 40.233 1.00 55.75 354 PRO A CA 1
ATOM 2563 C C . PRO A 1 354 ? -47.766 -11.152 40.952 1.00 55.75 354 PRO A C 1
ATOM 2565 O O . PRO A 1 354 ? -47.400 -12.323 40.898 1.00 55.75 354 PRO A O 1
ATOM 2568 N N . GLN A 1 355 ? -48.857 -10.781 41.625 1.00 62.00 355 GLN A N 1
ATOM 2569 C CA . GLN A 1 355 ? -49.729 -11.709 42.340 1.00 62.00 355 GLN A CA 1
ATOM 2570 C C . GLN A 1 355 ? -50.795 -12.345 41.432 1.00 62.00 355 GLN A C 1
ATOM 2572 O O . GLN A 1 355 ? -51.485 -13.268 41.858 1.00 62.00 355 GLN A O 1
ATOM 2577 N N . GLY A 1 356 ? -50.917 -11.894 40.177 1.00 72.50 356 GLY A N 1
ATOM 2578 C CA . GLY A 1 356 ? -51.824 -12.486 39.195 1.00 72.50 356 GLY A CA 1
ATOM 2579 C C . GLY A 1 356 ? -53.306 -12.223 39.469 1.00 72.50 356 GLY A C 1
ATOM 2580 O O . GLY A 1 356 ? -54.142 -13.056 39.109 1.00 72.50 356 GLY A O 1
ATOM 2581 N N . ARG A 1 357 ? -53.651 -11.091 40.097 1.00 79.19 357 ARG A N 1
ATOM 2582 C CA . ARG A 1 357 ? -55.049 -10.684 40.301 1.00 79.19 357 ARG A CA 1
ATOM 2583 C C . ARG A 1 357 ? -55.774 -10.506 38.971 1.00 79.19 357 ARG A C 1
ATOM 2585 O O . ARG A 1 357 ? -55.165 -10.176 37.948 1.00 79.19 357 ARG A O 1
ATOM 2592 N N . TYR A 1 358 ? -57.094 -10.690 38.988 1.00 83.56 358 TYR A N 1
ATOM 2593 C CA . TYR A 1 358 ? -57.939 -10.571 37.797 1.00 83.56 358 TYR A CA 1
ATOM 2594 C C . TYR A 1 358 ? -59.364 -10.103 38.102 1.00 83.56 358 TYR A C 1
ATOM 2596 O O . TYR A 1 358 ? -59.845 -10.174 39.232 1.00 83.56 358 TYR A O 1
ATOM 2604 N N . VAL A 1 359 ? -60.035 -9.646 37.048 1.00 86.50 359 VAL A N 1
ATOM 2605 C CA . VAL A 1 359 ? -61.470 -9.354 36.975 1.00 86.50 359 VAL A CA 1
ATOM 2606 C C . VAL A 1 359 ? -62.121 -10.362 36.025 1.00 86.50 359 VAL A C 1
ATOM 2608 O O . VAL A 1 359 ? -61.500 -10.782 35.046 1.00 86.50 359 VAL A O 1
ATOM 2611 N N . CYS A 1 360 ? -63.357 -10.767 36.315 1.00 90.75 360 CYS A N 1
ATOM 2612 C CA . CYS A 1 360 ? -64.164 -11.595 35.426 1.00 90.75 360 CYS A CA 1
ATOM 2613 C C . CYS A 1 360 ? -65.031 -10.706 34.534 1.00 90.75 360 CYS A C 1
ATOM 2615 O O . CYS A 1 360 ? -65.807 -9.908 35.045 1.00 90.75 360 CYS A O 1
ATOM 2617 N N . CYS A 1 361 ? -64.936 -10.846 33.221 1.00 90.88 361 CYS A N 1
ATOM 2618 C CA . CYS A 1 361 ? -65.756 -10.128 32.254 1.00 90.88 361 CYS A CA 1
ATOM 2619 C C . CYS A 1 361 ? -66.760 -11.060 31.585 1.00 90.88 361 CYS A C 1
ATOM 2621 O O . CYS A 1 361 ? -66.571 -12.281 31.539 1.00 90.88 361 CYS A O 1
ATOM 2623 N N . ASP A 1 362 ? -67.833 -10.464 31.073 1.00 88.06 362 ASP A N 1
ATOM 2624 C CA . ASP A 1 362 ? -68.814 -11.168 30.257 1.00 88.06 362 ASP A CA 1
ATOM 2625 C C . ASP A 1 362 ? -68.176 -11.668 28.945 1.00 88.06 362 ASP A C 1
ATOM 2627 O O . ASP A 1 362 ? -66.995 -11.439 28.661 1.00 88.06 362 ASP A O 1
ATOM 2631 N N . GLY A 1 363 ? -68.958 -12.369 28.121 1.00 86.50 363 GLY A N 1
ATOM 2632 C CA . GLY A 1 363 ? -68.470 -12.943 26.863 1.00 86.50 363 GLY A CA 1
ATOM 2633 C C . GLY A 1 363 ? -67.917 -11.929 25.848 1.00 86.50 363 GLY A C 1
ATOM 2634 O O . GLY A 1 363 ? -67.389 -12.348 24.821 1.00 86.50 363 GLY A O 1
ATOM 2635 N N . GLN A 1 364 ? -68.017 -10.618 26.104 1.00 85.44 364 GLN A N 1
ATOM 2636 C CA . GLN A 1 364 ? -67.418 -9.575 25.264 1.00 85.44 364 GLN A CA 1
ATOM 2637 C C . GLN A 1 364 ? -65.944 -9.299 25.603 1.00 85.44 364 GLN A C 1
ATOM 2639 O O . GLN A 1 364 ? -65.255 -8.639 24.822 1.00 85.44 364 GLN A O 1
ATOM 2644 N N . GLY A 1 365 ? -65.448 -9.815 26.731 1.00 85.69 365 GLY A N 1
ATOM 2645 C CA . GLY A 1 365 ? -64.041 -9.759 27.117 1.00 85.69 365 GLY A CA 1
ATOM 2646 C C . GLY A 1 365 ? -63.559 -8.406 27.655 1.00 85.69 365 GLY A C 1
ATOM 2647 O O . GLY A 1 365 ? -64.340 -7.557 28.094 1.00 85.69 365 GLY A O 1
ATOM 2648 N N . CYS A 1 366 ? -62.235 -8.234 27.680 1.00 87.44 366 CYS A N 1
ATOM 2649 C CA . CYS A 1 366 ? -61.561 -7.047 28.214 1.00 87.44 366 CYS A CA 1
ATOM 2650 C C . CYS A 1 366 ? -61.440 -5.946 27.146 1.00 87.44 366 CYS A C 1
ATOM 2652 O O . CYS A 1 366 ? -61.152 -6.247 25.989 1.00 87.44 366 CYS A O 1
ATOM 2654 N N . ASP A 1 367 ? -61.566 -4.679 27.545 1.00 86.50 367 ASP A N 1
ATOM 2655 C CA . ASP A 1 367 ? -61.381 -3.506 26.678 1.00 86.50 367 ASP A CA 1
ATOM 2656 C C . ASP A 1 367 ? -60.462 -2.461 27.334 1.00 86.50 367 ASP A C 1
ATOM 2658 O O . ASP A 1 367 ? -60.852 -1.332 27.670 1.00 86.50 367 ASP A O 1
ATOM 2662 N N . GLY A 1 368 ? -59.220 -2.895 27.564 1.00 80.88 368 GLY A N 1
ATOM 2663 C CA . GLY A 1 368 ? -58.123 -2.077 28.076 1.00 80.88 368 GLY A CA 1
ATOM 2664 C C . GLY A 1 368 ? -58.053 -1.979 29.602 1.00 80.88 368 GLY A C 1
ATOM 2665 O O . GLY A 1 368 ? -58.511 -2.864 30.326 1.00 80.88 368 GLY A O 1
ATOM 2666 N N . PHE A 1 369 ? -57.444 -0.894 30.079 1.00 80.12 369 PHE A N 1
ATOM 2667 C CA . PHE A 1 369 ? -57.275 -0.579 31.498 1.00 80.12 369 PHE A CA 1
ATOM 2668 C C . PHE A 1 369 ? -57.990 0.728 31.846 1.00 80.12 369 PHE A C 1
ATOM 2670 O O . PHE A 1 369 ? -58.260 1.565 30.979 1.00 80.12 369 PHE A O 1
ATOM 2677 N N . ASN A 1 370 ? -58.300 0.906 33.127 1.00 70.25 370 ASN A N 1
ATOM 2678 C CA . ASN A 1 370 ? -58.755 2.187 33.652 1.00 70.25 370 ASN A CA 1
ATOM 2679 C C . ASN A 1 370 ? -57.636 3.240 33.568 1.00 70.25 370 ASN A C 1
ATOM 2681 O O . ASN A 1 370 ? -56.496 2.942 33.222 1.00 70.25 370 ASN A O 1
ATOM 2685 N N . ALA A 1 371 ? -57.960 4.494 33.895 1.00 63.28 371 ALA A N 1
ATOM 2686 C CA . ALA A 1 371 ? -57.012 5.612 33.828 1.00 63.28 371 ALA A CA 1
ATOM 2687 C C . ALA A 1 371 ? -55.771 5.438 34.731 1.00 63.28 371 ALA A C 1
ATOM 2689 O O . ALA A 1 371 ? -54.762 6.101 34.511 1.00 63.28 371 ALA A O 1
ATOM 2690 N N . ASP A 1 372 ? -55.839 4.541 35.719 1.00 61.84 372 ASP A N 1
ATOM 2691 C CA . ASP A 1 372 ? -54.704 4.140 36.554 1.00 61.84 372 ASP A CA 1
ATOM 2692 C C . ASP A 1 372 ? -53.690 3.251 35.811 1.00 61.84 372 ASP A C 1
ATOM 2694 O O . ASP A 1 372 ? -52.578 3.064 36.292 1.00 61.84 372 ASP A O 1
ATOM 2698 N N . ASN A 1 373 ? -54.059 2.724 34.640 1.00 66.06 373 ASN A N 1
ATOM 2699 C CA . ASN A 1 373 ? -53.311 1.762 33.832 1.00 66.06 373 ASN A CA 1
ATOM 2700 C C . ASN A 1 373 ? -52.926 0.469 34.580 1.00 66.06 373 ASN A C 1
ATOM 2702 O O . ASN A 1 373 ? -52.011 -0.250 34.172 1.00 66.06 373 ASN A O 1
ATOM 2706 N N . LEU A 1 374 ? -53.624 0.178 35.678 1.00 64.06 374 LEU A N 1
ATOM 2707 C CA . LEU A 1 374 ? -53.382 -0.979 36.537 1.00 64.06 374 LEU A CA 1
ATOM 2708 C C . LEU A 1 374 ? -54.598 -1.902 36.555 1.00 64.06 374 LEU A C 1
ATOM 2710 O O . LEU A 1 374 ? -54.443 -3.123 36.490 1.00 64.06 374 LEU A O 1
ATOM 2714 N N . THR A 1 375 ? -55.806 -1.336 36.589 1.00 76.12 375 THR A N 1
ATOM 2715 C CA . THR A 1 375 ? -57.049 -2.100 36.729 1.00 76.12 375 THR A CA 1
ATOM 2716 C C . THR A 1 375 ? -57.642 -2.441 35.359 1.00 76.12 375 THR A C 1
ATOM 2718 O O . THR A 1 375 ? -57.931 -1.521 34.588 1.00 76.12 375 THR A O 1
ATOM 2721 N N . PRO A 1 376 ? -57.846 -3.728 35.018 1.00 78.00 376 PRO A N 1
ATOM 2722 C CA . PRO A 1 376 ? -58.385 -4.120 33.724 1.00 78.00 376 PRO A CA 1
ATOM 2723 C C . PRO A 1 376 ? -59.873 -3.769 33.645 1.00 78.00 376 PRO A C 1
ATOM 2725 O O . PRO A 1 376 ? -60.613 -3.906 34.621 1.00 78.00 376 PRO A O 1
ATOM 2728 N N . ARG A 1 377 ? -60.319 -3.320 32.472 1.00 86.38 377 ARG A N 1
ATOM 2729 C CA . ARG A 1 377 ? -61.700 -2.906 32.221 1.00 86.38 377 ARG A CA 1
ATOM 2730 C C . ARG A 1 377 ? -62.415 -3.940 31.358 1.00 86.38 377 ARG A C 1
ATOM 2732 O O . ARG A 1 377 ? -61.894 -4.359 30.326 1.00 86.38 377 ARG A O 1
ATOM 2739 N N . CYS A 1 378 ? -63.621 -4.331 31.759 1.00 86.81 378 CYS A N 1
ATOM 2740 C CA . CYS A 1 378 ? -64.493 -5.150 30.922 1.00 86.81 378 CYS A CA 1
ATOM 2741 C C . CYS A 1 378 ? -65.153 -4.294 29.847 1.00 86.81 378 CYS A C 1
ATOM 2743 O O . CYS A 1 378 ? -65.505 -3.143 30.102 1.00 86.81 378 CYS A O 1
ATOM 2745 N N . LYS A 1 379 ? -65.347 -4.866 28.658 1.00 84.75 379 LYS A N 1
ATOM 2746 C CA . LYS A 1 379 ? -65.942 -4.152 27.526 1.00 84.75 379 LYS A CA 1
ATOM 2747 C C . LYS A 1 379 ? -67.374 -3.690 27.794 1.00 84.75 379 LYS A C 1
ATOM 2749 O O . LYS A 1 379 ? -67.787 -2.650 27.293 1.00 84.75 379 LYS A O 1
ATOM 2754 N N . ASN A 1 380 ? -68.120 -4.471 28.569 1.00 89.00 380 ASN A N 1
ATOM 2755 C CA . ASN A 1 380 ? -69.510 -4.188 28.889 1.00 89.00 380 ASN A CA 1
ATOM 2756 C C . ASN A 1 380 ? -69.764 -4.354 30.390 1.00 89.00 380 ASN A C 1
ATOM 2758 O O . ASN A 1 380 ? -69.788 -3.359 31.108 1.00 89.00 380 ASN A O 1
ATOM 2762 N N . ASN A 1 381 ? -69.854 -5.592 30.886 1.00 84.00 381 ASN A N 1
ATOM 2763 C CA . ASN A 1 381 ? -70.041 -5.855 32.311 1.00 84.00 381 ASN A CA 1
ATOM 2764 C C . ASN A 1 381 ? -68.914 -6.714 32.889 1.00 84.00 381 ASN A C 1
ATOM 2766 O O . ASN A 1 381 ? -68.324 -7.556 32.206 1.00 84.00 381 ASN A O 1
ATOM 2770 N N . GLY A 1 382 ? -68.634 -6.498 34.173 1.00 86.06 382 GLY A N 1
ATOM 2771 C CA . GLY A 1 382 ? -67.597 -7.211 34.900 1.00 86.06 382 GLY A CA 1
ATOM 2772 C C . GLY A 1 382 ? -67.972 -7.507 36.340 1.00 86.06 382 GLY A C 1
AT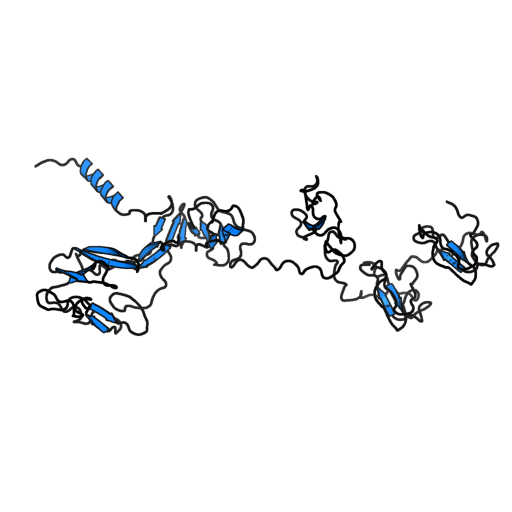OM 2773 O O . GLY A 1 382 ? -68.719 -6.767 36.975 1.00 86.06 382 GLY A O 1
ATOM 2774 N N . TYR A 1 383 ? -67.390 -8.577 36.858 1.00 82.50 383 TYR A N 1
ATOM 2775 C CA . TYR A 1 383 ? -67.435 -8.985 38.246 1.00 82.50 383 TYR A CA 1
ATOM 2776 C C . TYR A 1 383 ? -66.010 -9.040 38.792 1.00 82.50 383 TYR A C 1
ATOM 2778 O O . TYR A 1 383 ? -65.156 -9.754 38.264 1.00 82.50 383 TYR A O 1
ATOM 2786 N N . VAL A 1 384 ? -65.740 -8.289 39.858 1.00 82.88 384 VAL A N 1
ATOM 2787 C CA . VAL A 1 384 ? -64.455 -8.348 40.563 1.00 82.88 384 VAL A CA 1
ATOM 2788 C C . VAL A 1 384 ? -64.578 -9.399 41.666 1.00 82.88 384 VAL A C 1
ATOM 2790 O O . VAL A 1 384 ? -65.374 -9.202 42.588 1.00 82.88 384 VAL A O 1
ATOM 2793 N N . PRO A 1 385 ? -63.829 -10.516 41.604 1.00 74.25 385 PRO A N 1
ATOM 2794 C CA . PRO A 1 385 ? -63.870 -11.512 42.663 1.00 74.25 385 PRO A CA 1
ATOM 2795 C C . PRO A 1 385 ? -63.431 -10.913 44.005 1.00 74.25 385 PRO A C 1
ATOM 2797 O O . PRO A 1 385 ? -62.562 -10.034 44.020 1.00 74.25 385 PRO A O 1
ATOM 2800 N N . PRO A 1 386 ? -63.954 -11.408 45.141 1.00 72.56 386 PRO A N 1
ATOM 2801 C CA . PRO A 1 386 ? -63.431 -11.049 46.453 1.00 72.56 386 PRO A CA 1
ATOM 2802 C C . PRO A 1 386 ? -61.910 -11.236 46.498 1.00 72.56 386 PRO A C 1
ATOM 2804 O O . PRO A 1 386 ? -61.381 -12.210 45.958 1.00 72.56 386 PRO A O 1
ATOM 2807 N N . ASN A 1 387 ? -61.206 -10.283 47.116 1.00 71.81 387 ASN A N 1
ATOM 2808 C CA . ASN A 1 387 ? -59.739 -10.257 47.173 1.00 71.81 387 ASN A CA 1
ATOM 2809 C C . ASN A 1 387 ? -59.052 -10.301 45.785 1.00 71.81 387 ASN A C 1
ATOM 2811 O O . ASN A 1 387 ? -57.936 -10.801 45.642 1.00 71.81 387 ASN A O 1
ATOM 2815 N N . ASN A 1 388 ? -59.740 -9.816 44.746 1.00 74.12 388 ASN A N 1
ATOM 2816 C CA . ASN A 1 388 ? -59.287 -9.732 43.355 1.00 74.12 388 ASN A CA 1
ATOM 2817 C C . ASN A 1 388 ? -58.753 -11.064 42.790 1.00 74.12 388 ASN A C 1
ATOM 2819 O O . ASN A 1 388 ? -57.830 -11.086 41.974 1.00 74.12 388 ASN A O 1
ATOM 2823 N N . GLY A 1 389 ? -59.326 -12.185 43.239 1.00 63.28 389 GLY A N 1
ATOM 2824 C CA . GLY A 1 389 ? -58.977 -13.521 42.755 1.00 63.28 389 GLY A CA 1
ATOM 2825 C C . GLY A 1 389 ? -57.770 -14.167 43.443 1.00 63.28 389 GLY A C 1
ATOM 2826 O O . GLY A 1 389 ? -57.364 -15.252 43.024 1.00 63.28 389 GLY A O 1
ATOM 2827 N N . LEU A 1 390 ? -57.220 -13.549 44.497 1.00 64.31 390 LEU A N 1
ATOM 2828 C CA . LEU A 1 390 ? -56.212 -14.167 45.364 1.00 64.31 390 LEU A CA 1
ATOM 2829 C C . LEU A 1 390 ? -56.871 -15.084 46.395 1.00 64.31 390 LEU A C 1
ATOM 2831 O O . LEU A 1 390 ? -57.877 -14.722 47.008 1.00 64.31 390 LEU A O 1
ATOM 2835 N N . ALA A 1 391 ? -56.256 -16.240 46.649 1.00 52.56 391 ALA A N 1
ATOM 2836 C CA . ALA A 1 391 ? -56.639 -17.120 47.749 1.00 52.56 391 ALA A CA 1
ATOM 2837 C C . ALA A 1 391 ? -56.364 -16.416 49.093 1.00 52.56 391 ALA A C 1
ATOM 2839 O O . ALA A 1 391 ? -55.241 -16.418 49.591 1.00 52.56 391 ALA A O 1
ATOM 2840 N N . GLY A 1 392 ? -57.377 -15.749 49.649 1.00 47.59 392 GLY A N 1
ATOM 2841 C CA . GLY A 1 392 ? -57.333 -15.190 51.001 1.00 47.59 392 GLY A CA 1
ATOM 2842 C C . GLY A 1 392 ? -57.724 -16.233 52.058 1.00 47.59 392 GLY A C 1
ATOM 2843 O O . GLY A 1 392 ? -58.386 -17.218 51.719 1.00 47.59 392 GLY A O 1
ATOM 2844 N N . PRO A 1 393 ? -57.353 -16.035 53.337 1.00 36.84 393 PRO A N 1
ATOM 2845 C CA . PRO A 1 393 ? -57.886 -16.845 54.426 1.00 36.84 393 PRO A CA 1
ATOM 2846 C C . PRO A 1 393 ? -59.409 -16.663 54.507 1.00 36.84 393 PRO A C 1
ATOM 2848 O O . PRO A 1 393 ? -59.923 -15.556 54.337 1.00 36.84 393 PRO A O 1
ATOM 2851 N N . SER A 1 394 ? -60.130 -17.756 54.752 1.00 37.16 394 SER A N 1
ATOM 2852 C CA . SER A 1 394 ? -61.588 -17.763 54.904 1.00 37.16 394 SER A CA 1
ATOM 2853 C C . SER A 1 394 ? -62.047 -16.735 55.959 1.00 37.16 394 SER A C 1
ATOM 2855 O O . SER A 1 394 ? -61.372 -16.597 56.983 1.00 37.16 394 SER A O 1
ATOM 2857 N N . PRO A 1 395 ? -63.183 -16.032 55.771 1.00 40.44 395 PRO A N 1
ATOM 2858 C CA . PRO A 1 395 ? -63.669 -15.048 56.742 1.00 40.44 395 PRO A CA 1
ATOM 2859 C C . PRO A 1 395 ? -63.937 -15.691 58.119 1.00 40.44 395 PRO A C 1
ATOM 2861 O O . PRO A 1 395 ? -64.362 -16.850 58.157 1.00 40.44 395 PRO A O 1
ATOM 2864 N N . PRO A 1 396 ? -63.773 -14.970 59.251 1.00 36.03 396 PRO A N 1
ATOM 2865 C CA . PRO A 1 396 ? -64.162 -15.484 60.562 1.00 36.03 396 PRO A CA 1
ATOM 2866 C C . PRO A 1 396 ? -65.675 -15.730 60.597 1.00 36.03 396 PRO A C 1
ATOM 2868 O O . PRO A 1 396 ? -66.469 -14.851 60.268 1.00 36.03 396 PRO A O 1
ATOM 2871 N N . SER A 1 397 ? -66.081 -16.927 61.010 1.00 36.53 397 SER A N 1
ATOM 2872 C CA . SER A 1 397 ? -67.453 -17.440 60.905 1.00 36.53 397 SER A CA 1
ATOM 2873 C C . SER A 1 397 ? -68.442 -16.914 61.956 1.00 36.53 397 SER A C 1
ATOM 2875 O O . SER A 1 397 ? -69.542 -17.452 62.065 1.00 36.53 397 SER A O 1
ATOM 2877 N N . THR A 1 398 ? -68.104 -15.888 62.738 1.00 36.91 398 THR A N 1
ATOM 2878 C CA . THR A 1 398 ? -68.988 -15.385 63.807 1.00 36.91 398 THR A CA 1
ATOM 2879 C C . THR A 1 398 ? -68.882 -13.865 63.984 1.00 36.91 398 THR A C 1
ATOM 2881 O O . THR A 1 398 ? -67.788 -13.381 64.279 1.00 36.91 398 THR A O 1
ATOM 2884 N N . PRO A 1 399 ? -69.987 -13.101 63.839 1.00 35.25 399 PRO A N 1
ATOM 2885 C CA . PRO A 1 399 ? -69.992 -11.652 64.030 1.00 35.25 399 PRO A CA 1
ATOM 2886 C C . PRO A 1 399 ? -70.063 -11.257 65.521 1.00 35.25 399 PRO A C 1
ATOM 2888 O O . PRO A 1 399 ? -70.628 -12.011 66.317 1.00 35.25 399 PRO A O 1
ATOM 2891 N N . PRO A 1 400 ? -69.560 -10.067 65.921 1.00 37.88 400 PRO A N 1
ATOM 2892 C CA . PRO A 1 400 ? -69.732 -9.552 67.278 1.00 37.88 400 PRO A CA 1
ATOM 2893 C C . PRO A 1 400 ? -71.212 -9.262 67.553 1.00 37.88 400 PRO A C 1
ATOM 2895 O O . PRO A 1 400 ? -71.907 -8.652 66.738 1.00 37.88 400 PRO A O 1
ATOM 2898 N N . SER A 1 401 ? -71.707 -9.701 68.706 1.00 40.06 401 SER A N 1
ATOM 2899 C CA . SER A 1 401 ? -73.102 -9.552 69.114 1.00 40.06 401 SER A CA 1
ATOM 2900 C C . SER A 1 401 ? -73.433 -8.102 69.479 1.00 40.06 401 SER A C 1
ATOM 2902 O O . SER A 1 401 ? -73.178 -7.650 70.592 1.00 40.06 401 SER A O 1
ATOM 2904 N N . GLY A 1 402 ? -74.037 -7.391 68.531 1.00 45.59 402 GLY A N 1
ATOM 2905 C CA . GLY A 1 402 ? -74.689 -6.099 68.721 1.00 45.59 402 GLY A CA 1
ATOM 2906 C C . GLY A 1 402 ? -75.349 -5.674 67.413 1.00 45.59 402 GLY A C 1
ATOM 2907 O O . GLY A 1 402 ? -74.668 -5.310 66.460 1.00 45.59 402 GLY A O 1
ATOM 2908 N N . SER A 1 403 ? -76.678 -5.731 67.337 1.00 46.81 403 SER A N 1
ATOM 2909 C CA . SER A 1 403 ? -77.478 -5.501 66.117 1.00 46.81 403 SER A CA 1
ATOM 2910 C C . SER A 1 403 ? -77.429 -4.070 65.556 1.00 46.81 403 SER A C 1
ATOM 2912 O O . SER A 1 403 ? -78.162 -3.755 64.624 1.00 46.81 403 SER A O 1
ATOM 2914 N N . GLN A 1 404 ? -76.582 -3.188 66.093 1.00 46.16 404 GLN A N 1
ATOM 2915 C CA . GLN A 1 404 ? -76.494 -1.793 65.653 1.00 46.16 404 GLN A CA 1
ATOM 2916 C C . GLN A 1 404 ? -75.477 -1.541 64.537 1.00 46.16 404 GLN A C 1
ATOM 2918 O O . GLN A 1 404 ? -75.401 -0.423 64.049 1.00 46.16 404 GLN A O 1
ATOM 2923 N N . GLY A 1 405 ? -74.745 -2.561 64.083 1.00 54.22 405 GLY A N 1
ATOM 2924 C CA . GLY A 1 405 ? -73.767 -2.420 63.001 1.00 54.22 405 GLY A CA 1
ATOM 2925 C C . GLY A 1 405 ? -74.238 -2.892 61.628 1.00 54.22 405 GLY A C 1
ATOM 2926 O O . GLY A 1 405 ? -73.643 -2.519 60.624 1.00 54.22 405 GLY A O 1
ATOM 2927 N N . VAL A 1 406 ? -75.262 -3.742 61.538 1.00 71.19 406 VAL A N 1
ATOM 2928 C CA . VAL A 1 406 ? -75.535 -4.531 60.325 1.00 71.19 406 VAL A CA 1
ATOM 2929 C C . VAL A 1 406 ? -76.650 -3.911 59.482 1.00 71.19 406 VAL A C 1
ATOM 2931 O O . VAL A 1 406 ? -77.789 -3.797 59.931 1.00 71.19 406 VAL A O 1
ATOM 2934 N N . CYS A 1 407 ? -76.325 -3.566 58.233 1.00 78.44 407 CYS A N 1
ATOM 2935 C CA . CYS A 1 407 ? -77.294 -3.100 57.238 1.00 78.44 407 CYS A CA 1
ATOM 2936 C C . CYS A 1 407 ? -78.456 -4.087 57.084 1.00 78.44 407 CYS A C 1
ATOM 2938 O O . CYS A 1 407 ? -78.232 -5.299 57.039 1.00 78.44 407 CYS A O 1
ATOM 2940 N N . GLY A 1 408 ? -79.682 -3.566 57.035 1.00 76.38 408 GLY A N 1
ATOM 2941 C CA . GLY A 1 408 ? -80.909 -4.362 56.986 1.00 76.38 408 GLY A CA 1
ATOM 2942 C C . GLY A 1 408 ? -81.414 -4.840 58.351 1.00 76.38 408 GLY A C 1
ATOM 2943 O O . GLY A 1 408 ? -82.370 -5.607 58.404 1.00 76.38 408 GLY A O 1
ATOM 2944 N N . THR A 1 409 ? -80.815 -4.387 59.460 1.00 77.25 409 THR A N 1
ATOM 2945 C CA . THR A 1 409 ? -81.263 -4.735 60.821 1.00 77.25 409 THR A CA 1
ATOM 2946 C C . THR A 1 409 ? -81.282 -3.525 61.760 1.00 77.25 409 THR A C 1
ATOM 2948 O O . THR A 1 409 ? -80.588 -2.534 61.531 1.00 77.25 409 THR A O 1
ATOM 2951 N N . GLY A 1 410 ? -82.083 -3.585 62.830 1.00 83.75 410 GLY A N 1
ATOM 2952 C CA . GLY A 1 410 ? -82.138 -2.539 63.860 1.00 83.75 410 GLY A CA 1
ATOM 2953 C C . GLY A 1 410 ? -82.472 -1.149 63.297 1.00 83.75 410 GLY A C 1
ATOM 2954 O O . GLY A 1 410 ? -83.403 -0.996 62.506 1.00 83.75 410 GLY A O 1
ATOM 2955 N N . GLY A 1 411 ? -81.694 -0.130 63.674 1.00 76.56 411 GLY A N 1
ATOM 2956 C CA . GLY A 1 411 ? -81.833 1.232 63.132 1.00 76.56 411 GLY A CA 1
ATOM 2957 C C . GLY A 1 411 ? -81.542 1.344 61.627 1.00 76.56 411 GLY A C 1
ATOM 2958 O O . GLY A 1 411 ? -81.998 2.287 60.988 1.00 76.56 411 GLY A O 1
ATOM 2959 N N . ALA A 1 412 ? -80.859 0.350 61.048 1.00 81.81 412 ALA A N 1
ATOM 2960 C CA . ALA A 1 412 ? -80.523 0.266 59.630 1.00 81.81 412 ALA A CA 1
ATOM 2961 C C . ALA A 1 412 ? -81.487 -0.634 58.827 1.00 81.81 412 ALA A C 1
ATOM 2963 O O . ALA A 1 412 ? -81.152 -1.036 57.715 1.00 81.81 412 ALA A O 1
ATOM 2964 N N . THR A 1 413 ? -82.664 -0.990 59.365 1.00 87.19 413 THR A N 1
ATOM 2965 C CA . THR A 1 413 ? -83.581 -1.965 58.727 1.00 87.19 413 THR A CA 1
ATOM 2966 C C . THR A 1 413 ? -83.996 -1.558 57.309 1.00 87.19 413 THR A C 1
ATOM 2968 O O . THR A 1 413 ? -84.058 -2.404 56.423 1.00 87.19 413 THR A O 1
ATOM 2971 N N . ASN A 1 414 ? -84.187 -0.261 57.058 1.00 87.31 414 ASN A N 1
ATOM 2972 C CA . ASN A 1 414 ? -84.557 0.251 55.732 1.00 87.31 414 ASN A CA 1
ATOM 2973 C C . ASN A 1 414 ? -83.365 0.409 54.769 1.00 87.31 414 ASN A C 1
ATOM 2975 O O . ASN A 1 414 ? -83.544 0.848 53.636 1.00 87.31 414 ASN A O 1
ATOM 2979 N N . PHE A 1 415 ? -82.154 0.061 55.208 1.00 89.62 415 PHE A N 1
ATOM 2980 C CA . PHE A 1 415 ? -80.909 0.273 54.476 1.00 89.62 415 PHE A CA 1
ATOM 2981 C C . PHE A 1 415 ? -80.144 -1.054 54.368 1.00 89.62 415 PHE A C 1
ATOM 2983 O O . PHE A 1 415 ? -79.229 -1.292 55.158 1.00 89.62 415 PHE A O 1
ATOM 2990 N N . PRO A 1 416 ? -80.539 -1.973 53.468 1.00 83.12 416 PRO A N 1
ATOM 2991 C CA . PRO A 1 416 ? -79.966 -3.319 53.410 1.00 83.12 416 PRO A CA 1
ATOM 2992 C C . PRO A 1 416 ? -78.595 -3.387 52.720 1.00 83.12 416 PRO A C 1
ATOM 2994 O O . PRO A 1 416 ? -77.865 -4.361 52.909 1.00 83.12 416 PRO A O 1
ATOM 2997 N N . LEU A 1 417 ? -78.215 -2.378 51.932 1.00 81.69 417 LEU A N 1
ATOM 2998 C CA . LEU A 1 417 ? -77.006 -2.411 51.105 1.00 81.69 417 LEU A CA 1
ATOM 2999 C C . LEU A 1 417 ? -75.795 -1.832 51.835 1.00 81.69 417 LEU A C 1
ATOM 3001 O O . LEU A 1 417 ? -75.888 -0.781 52.453 1.00 81.69 417 LEU A O 1
ATOM 3005 N N . ARG A 1 418 ? -74.636 -2.496 51.734 1.00 83.62 418 ARG A N 1
ATOM 3006 C CA . ARG A 1 418 ? -73.363 -2.039 52.323 1.00 83.62 418 ARG A CA 1
ATOM 3007 C C . ARG A 1 418 ? -72.488 -1.359 51.279 1.00 83.62 418 ARG A C 1
ATOM 3009 O O . ARG A 1 418 ? -72.122 -1.985 50.288 1.00 83.62 418 ARG A O 1
ATOM 3016 N N . CYS A 1 419 ? -72.077 -0.130 51.559 1.00 82.38 419 CYS A N 1
ATOM 3017 C CA . CYS A 1 419 ? -71.151 0.638 50.736 1.00 82.38 419 CYS A CA 1
ATOM 3018 C C . CYS A 1 419 ? -69.859 0.887 51.515 1.00 82.38 419 CYS A C 1
ATOM 3020 O O . CYS A 1 419 ? -69.872 1.560 52.545 1.00 82.38 419 CYS A O 1
ATOM 3022 N N . TRP A 1 420 ? -68.754 0.308 51.047 1.00 77.56 420 TRP A N 1
ATOM 3023 C CA . TRP A 1 420 ? -67.487 0.258 51.781 1.00 77.56 420 TRP A CA 1
ATOM 3024 C C . TRP A 1 420 ? -66.588 1.451 51.481 1.00 77.56 420 TRP A C 1
ATOM 3026 O O . TRP A 1 420 ? -66.659 2.059 50.412 1.00 77.56 420 TRP A O 1
ATOM 3036 N N . PHE A 1 421 ? -65.733 1.770 52.446 1.00 78.38 421 PHE A N 1
ATOM 3037 C CA . PHE A 1 421 ? -64.741 2.827 52.325 1.00 78.38 421 PHE A CA 1
ATOM 3038 C C . PHE A 1 421 ? -63.590 2.380 51.431 1.00 78.38 421 PHE A C 1
ATOM 3040 O O . PHE A 1 421 ? -63.164 1.223 51.472 1.00 78.38 421 PHE A O 1
ATOM 3047 N N . ASN A 1 422 ? -63.079 3.305 50.622 1.00 67.62 422 ASN A N 1
ATOM 3048 C CA . ASN A 1 422 ? -61.973 2.996 49.732 1.00 67.62 422 ASN A CA 1
ATOM 3049 C C . ASN A 1 422 ? -60.659 2.979 50.524 1.00 67.62 422 ASN A C 1
ATOM 3051 O O . ASN A 1 422 ? -60.387 3.915 51.275 1.00 67.62 422 ASN A O 1
ATOM 3055 N N . ASN A 1 423 ? -59.847 1.932 50.348 1.00 61.47 423 ASN A N 1
ATOM 3056 C CA . ASN A 1 423 ? -58.566 1.741 51.044 1.00 61.47 423 ASN A CA 1
ATOM 3057 C C . ASN A 1 423 ? -58.639 1.797 52.582 1.00 61.47 423 ASN A C 1
ATOM 3059 O O . ASN A 1 423 ? -57.653 2.149 53.226 1.00 61.47 423 ASN A O 1
ATOM 3063 N N . ASP A 1 424 ? -59.779 1.444 53.181 1.00 65.44 424 ASP A N 1
ATOM 3064 C CA . ASP A 1 424 ? -59.894 1.358 54.634 1.00 65.44 424 ASP A CA 1
ATOM 3065 C C . ASP A 1 424 ? -59.526 -0.051 55.131 1.00 65.44 424 ASP A C 1
ATOM 3067 O O . ASP A 1 424 ? -60.323 -0.982 54.969 1.00 65.44 424 ASP A O 1
ATOM 3071 N N . PRO A 1 425 ? -58.351 -0.239 55.761 1.00 55.28 425 PRO A N 1
ATOM 3072 C CA . PRO A 1 425 ? -57.914 -1.550 56.235 1.00 55.28 425 PRO A CA 1
ATOM 3073 C C . PRO A 1 425 ? -58.793 -2.099 57.366 1.00 55.28 425 PRO A C 1
ATOM 3075 O O . PRO A 1 425 ? -58.747 -3.296 57.638 1.00 55.28 425 PRO A O 1
ATOM 3078 N N . GLN A 1 426 ? -59.601 -1.256 58.018 1.00 59.44 426 GLN A N 1
ATOM 3079 C CA . GLN A 1 426 ? -60.540 -1.688 59.053 1.00 59.44 426 GLN A CA 1
ATOM 3080 C C . GLN A 1 426 ? -61.878 -2.172 58.478 1.00 59.44 426 GLN A C 1
ATOM 3082 O O . GLN A 1 426 ? -62.703 -2.694 59.225 1.00 59.44 426 GLN A O 1
ATOM 3087 N N . GLY A 1 427 ? -62.108 -2.013 57.167 1.00 69.06 427 GLY A N 1
ATOM 3088 C CA . GLY A 1 427 ? -63.336 -2.451 56.511 1.00 69.06 427 GLY A CA 1
ATOM 3089 C C . GLY A 1 427 ? -64.571 -1.744 57.065 1.00 69.06 427 GLY A C 1
ATOM 3090 O O . GLY A 1 427 ? -65.548 -2.384 57.441 1.00 69.06 427 GLY A O 1
ATOM 3091 N N . ARG A 1 428 ? -64.558 -0.418 57.176 1.00 78.19 428 ARG A N 1
ATOM 3092 C CA . ARG A 1 428 ? -65.767 0.294 57.602 1.00 78.19 428 ARG A CA 1
ATOM 3093 C C . ARG A 1 428 ? -66.715 0.499 56.404 1.00 78.19 428 ARG A C 1
ATOM 3095 O O . ARG A 1 428 ? -66.291 0.419 55.246 1.00 78.19 428 ARG A O 1
ATOM 3102 N N . TYR A 1 429 ? -68.014 0.710 56.661 1.00 80.38 429 TYR A N 1
ATOM 3103 C CA . TYR A 1 429 ? -69.059 0.849 55.627 1.00 80.38 429 TYR A CA 1
ATOM 3104 C C . TYR A 1 429 ? -70.252 1.716 56.060 1.00 80.38 429 TYR A C 1
ATOM 3106 O O . TYR A 1 429 ? -70.535 1.861 57.245 1.00 80.38 429 TYR A O 1
ATOM 3114 N N . VAL A 1 430 ? -70.990 2.241 55.079 1.00 86.44 430 VAL A N 1
ATOM 3115 C CA . VAL A 1 430 ? -72.296 2.903 55.251 1.00 86.44 430 VAL A CA 1
ATOM 3116 C C . VAL A 1 430 ? -73.410 1.991 54.737 1.00 86.44 430 VAL A C 1
ATOM 3118 O O . VAL A 1 430 ? -73.210 1.260 53.764 1.00 86.44 430 VAL A O 1
ATOM 3121 N N . CYS A 1 431 ? -74.581 2.029 55.378 1.00 90.44 431 CYS A N 1
ATOM 3122 C CA . CYS A 1 431 ? -75.769 1.331 54.902 1.00 90.44 431 CYS A CA 1
ATOM 3123 C C . CYS A 1 431 ? -76.589 2.232 53.979 1.00 90.44 431 CYS A C 1
ATOM 3125 O O . CYS A 1 431 ? -76.978 3.319 54.390 1.00 90.44 431 CYS A O 1
ATOM 3127 N N . CYS A 1 432 ? -76.892 1.784 52.766 1.00 90.00 432 CYS A N 1
ATOM 3128 C CA . CYS A 1 432 ? -77.749 2.491 51.820 1.00 90.00 432 CYS A CA 1
ATOM 3129 C C . CYS A 1 432 ? -79.065 1.748 51.601 1.00 90.00 432 CYS A C 1
ATOM 3131 O O . CYS A 1 432 ? -79.171 0.538 51.832 1.00 90.00 432 CYS A O 1
ATOM 3133 N N . ASP A 1 433 ? -80.075 2.495 51.173 1.00 89.12 433 ASP A N 1
ATOM 3134 C CA . ASP A 1 433 ? -81.340 1.941 50.708 1.00 89.12 433 ASP A CA 1
ATOM 3135 C C . ASP A 1 433 ? -81.153 1.177 49.383 1.00 89.12 433 ASP A C 1
ATOM 3137 O O . ASP A 1 433 ? -80.043 1.056 48.853 1.00 89.12 433 ASP A O 1
ATOM 3141 N N . ASN A 1 434 ? -82.245 0.621 48.853 1.00 89.06 434 ASN A N 1
ATOM 3142 C CA . ASN A 1 434 ? -82.234 -0.196 47.634 1.00 89.06 434 ASN A CA 1
ATOM 3143 C C . ASN A 1 434 ? -81.749 0.546 46.379 1.00 89.06 434 ASN A C 1
ATOM 3145 O O . ASN A 1 434 ? -81.449 -0.103 45.377 1.00 89.06 434 ASN A O 1
ATOM 3149 N N . ASP A 1 435 ? -81.613 1.872 46.438 1.00 84.69 435 ASP A N 1
ATOM 3150 C CA . ASP A 1 435 ? -81.066 2.665 45.340 1.00 84.69 435 ASP A CA 1
ATOM 3151 C C . ASP A 1 435 ? -79.532 2.557 45.250 1.00 84.69 435 ASP A C 1
ATOM 3153 O O . ASP A 1 435 ? -78.940 2.901 44.221 1.00 84.69 435 ASP A O 1
ATOM 3157 N N . GLY A 1 436 ? -78.888 2.029 46.296 1.00 80.44 436 GLY A N 1
ATOM 3158 C CA . GLY A 1 436 ? -77.490 1.613 46.292 1.00 80.44 436 GLY A CA 1
ATOM 3159 C C . GLY A 1 436 ? -76.471 2.734 46.509 1.00 80.44 436 GLY A C 1
ATOM 3160 O O . GLY A 1 436 ? -76.786 3.864 46.892 1.00 80.44 436 GLY A O 1
ATOM 3161 N N . CYS A 1 437 ? -75.197 2.395 46.301 1.00 86.12 437 CYS A N 1
ATOM 3162 C CA . CYS A 1 437 ? -74.073 3.319 46.449 1.00 86.12 437 CYS A CA 1
ATOM 3163 C C . CYS A 1 437 ? -73.964 4.238 45.224 1.00 86.12 437 CYS A C 1
ATOM 3165 O O . CYS A 1 437 ? -74.144 3.798 44.091 1.00 86.12 437 CYS A O 1
ATOM 3167 N N . ASN A 1 438 ? -73.577 5.494 45.428 1.00 87.19 438 ASN A N 1
ATOM 3168 C CA . ASN A 1 438 ? -73.399 6.480 44.363 1.00 87.19 438 ASN A CA 1
ATOM 3169 C C . ASN A 1 438 ? -71.976 7.054 44.344 1.00 87.19 438 ASN A C 1
ATOM 3171 O O . ASN A 1 438 ? -71.780 8.245 44.137 1.00 87.19 438 ASN A O 1
ATOM 3175 N N . GLY A 1 439 ? -70.961 6.222 44.569 1.00 82.06 439 GLY A N 1
ATOM 3176 C CA . GLY A 1 439 ? -69.557 6.647 44.582 1.00 82.06 439 GLY A CA 1
ATOM 3177 C C . GLY A 1 439 ? -69.131 7.257 45.918 1.00 82.06 439 GLY A C 1
ATOM 3178 O O . GLY A 1 439 ? -69.624 6.845 46.966 1.00 82.06 439 GLY A O 1
ATOM 3179 N N . PHE A 1 440 ? -68.212 8.224 45.883 1.00 85.00 440 PHE A N 1
ATOM 3180 C CA . PHE A 1 440 ? -67.604 8.819 47.078 1.00 85.00 440 PHE A CA 1
ATOM 3181 C C . PHE A 1 440 ? -67.797 10.337 47.124 1.00 85.00 440 PHE A C 1
ATOM 3183 O O . PHE A 1 440 ? -68.009 10.985 46.094 1.00 85.00 440 PHE A O 1
ATOM 3190 N N . ASN A 1 441 ? -67.750 10.901 48.329 1.00 71.88 441 ASN A N 1
ATOM 3191 C CA . ASN A 1 441 ? -67.805 12.345 48.524 1.00 71.88 441 ASN A CA 1
ATOM 3192 C C . ASN A 1 441 ? -66.465 13.000 48.128 1.00 71.88 441 ASN A C 1
ATOM 3194 O O . ASN A 1 441 ? -65.422 12.602 48.655 1.00 71.88 441 ASN A O 1
ATOM 3198 N N . PRO A 1 442 ? -66.475 14.011 47.238 1.00 70.19 442 PRO A N 1
ATOM 3199 C CA . PRO A 1 442 ? -65.295 14.822 46.951 1.00 70.19 442 PRO A CA 1
ATOM 3200 C C . PRO A 1 442 ? -64.936 15.739 48.137 1.00 70.19 442 PRO A C 1
ATOM 3202 O O . PRO A 1 442 ? -65.826 16.080 48.920 1.00 70.19 442 PRO A O 1
ATOM 3205 N N . PRO A 1 443 ? -63.681 16.218 48.235 1.00 62.28 443 PRO A N 1
ATOM 3206 C CA . PRO A 1 443 ? -62.573 15.977 47.302 1.00 62.28 443 PRO A CA 1
ATOM 3207 C C . PRO A 1 443 ? -61.766 14.702 47.595 1.00 62.28 443 PRO A C 1
ATOM 3209 O O . PRO A 1 443 ? -61.154 14.155 46.682 1.00 62.28 443 PRO A O 1
ATOM 3212 N N . ASP A 1 444 ? -61.801 14.202 48.831 1.00 66.50 444 ASP A N 1
ATOM 3213 C CA . ASP A 1 444 ? -60.878 13.150 49.282 1.00 66.50 444 ASP A CA 1
ATOM 3214 C C . ASP A 1 444 ? -61.300 11.733 48.856 1.00 66.50 444 ASP A C 1
ATOM 3216 O O . ASP A 1 444 ? -60.528 10.788 49.000 1.00 66.50 444 ASP A O 1
ATOM 3220 N N . ASN A 1 445 ? -62.518 11.571 48.319 1.00 74.88 445 ASN A N 1
ATOM 3221 C CA . ASN A 1 445 ? -63.067 10.326 47.762 1.00 74.88 445 ASN A CA 1
ATOM 3222 C C . ASN A 1 445 ? -62.953 9.094 48.686 1.00 74.88 445 ASN A C 1
ATOM 3224 O O . ASN A 1 445 ? -62.946 7.955 48.220 1.00 74.88 445 ASN A O 1
ATOM 3228 N N . SER A 1 446 ? -62.880 9.314 49.998 1.00 74.25 446 SER A N 1
ATOM 3229 C CA . SER A 1 446 ? -62.697 8.273 51.013 1.00 74.25 446 SER A CA 1
ATOM 3230 C C . SER A 1 446 ? -64.020 7.816 51.634 1.00 74.25 446 SER A C 1
ATOM 3232 O O . SER A 1 446 ? -64.165 6.643 51.976 1.00 74.25 446 SER A O 1
ATOM 3234 N N . PHE A 1 447 ? -65.013 8.708 51.718 1.00 79.12 447 PHE A N 1
ATOM 3235 C CA . PHE A 1 447 ? -66.329 8.425 52.297 1.00 79.12 447 PHE A CA 1
ATOM 3236 C C . PHE A 1 447 ? -67.340 8.009 51.219 1.00 79.12 447 PHE A C 1
ATOM 3238 O O . PHE A 1 447 ? -67.626 8.818 50.328 1.00 79.12 447 PHE A O 1
ATOM 3245 N N . PRO A 1 448 ? -67.895 6.782 51.269 1.00 79.31 448 PRO A N 1
ATOM 3246 C CA . PRO A 1 448 ? -68.903 6.340 50.317 1.00 79.31 448 PRO A CA 1
ATOM 3247 C C . PRO A 1 448 ? -70.204 7.116 50.533 1.00 79.31 448 PRO A C 1
ATOM 3249 O O . PRO A 1 448 ? -70.598 7.394 51.668 1.00 79.31 448 PRO A O 1
ATOM 3252 N N . ARG A 1 449 ? -70.889 7.458 49.440 1.00 87.06 449 ARG A N 1
ATOM 3253 C CA . ARG A 1 449 ? -72.179 8.156 49.470 1.00 87.06 449 ARG A CA 1
ATOM 3254 C C . ARG A 1 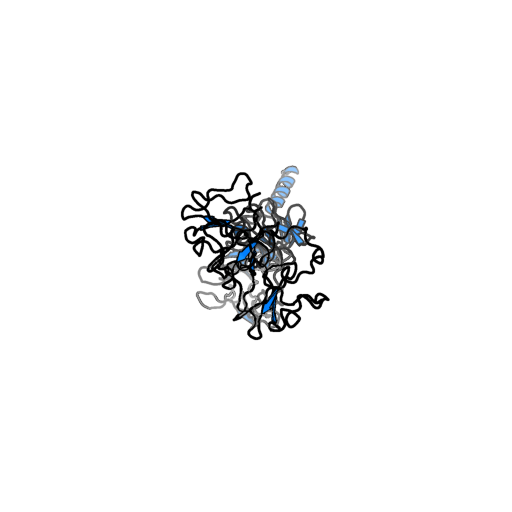449 ? -73.294 7.257 48.954 1.00 87.06 449 ARG A C 1
ATOM 3256 O O . ARG A 1 449 ? -73.114 6.551 47.961 1.00 87.06 449 ARG A O 1
ATOM 3263 N N . CYS A 1 450 ? -74.449 7.299 49.609 1.00 89.25 450 CYS A N 1
ATOM 3264 C CA . CYS A 1 450 ? -75.652 6.635 49.117 1.00 89.25 450 CYS A CA 1
ATOM 3265 C C . CYS A 1 450 ? -76.275 7.435 47.978 1.00 89.25 450 CYS A C 1
ATOM 3267 O O . CYS A 1 450 ? -76.097 8.651 47.889 1.00 89.25 450 CYS A O 1
ATOM 3269 N N . LYS A 1 451 ? -76.989 6.746 47.089 1.00 87.56 451 LYS A N 1
ATOM 3270 C CA . LYS A 1 451 ? -77.657 7.391 45.960 1.00 87.56 451 LYS A CA 1
ATOM 3271 C C . LYS A 1 451 ? -78.796 8.292 46.405 1.00 87.56 451 LYS A C 1
ATOM 3273 O O . LYS A 1 451 ? -78.883 9.414 45.909 1.00 87.56 451 LYS A O 1
ATOM 3278 N N . THR A 1 452 ? -79.591 7.808 47.352 1.00 88.88 452 THR A N 1
ATOM 3279 C CA . THR A 1 452 ? -80.781 8.508 47.827 1.00 88.88 452 THR A CA 1
ATOM 3280 C C . THR A 1 452 ? -80.697 8.716 49.332 1.00 88.88 452 THR A C 1
ATOM 3282 O O . THR A 1 452 ? -80.442 9.838 49.762 1.00 88.88 452 THR A O 1
ATOM 3285 N N . ASN A 1 453 ? -80.815 7.657 50.141 1.00 86.56 453 ASN A N 1
ATOM 3286 C CA . ASN A 1 453 ? -80.695 7.762 51.594 1.00 86.56 453 ASN A CA 1
ATOM 3287 C C . ASN A 1 453 ? -79.701 6.748 52.166 1.00 86.56 453 ASN A C 1
ATOM 3289 O O . ASN A 1 453 ? -79.504 5.654 51.635 1.00 86.56 453 ASN A O 1
ATOM 3293 N N . GLY A 1 454 ? -79.087 7.121 53.288 1.00 85.81 454 GLY A N 1
ATOM 3294 C CA . GLY A 1 454 ? -78.122 6.288 53.987 1.00 85.81 454 GLY A CA 1
ATOM 3295 C C . GLY A 1 454 ? -78.272 6.347 55.495 1.00 85.81 454 GLY A C 1
ATOM 3296 O O . GLY A 1 454 ? -78.679 7.363 56.056 1.00 85.81 454 GLY A O 1
ATOM 3297 N N . TYR A 1 455 ? -77.893 5.257 56.145 1.00 83.19 455 TYR A N 1
ATOM 3298 C CA . TYR A 1 455 ? -77.751 5.146 57.584 1.00 83.19 455 TYR A CA 1
ATOM 3299 C C . TYR A 1 455 ? -76.308 4.791 57.918 1.00 83.19 455 TYR A C 1
ATOM 3301 O O . TYR A 1 455 ? -75.757 3.804 57.425 1.00 83.19 455 TYR A O 1
ATOM 3309 N N . VAL A 1 456 ? -75.694 5.600 58.775 1.00 83.81 456 VAL A N 1
ATOM 3310 C CA . VAL A 1 456 ? -74.360 5.331 59.304 1.00 83.81 456 VAL A CA 1
ATOM 3311 C C . VAL A 1 456 ? -74.528 4.719 60.696 1.00 83.81 456 VAL A C 1
ATOM 3313 O O . VAL A 1 456 ? -75.073 5.389 61.576 1.00 83.81 456 VAL A O 1
ATOM 3316 N N . PRO A 1 457 ? -74.098 3.464 60.913 1.00 73.12 457 PRO A N 1
ATOM 3317 C CA . PRO A 1 457 ? -74.154 2.831 62.225 1.00 73.12 457 PRO A CA 1
ATOM 3318 C C . PRO A 1 457 ? -73.493 3.677 63.332 1.00 73.12 457 PRO A C 1
ATOM 3320 O O . PRO A 1 457 ? -72.389 4.190 63.117 1.00 73.12 457 PRO A O 1
ATOM 3323 N N . PRO A 1 458 ? -74.109 3.815 64.524 1.00 62.41 458 PRO A N 1
ATOM 3324 C CA . PRO A 1 458 ? -73.479 4.463 65.673 1.00 62.41 458 PRO A CA 1
ATOM 3325 C C . PRO A 1 458 ? -72.184 3.730 66.057 1.00 62.41 458 PRO A C 1
ATOM 3327 O O . PRO A 1 458 ? -72.175 2.505 66.158 1.00 62.41 458 PRO A O 1
ATOM 3330 N N . GLY A 1 459 ? -71.092 4.474 66.258 1.00 58.34 459 GLY A N 1
ATOM 3331 C CA . GLY A 1 459 ? -69.726 3.929 66.380 1.00 58.34 459 GLY A CA 1
ATOM 3332 C C . GLY A 1 459 ? -68.799 4.317 65.221 1.00 58.34 459 GLY A C 1
ATOM 3333 O O . GLY A 1 459 ? -67.636 3.927 65.193 1.00 58.34 459 GLY A O 1
ATOM 3334 N N . PHE A 1 460 ? -69.296 5.114 64.270 1.00 53.88 460 PHE A N 1
ATOM 3335 C CA . PHE A 1 460 ? -68.486 5.733 63.226 1.00 53.88 460 PHE A CA 1
ATOM 3336 C C . PHE A 1 460 ? -67.755 6.981 63.738 1.00 53.88 460 PHE A C 1
ATOM 3338 O O . PHE A 1 460 ? -68.270 8.096 63.699 1.00 53.88 460 PHE A O 1
ATOM 3345 N N . GLY A 1 461 ? -66.531 6.770 64.210 1.00 39.94 461 GLY A N 1
ATOM 3346 C CA . GLY A 1 461 ? -65.563 7.807 64.548 1.00 39.94 461 GLY A CA 1
ATOM 3347 C C . GLY A 1 461 ? -64.469 7.198 65.411 1.00 39.94 461 GLY A C 1
ATOM 3348 O O . GLY A 1 461 ? -64.770 6.881 66.547 1.00 39.94 461 GLY A O 1
ATOM 3349 N N . ILE A 1 462 ? -63.274 7.026 64.827 1.00 32.62 462 ILE A N 1
ATOM 3350 C CA . ILE A 1 462 ? -61.994 6.590 65.436 1.00 32.62 462 ILE A CA 1
ATOM 3351 C C . ILE A 1 462 ? -62.099 5.497 66.510 1.00 32.62 462 ILE A C 1
ATOM 3353 O O . ILE A 1 462 ? -62.480 5.804 67.659 1.00 32.62 462 ILE A O 1
#

pLDDT: mean 74.24, std 16.43, range [32.62, 94.69]

Sequence (462 aa):
MAAFRPNVVFVLVALLALYGAQPAQGQSSGLSLSCPPGYLVQAARNSPTYTCTTDPCYINPCGYGNTCGIFQNDFGRISDCTTCNPPYKRGTVVIGFPYIEPVGVCYLPGSDACNPNPCQNGGVCSYRLDPNTNQPLTDDQGTKYAFQCDCGPTGRTGPVCSETFEEAPRVTATLNGVTGPLAILLTGVCGLYGRGLSTPGCLYNSGKQFICCTGVSGCGPVGPDGVPVCQAGSFTPIPNDWPVQPLPPTPPNPTGDQGVCGSGAAFAYRTRCFFNSDPQGRYVCCDNFGCDGFNADNLTPRCKNNGFVPPNNGLPGPSPPSTPPSTPPSGSQGVCGGGAASDFPTRCYFNNDPQGRYVCCDGQGCDGFNADNLTPRCKNNGYVPPNNGLAGPSPPSTPPSGSQGVCGTGGATNFPLRCWFNNDPQGRYVCCDNDGCNGFNPPDNSFPRCKTNGYVPPGFGI

Secondary structure (DSSP, 8-state):
-----HHHHHHHHHHHHHTT-PPPTT--TT-EEE--TTEEEEEPTTSS-EEEEE-TTTT-TT-TTPEEEEEEETTEEEEEEEE--TTPEEEEE--SSTTSPPEEEEE-TT--TTSS----TTPEEEEPBPTTT-SB-B-TTS-B--EEEE-GGG---STT--S--PPPPPPEEEETTEEEEBPPEESSTGGGGSSSS-PPEEE-TTSSBEEEE-SSS-EEEEPTTSPEEETT-EE--SS-BSS-----------SSSSS-TTSGGGTT--EEEEPTT-TT--EEEE-TT-EEEE-TTSSSEEESS-EE--GGGGPPPPPPPSS--S----SSSS-TTSGGGTT--EEEEPTT-TT--EEEE-TT-EEEE-TTSSSEEESS-EE--GGGG--PPPPPS---S-TTSSTTSGGGTT--EEEEPTT-TT--EEEE-TT-EEEE-TTT--SEEESS-EEPPTT---

Radius of gyration: 46.35 Å; Cα contacts (8 Å, |Δi|>4): 890; chains: 1; bounding box: 142×52×103 Å